Protein AF-A0A9P5W646-F1 (afdb_monomer)

Structure (mmCIF, N/CA/C/O backbone):
data_AF-A0A9P5W646-F1
#
_entry.id   AF-A0A9P5W646-F1
#
loop_
_atom_site.group_PDB
_atom_site.id
_atom_site.type_symbol
_atom_site.label_atom_id
_atom_site.label_alt_id
_atom_site.label_comp_id
_atom_site.label_asym_id
_atom_site.label_entity_id
_atom_site.label_seq_id
_atom_site.pdbx_PDB_ins_code
_atom_site.Cartn_x
_atom_site.Cartn_y
_atom_site.Cartn_z
_atom_site.occupancy
_atom_site.B_iso_or_equiv
_atom_site.auth_seq_id
_atom_site.auth_comp_id
_atom_site.auth_asym_id
_atom_site.auth_atom_id
_atom_site.pdbx_PDB_model_num
ATOM 1 N N . MET A 1 1 ? -58.083 -33.741 -22.747 1.00 43.34 1 MET A N 1
ATOM 2 C CA . MET A 1 1 ? -57.565 -32.588 -23.515 1.00 43.34 1 MET A CA 1
ATOM 3 C C . MET A 1 1 ? -57.725 -31.371 -22.614 1.00 43.34 1 MET A C 1
ATOM 5 O O . MET A 1 1 ? -58.840 -31.121 -22.199 1.00 43.34 1 MET A O 1
ATOM 9 N N . GLY A 1 2 ? -56.699 -30.656 -22.168 1.00 38.47 2 GLY A N 1
ATOM 10 C CA . GLY A 1 2 ? -55.304 -30.631 -22.610 1.00 38.47 2 GLY A CA 1
ATOM 11 C C . GLY A 1 2 ? -54.842 -29.174 -22.608 1.00 38.47 2 GLY A C 1
ATOM 12 O O . GLY A 1 2 ? -54.765 -28.568 -23.666 1.00 38.47 2 GLY A O 1
ATOM 13 N N . GLY A 1 3 ? -54.633 -28.601 -21.420 1.00 35.19 3 GLY A N 1
ATOM 14 C CA . GLY A 1 3 ? -54.332 -27.178 -21.233 1.00 35.19 3 GLY A CA 1
ATOM 15 C C . GLY A 1 3 ? -53.275 -26.993 -20.153 1.00 35.19 3 GLY A C 1
ATOM 16 O O . GLY A 1 3 ? -53.603 -26.793 -18.989 1.00 35.19 3 GLY A O 1
ATOM 17 N N . HIS A 1 4 ? -52.004 -27.116 -20.536 1.00 38.22 4 HIS A N 1
ATOM 18 C CA . HIS A 1 4 ? -50.881 -26.900 -19.626 1.00 38.22 4 HIS A CA 1
ATOM 19 C C . HIS A 1 4 ? -50.695 -25.402 -19.365 1.00 38.22 4 HIS A C 1
ATOM 21 O O . HIS A 1 4 ? -50.483 -24.631 -20.298 1.00 38.22 4 HIS A O 1
ATOM 27 N N . HIS A 1 5 ? -50.716 -25.003 -18.094 1.00 39.91 5 HIS A N 1
ATOM 28 C CA . HIS A 1 5 ? -50.282 -23.678 -17.660 1.00 39.91 5 HIS A CA 1
ATOM 29 C C . HIS A 1 5 ? -48.904 -23.824 -17.000 1.00 39.91 5 HIS A C 1
ATOM 31 O O . HIS A 1 5 ? -48.790 -24.390 -15.913 1.00 39.91 5 HIS A O 1
ATOM 37 N N . LEU A 1 6 ? -47.848 -23.391 -17.697 1.00 39.69 6 LEU A N 1
ATOM 38 C CA . LEU A 1 6 ? -46.479 -23.358 -17.168 1.00 39.69 6 LEU A CA 1
ATOM 39 C C . LEU A 1 6 ? -46.230 -22.035 -16.412 1.00 39.69 6 LEU A C 1
ATOM 41 O O . LEU A 1 6 ? -46.753 -21.001 -16.832 1.00 39.69 6 LEU A O 1
ATOM 45 N N . PRO A 1 7 ? -45.416 -22.031 -15.340 1.00 37.28 7 PRO A N 1
ATOM 46 C CA . PRO A 1 7 ? -45.060 -20.812 -14.618 1.00 37.28 7 PRO A CA 1
ATOM 47 C C . PRO A 1 7 ? -43.972 -19.996 -15.341 1.00 37.28 7 PRO A C 1
ATOM 49 O O . PRO A 1 7 ? -43.150 -20.536 -16.082 1.00 37.28 7 PRO A O 1
ATOM 52 N N . GLN A 1 8 ? -43.947 -18.685 -15.087 1.00 33.94 8 GLN A N 1
ATOM 53 C CA . GLN A 1 8 ? -42.939 -17.757 -15.618 1.00 33.94 8 GLN A CA 1
ATOM 54 C C . GLN A 1 8 ? -41.543 -17.980 -14.994 1.00 33.94 8 GLN A C 1
ATOM 56 O O . GLN A 1 8 ? -41.452 -18.159 -13.777 1.00 33.94 8 GLN A O 1
ATOM 61 N N . PRO A 1 9 ? -40.449 -17.876 -15.774 1.00 33.56 9 PRO A N 1
ATOM 62 C CA . PRO A 1 9 ? -39.093 -17.714 -15.255 1.00 33.56 9 PRO A CA 1
ATOM 63 C C . PRO A 1 9 ? -38.682 -16.232 -15.113 1.00 33.56 9 PRO A C 1
ATOM 65 O O . PRO A 1 9 ? -39.267 -15.330 -15.709 1.00 33.56 9 PRO A O 1
ATOM 68 N N . GLN A 1 10 ? -37.651 -15.996 -14.300 1.00 31.88 10 GLN A N 1
ATOM 69 C CA . GLN A 1 10 ? -37.190 -14.682 -13.829 1.00 31.88 10 GLN A CA 1
ATOM 70 C C . GLN A 1 10 ? -36.566 -13.795 -14.926 1.00 31.88 10 GLN A C 1
ATOM 72 O O . GLN A 1 10 ? -35.794 -14.274 -15.757 1.00 31.88 10 GLN A O 1
ATOM 77 N N . GLN A 1 11 ? -36.790 -12.477 -14.852 1.00 32.47 11 GLN A N 1
ATOM 78 C CA . GLN A 1 11 ? -36.012 -11.491 -15.613 1.00 32.47 11 GLN A CA 1
ATOM 79 C C . GLN A 1 11 ? -34.635 -11.255 -14.973 1.00 32.47 11 GLN A C 1
ATOM 81 O O . GLN A 1 11 ? -34.527 -10.854 -13.815 1.00 32.47 11 GLN A O 1
ATOM 86 N N . GLN A 1 12 ? -33.578 -11.452 -15.762 1.00 29.02 12 GLN A N 1
ATOM 87 C CA . GLN A 1 12 ? -32.227 -10.989 -15.448 1.00 29.02 12 GLN A CA 1
ATOM 88 C C . GLN A 1 12 ? -32.045 -9.561 -15.976 1.00 29.02 12 GLN A C 1
ATOM 90 O O . GLN A 1 12 ? -32.252 -9.315 -17.163 1.00 29.02 12 GLN A O 1
ATOM 95 N N . HIS A 1 13 ? -31.603 -8.628 -15.129 1.00 29.88 13 HIS A N 1
ATOM 96 C CA . HIS A 1 13 ? -31.170 -7.308 -15.594 1.00 29.88 13 HIS A CA 1
ATOM 97 C C . HIS A 1 13 ? -29.718 -7.362 -16.077 1.00 29.88 13 HIS A C 1
ATOM 99 O O . HIS A 1 13 ? -28.788 -7.577 -15.300 1.00 29.88 13 HIS A O 1
ATOM 105 N N . HIS A 1 14 ? -29.537 -7.155 -17.379 1.00 27.52 14 HIS A N 1
ATOM 106 C CA . HIS A 1 14 ? -28.238 -7.028 -18.029 1.00 27.52 14 HIS A CA 1
ATOM 107 C C . HIS A 1 14 ? -27.657 -5.633 -17.734 1.00 27.52 14 HIS A C 1
ATOM 109 O O . HIS A 1 14 ? -28.219 -4.630 -18.173 1.00 27.52 14 HIS A O 1
ATOM 115 N N . PHE A 1 15 ? -26.543 -5.553 -17.002 1.00 32.81 15 PHE A N 1
ATOM 116 C CA . PHE A 1 15 ? -25.777 -4.309 -16.862 1.00 32.81 15 PHE A CA 1
ATOM 117 C C . PHE A 1 15 ? -24.691 -4.257 -17.938 1.00 32.81 15 PHE A C 1
ATOM 119 O O . PHE A 1 15 ? -23.809 -5.113 -17.983 1.00 32.81 15 PHE A O 1
ATOM 126 N N . GLY A 1 16 ? -24.790 -3.269 -18.830 1.00 28.66 16 GLY A N 1
ATOM 127 C CA . GLY A 1 16 ? -23.875 -3.105 -19.957 1.00 28.66 16 GLY A CA 1
ATOM 128 C C . GLY A 1 16 ? -22.492 -2.611 -19.534 1.00 28.66 16 GLY A C 1
ATOM 129 O O . GLY A 1 16 ? -22.366 -1.695 -18.722 1.00 28.66 16 GLY A O 1
ATOM 130 N N . TYR A 1 17 ? -21.454 -3.192 -20.133 1.00 32.50 17 TYR A N 1
ATOM 131 C CA . TYR A 1 17 ? -20.085 -2.690 -20.045 1.00 32.50 17 TYR A CA 1
ATOM 132 C C . TYR A 1 17 ? -19.923 -1.458 -20.942 1.00 32.50 17 TYR A C 1
ATOM 134 O O . TYR A 1 17 ? -20.276 -1.498 -22.120 1.00 32.50 17 TYR A O 1
ATOM 142 N N . PHE A 1 18 ? -19.364 -0.372 -20.404 1.00 30.72 18 PHE A N 1
ATOM 143 C CA . PHE A 1 18 ? -19.068 0.828 -21.186 1.00 30.72 18 PHE A CA 1
ATOM 144 C C . PHE A 1 18 ? -17.679 0.703 -21.824 1.00 30.72 18 PHE A C 1
ATOM 146 O O . PHE A 1 18 ? -16.659 0.896 -21.163 1.00 30.72 18 PHE A O 1
ATOM 153 N N . GLN A 1 19 ? -17.642 0.346 -23.106 1.00 29.02 19 GLN A N 1
ATOM 154 C CA . GLN A 1 19 ? -16.419 0.290 -23.904 1.00 29.02 19 GLN A CA 1
ATOM 155 C C . GLN A 1 19 ? -16.228 1.631 -24.621 1.00 29.02 19 GLN A C 1
ATOM 157 O O . GLN A 1 19 ? -17.058 2.024 -25.437 1.00 29.02 19 GLN A O 1
ATOM 162 N N . VAL A 1 20 ? -15.136 2.340 -24.323 1.00 31.31 20 VAL A N 1
ATOM 163 C CA . VAL A 1 20 ? -14.769 3.560 -25.056 1.00 31.31 20 VAL A CA 1
ATOM 164 C C . VAL A 1 20 ? -14.129 3.149 -26.377 1.00 31.31 20 VAL A C 1
ATOM 166 O O . VAL A 1 20 ? -13.061 2.542 -26.390 1.00 31.31 20 VAL A O 1
ATOM 169 N N . GLN A 1 21 ? -14.790 3.476 -27.483 1.00 29.05 21 GLN A N 1
ATOM 170 C CA . GLN A 1 21 ? -14.305 3.238 -28.839 1.00 29.05 21 GLN A CA 1
ATOM 171 C C . GLN A 1 21 ? -14.030 4.595 -29.498 1.00 29.05 21 GLN A C 1
ATOM 173 O O . GLN A 1 21 ? -14.855 5.504 -29.409 1.00 29.05 21 GLN A O 1
ATOM 178 N N . VAL A 1 22 ? -12.853 4.752 -30.107 1.00 41.09 22 VAL A N 1
ATOM 179 C CA . VAL A 1 22 ? -12.389 6.019 -30.692 1.00 41.09 22 VAL A CA 1
ATOM 180 C C . VAL A 1 22 ? -12.219 5.840 -32.196 1.00 41.09 22 VAL A C 1
ATOM 182 O O . VAL A 1 22 ? -11.204 5.308 -32.628 1.00 41.09 22 VAL A O 1
ATOM 185 N N . GLU A 1 23 ? -13.180 6.313 -32.991 1.00 31.61 23 GLU A N 1
ATOM 186 C CA . GLU A 1 23 ? -13.032 6.450 -34.446 1.00 31.61 23 GLU A CA 1
ATOM 187 C C . GLU A 1 23 ? -13.822 7.645 -35.003 1.00 31.61 23 GLU A C 1
ATOM 189 O O . GLU A 1 23 ? -14.884 7.996 -34.496 1.00 31.61 23 GLU A O 1
ATOM 194 N N . GLY A 1 24 ? -13.290 8.218 -36.090 1.00 29.98 24 GLY A N 1
ATOM 195 C CA . GLY A 1 24 ? -14.054 8.762 -37.221 1.00 29.98 24 GLY A CA 1
ATOM 196 C C . GLY A 1 24 ? -15.087 9.859 -36.945 1.00 29.98 24 GLY A C 1
ATOM 197 O O . GLY A 1 24 ? -16.253 9.586 -36.681 1.00 29.98 24 GLY A O 1
ATOM 198 N N . GLY A 1 25 ? -14.703 11.123 -37.138 1.00 35.47 25 GLY A N 1
ATOM 199 C CA . GLY A 1 25 ? -15.654 12.233 -37.072 1.00 35.47 25 GLY A CA 1
ATOM 200 C C . GLY A 1 25 ? -16.607 12.308 -38.274 1.00 35.47 25 GLY A C 1
ATOM 201 O O . GLY A 1 25 ? -16.189 12.155 -39.417 1.00 35.47 25 GLY A O 1
ATOM 202 N N . HIS A 1 26 ? -17.861 12.680 -38.015 1.00 32.69 26 HIS A N 1
ATOM 203 C CA . HIS A 1 26 ? -18.690 13.472 -38.929 1.00 32.69 26 HIS A CA 1
ATOM 204 C C . HIS A 1 26 ? -19.577 14.408 -38.095 1.00 32.69 26 HIS A C 1
ATOM 206 O O . HIS A 1 26 ? -20.113 14.017 -37.059 1.00 32.69 26 HIS A O 1
ATOM 212 N N . GLY A 1 27 ? -19.651 15.680 -38.488 1.00 36.19 27 GLY A N 1
ATOM 213 C CA . GLY A 1 27 ? -20.155 16.741 -37.614 1.00 36.19 27 GLY A CA 1
ATOM 214 C C . GLY A 1 27 ? -21.678 16.793 -37.482 1.00 36.19 27 GLY A C 1
ATOM 215 O O . GLY A 1 27 ? -22.390 16.761 -38.482 1.00 36.19 27 GLY A O 1
ATOM 216 N N . PHE A 1 28 ? -22.154 17.014 -36.255 1.00 31.70 28 PHE A N 1
ATOM 217 C CA . PHE A 1 28 ? -23.493 17.534 -35.980 1.00 31.70 28 PHE A CA 1
ATOM 218 C C . PHE A 1 28 ? -23.380 18.872 -35.250 1.00 31.70 28 PHE A C 1
ATOM 220 O O . PHE A 1 28 ? -22.808 18.969 -34.166 1.00 31.70 28 PHE A O 1
ATOM 227 N N . ASN A 1 29 ? -23.903 19.919 -35.884 1.00 32.81 29 ASN A N 1
ATOM 228 C CA . ASN A 1 29 ? -23.865 21.286 -35.385 1.00 32.81 29 ASN A CA 1
ATOM 229 C C . ASN A 1 29 ? -25.094 21.550 -34.504 1.00 32.81 29 ASN A C 1
ATOM 231 O O . ASN A 1 29 ? -26.206 21.650 -35.019 1.00 32.81 29 ASN A O 1
ATOM 235 N N . TYR A 1 30 ? -24.882 21.698 -33.196 1.00 37.12 30 TYR A N 1
ATOM 236 C CA . TYR A 1 30 ? -25.865 22.273 -32.282 1.00 37.12 30 TYR A CA 1
ATOM 237 C C . TYR A 1 30 ? -25.280 23.527 -31.636 1.00 37.12 30 TYR A C 1
ATOM 239 O O . TYR A 1 30 ? -24.345 23.460 -30.838 1.00 37.12 30 TYR A O 1
ATOM 247 N N . GLY A 1 31 ? -25.848 24.681 -31.987 1.00 41.31 31 GLY A N 1
ATOM 248 C CA . GLY A 1 31 ? -25.475 25.967 -31.412 1.00 41.31 31 GLY A CA 1
ATOM 249 C C . GLY A 1 31 ? -25.917 26.080 -29.954 1.00 41.3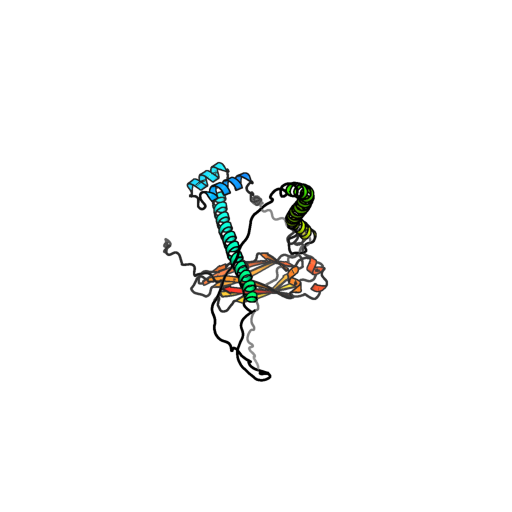1 31 GLY A C 1
ATOM 250 O O . GLY A 1 31 ? -27.058 26.441 -29.680 1.00 41.31 31 GLY A O 1
ATOM 251 N N . GLY A 1 32 ? -24.999 25.811 -29.028 1.00 35.28 32 GLY A N 1
ATOM 252 C CA . GLY A 1 32 ? -25.105 26.172 -27.615 1.00 35.28 32 GLY A CA 1
ATOM 253 C C . GLY A 1 32 ? -23.984 27.143 -27.254 1.00 35.28 32 GLY A C 1
ATOM 254 O O . GLY A 1 32 ? -22.821 26.879 -27.555 1.00 35.28 32 GLY A O 1
ATOM 255 N N . GLN A 1 33 ? -24.314 28.280 -26.639 1.00 34.97 33 GLN A N 1
ATOM 256 C CA . GLN A 1 33 ? -23.312 29.271 -26.237 1.00 34.97 33 GLN A CA 1
ATOM 257 C C . GLN A 1 33 ? -22.355 28.668 -25.200 1.00 34.97 33 GLN A C 1
ATOM 259 O O . GLN A 1 33 ? -22.777 28.230 -24.130 1.00 34.97 33 GLN A O 1
ATOM 264 N N . ALA A 1 34 ? -21.060 28.658 -25.519 1.00 32.78 34 ALA A N 1
ATOM 265 C CA . ALA A 1 34 ? -20.032 28.156 -24.622 1.00 32.78 34 ALA A CA 1
ATOM 266 C C . ALA A 1 34 ? -19.909 29.062 -23.388 1.00 32.78 34 ALA A C 1
ATOM 268 O O . ALA A 1 34 ? -19.400 30.181 -23.471 1.00 32.78 34 ALA A O 1
ATOM 269 N N . VAL A 1 35 ? -20.342 28.563 -22.229 1.00 46.75 35 VAL A N 1
ATOM 270 C CA . VAL A 1 35 ? -19.977 29.158 -20.940 1.00 46.75 35 VAL A CA 1
ATOM 271 C C . VAL A 1 35 ? -18.482 28.888 -20.733 1.00 46.75 35 VAL A C 1
ATOM 273 O O . VAL A 1 35 ? -18.085 27.720 -20.759 1.00 46.75 35 VAL A O 1
ATOM 276 N N . PRO A 1 36 ? -17.627 29.911 -20.550 1.00 44.34 36 PRO A N 1
ATOM 277 C CA . PRO A 1 36 ? -16.202 29.684 -20.361 1.00 44.34 36 PRO A CA 1
ATOM 278 C C . PRO A 1 36 ? -15.969 28.922 -19.053 1.00 44.34 36 PRO A C 1
ATOM 280 O O . PRO A 1 36 ? -16.301 29.401 -17.967 1.00 44.34 36 PRO A O 1
ATOM 283 N N . SER A 1 37 ? -15.377 27.733 -19.159 1.00 45.72 37 SER A N 1
ATOM 284 C CA . SER A 1 37 ? -14.913 26.967 -18.004 1.00 45.72 37 SER A CA 1
ATOM 285 C C . SER A 1 37 ? -13.931 27.812 -17.181 1.00 45.72 37 SER A C 1
ATOM 287 O O . SER A 1 37 ? -13.020 28.400 -17.777 1.00 45.72 37 SER A O 1
ATOM 289 N N . PRO A 1 38 ? -14.051 27.868 -15.841 1.00 52.81 38 PRO A N 1
ATOM 290 C CA . PRO A 1 38 ? -13.100 28.607 -15.021 1.00 52.81 38 PRO A CA 1
ATOM 291 C C . PRO A 1 38 ? -11.683 28.046 -15.225 1.00 52.81 38 PRO A C 1
ATOM 293 O O . PRO A 1 38 ? -11.524 26.827 -15.354 1.00 52.81 38 PRO A O 1
ATOM 296 N N . PRO A 1 39 ? -10.643 28.899 -15.262 1.00 47.38 39 PRO A N 1
ATOM 297 C CA . PRO A 1 39 ? -9.285 28.445 -15.518 1.00 47.38 39 PRO A CA 1
ATOM 298 C C . PRO A 1 39 ? -8.852 27.457 -14.436 1.00 47.38 39 PRO A C 1
ATOM 300 O O . PRO A 1 39 ? -8.945 27.748 -13.240 1.00 47.38 39 PRO A O 1
ATOM 303 N N . VAL A 1 40 ? -8.356 26.292 -14.862 1.00 49.03 40 VAL A N 1
ATOM 304 C CA . VAL A 1 40 ? -7.834 25.256 -13.966 1.00 49.03 40 VAL A CA 1
ATOM 305 C C . VAL A 1 40 ? -6.664 25.850 -13.187 1.00 49.03 40 VAL A C 1
ATOM 307 O O . VAL A 1 40 ? -5.561 25.998 -13.712 1.00 49.03 40 VAL A O 1
ATOM 310 N N . SER A 1 41 ? -6.914 26.243 -11.936 1.00 47.50 41 SER A N 1
ATOM 311 C CA . SER A 1 41 ? -5.881 26.863 -11.111 1.00 47.50 41 SER A CA 1
ATOM 312 C C . SER A 1 41 ? -4.729 25.878 -10.916 1.00 47.50 41 SER A C 1
ATOM 314 O O . SER A 1 41 ? -4.888 24.816 -10.313 1.00 47.50 41 SER A O 1
ATOM 316 N N . SER A 1 42 ? -3.562 26.219 -11.465 1.00 51.22 42 SER A N 1
ATOM 317 C CA . SER A 1 42 ? -2.357 25.404 -11.351 1.00 51.22 42 SER A CA 1
ATOM 318 C C . SER A 1 42 ? -2.080 25.115 -9.875 1.00 51.22 42 SER A C 1
ATOM 320 O O . SER A 1 42 ? -1.900 26.059 -9.096 1.00 51.22 42 SER A O 1
ATOM 322 N N . LEU A 1 43 ? -2.035 23.834 -9.491 1.00 52.91 43 LEU A N 1
ATOM 323 C CA . LEU A 1 43 ? -1.757 23.414 -8.117 1.00 52.91 43 LEU A CA 1
ATOM 324 C C . LEU A 1 43 ? -0.414 24.000 -7.670 1.00 52.91 43 LEU A C 1
ATOM 326 O O . LEU A 1 43 ? 0.660 23.563 -8.087 1.00 52.91 43 LEU A O 1
ATOM 330 N N . LYS A 1 44 ? -0.489 25.050 -6.847 1.00 46.09 44 LYS A N 1
ATOM 331 C CA . LYS A 1 44 ? 0.652 25.899 -6.508 1.00 46.09 44 LYS A CA 1
ATOM 332 C C . LYS A 1 44 ? 1.678 25.067 -5.739 1.00 46.09 44 LYS A C 1
ATOM 334 O O . LYS A 1 44 ? 1.444 24.699 -4.587 1.00 46.09 44 LYS A O 1
ATOM 339 N N . ARG A 1 45 ? 2.798 24.747 -6.401 1.00 48.06 45 ARG A N 1
ATOM 340 C CA . ARG A 1 45 ? 3.875 23.879 -5.891 1.00 48.06 45 ARG A CA 1
ATOM 341 C C . ARG A 1 45 ? 4.221 24.272 -4.450 1.00 48.06 45 ARG A C 1
ATOM 343 O O . ARG A 1 45 ? 4.587 25.418 -4.195 1.00 48.06 45 ARG A O 1
ATOM 350 N N . ARG A 1 46 ? 4.078 23.330 -3.507 1.00 60.91 46 ARG A N 1
ATOM 351 C CA . ARG A 1 46 ? 4.257 23.563 -2.061 1.00 60.91 46 ARG A CA 1
ATOM 352 C C . ARG A 1 46 ? 5.646 24.170 -1.803 1.00 60.91 46 ARG A C 1
ATOM 354 O O . ARG A 1 46 ? 6.649 23.476 -1.956 1.00 60.91 46 ARG A O 1
ATOM 361 N N . ARG A 1 47 ? 5.699 25.457 -1.426 1.00 74.75 47 ARG A N 1
ATOM 362 C CA . ARG A 1 47 ? 6.947 26.185 -1.129 1.00 74.75 47 ARG A CA 1
ATOM 363 C C . ARG A 1 47 ? 7.715 25.443 -0.031 1.00 74.75 47 ARG A C 1
ATOM 365 O O . ARG A 1 47 ? 7.179 25.243 1.058 1.00 74.75 47 ARG A O 1
ATOM 372 N N . ARG A 1 48 ? 8.958 25.044 -0.312 1.00 76.50 48 ARG A N 1
ATOM 373 C CA . ARG A 1 48 ? 9.908 24.624 0.730 1.00 76.50 48 ARG A CA 1
ATOM 374 C C . ARG A 1 48 ? 10.412 25.883 1.443 1.00 76.50 48 ARG A C 1
ATOM 376 O O . ARG A 1 48 ? 10.667 26.881 0.771 1.00 76.50 48 ARG A O 1
ATOM 383 N N . LEU A 1 49 ? 10.512 25.839 2.771 1.00 85.12 49 LEU A N 1
ATOM 384 C CA . LEU A 1 49 ? 11.149 26.912 3.543 1.00 85.12 49 LEU A CA 1
ATOM 385 C C . LEU A 1 49 ? 12.627 27.022 3.153 1.00 85.12 49 LEU A C 1
ATOM 387 O O . LEU A 1 49 ? 13.248 26.014 2.806 1.00 85.12 49 LEU A O 1
ATOM 391 N N . THR A 1 50 ? 13.180 28.231 3.222 1.00 88.06 50 THR A N 1
ATOM 392 C CA . THR A 1 50 ? 14.626 28.446 3.069 1.00 88.06 50 THR A CA 1
ATOM 393 C C . THR A 1 50 ? 15.383 27.947 4.302 1.00 88.06 50 THR A C 1
ATOM 395 O O . THR A 1 50 ? 14.795 27.724 5.365 1.00 88.06 50 THR A O 1
ATOM 398 N N . THR A 1 51 ? 16.703 27.776 4.177 1.00 86.81 51 THR A N 1
ATOM 399 C CA . THR A 1 51 ? 17.566 27.369 5.296 1.00 86.81 51 THR A CA 1
ATOM 400 C C . THR A 1 51 ? 17.419 28.330 6.479 1.00 86.81 51 THR A C 1
ATOM 402 O O . THR A 1 51 ? 17.102 27.881 7.577 1.00 86.81 51 THR A O 1
ATOM 405 N N . GLU A 1 52 ? 17.505 29.641 6.232 1.00 88.31 52 GLU A N 1
ATOM 406 C CA . GLU A 1 52 ? 17.355 30.704 7.239 1.00 88.31 52 GLU A CA 1
ATOM 407 C C . GLU A 1 52 ? 15.967 30.703 7.908 1.00 88.31 52 GLU A C 1
ATOM 409 O O . GLU A 1 52 ? 15.866 30.745 9.136 1.00 88.31 52 GLU A O 1
ATOM 414 N N . GLU A 1 53 ? 14.883 30.579 7.124 1.00 89.75 53 GLU A N 1
ATOM 415 C CA . GLU A 1 53 ? 13.513 30.465 7.655 1.00 89.75 53 GLU A CA 1
ATOM 416 C C . GLU A 1 53 ? 13.375 29.242 8.577 1.00 89.75 53 GLU A C 1
ATOM 418 O O . GLU A 1 53 ? 12.696 29.297 9.605 1.00 89.75 53 GLU A O 1
ATOM 423 N N . SER A 1 54 ? 14.018 28.126 8.217 1.00 89.06 54 SER A N 1
ATOM 424 C CA . SER A 1 54 ? 13.981 26.894 9.006 1.00 89.06 54 SER A CA 1
ATOM 425 C C . SER A 1 54 ? 14.837 26.970 10.274 1.00 89.06 54 SER A C 1
ATOM 427 O O . SER A 1 54 ? 14.407 26.483 11.319 1.00 89.06 54 SER A O 1
ATOM 429 N N . GLU A 1 55 ? 15.999 27.623 10.217 1.00 91.19 55 GLU A N 1
ATOM 430 C CA . GLU A 1 55 ? 16.910 27.801 11.349 1.00 91.19 55 GLU A CA 1
ATOM 431 C C . GLU A 1 55 ? 16.293 28.706 12.421 1.00 91.19 55 GLU A C 1
ATOM 433 O O . GLU A 1 55 ? 16.298 28.357 13.603 1.00 91.19 55 GLU A O 1
ATOM 438 N N . PHE A 1 56 ? 15.651 29.809 12.013 1.00 93.06 56 PHE A N 1
ATOM 439 C CA . PHE A 1 56 ? 14.888 30.659 12.929 1.00 93.06 56 PHE A CA 1
ATOM 440 C C . PHE A 1 56 ? 13.806 29.859 13.670 1.00 93.06 56 PHE A C 1
ATOM 442 O O . PHE A 1 56 ? 13.699 29.945 14.894 1.00 93.06 56 PHE A O 1
ATOM 449 N N . LEU A 1 57 ? 13.024 29.044 12.952 1.00 92.44 57 LEU A N 1
ATOM 450 C CA . LEU A 1 57 ? 11.961 28.242 13.564 1.00 92.44 57 LEU A CA 1
ATOM 451 C C . LEU A 1 57 ? 12.507 27.141 14.480 1.00 92.44 57 LEU A C 1
ATOM 453 O O . LEU A 1 57 ? 11.908 26.885 15.522 1.00 92.44 57 LEU A O 1
ATOM 457 N N . LEU A 1 58 ? 13.651 26.533 14.154 1.00 92.94 58 LEU A N 1
ATOM 458 C CA . LEU A 1 58 ? 14.344 25.590 15.040 1.00 92.94 58 LEU A CA 1
ATOM 459 C C . LEU A 1 58 ? 14.838 26.274 16.322 1.00 92.94 58 LEU A C 1
ATOM 461 O O . LEU A 1 58 ? 14.659 25.724 17.408 1.00 92.94 58 LEU A O 1
ATOM 465 N N . ARG A 1 59 ? 15.379 27.493 16.217 1.00 92.88 59 ARG A N 1
ATOM 466 C CA . ARG A 1 59 ? 15.805 28.294 17.372 1.00 92.88 59 ARG A CA 1
ATOM 467 C C . ARG A 1 59 ? 14.631 28.666 18.280 1.00 92.88 59 ARG A C 1
ATOM 469 O O . ARG A 1 59 ? 14.754 28.546 19.492 1.00 92.88 59 ARG A O 1
ATOM 476 N N . GLN A 1 60 ? 13.490 29.071 17.714 1.00 93.94 60 GLN A N 1
ATOM 477 C CA . GLN A 1 60 ? 12.275 29.340 18.497 1.00 93.94 60 GLN A CA 1
ATOM 478 C C . GLN A 1 60 ? 11.683 28.059 19.105 1.00 93.94 60 GLN A C 1
ATOM 480 O O . GLN A 1 60 ? 11.225 28.078 20.245 1.00 93.94 60 GLN A O 1
ATOM 485 N N . PHE A 1 61 ? 11.740 26.932 18.389 1.00 93.94 61 PHE A N 1
ATOM 486 C CA . PHE A 1 61 ? 11.282 25.633 18.889 1.00 93.94 61 PHE A CA 1
ATOM 487 C C . PHE A 1 61 ? 12.047 25.176 20.135 1.00 93.94 61 PHE A C 1
ATOM 489 O O . PHE A 1 61 ? 11.427 24.671 21.063 1.00 93.94 61 PHE A O 1
ATOM 496 N N . GLY A 1 62 ? 13.365 25.402 20.184 1.00 88.81 62 GLY A N 1
ATOM 497 C CA . GLY A 1 62 ? 14.188 25.109 21.364 1.00 88.81 62 GLY A CA 1
ATOM 498 C C . GLY A 1 62 ? 13.910 26.000 22.584 1.00 88.81 62 GLY A C 1
ATOM 499 O O . GLY A 1 62 ? 14.369 25.677 23.673 1.00 88.81 62 GLY A O 1
ATOM 500 N N . ILE A 1 63 ? 13.171 27.104 22.418 1.00 90.88 63 ILE A N 1
ATOM 501 C CA . ILE A 1 63 ? 12.708 27.966 23.519 1.00 90.88 63 ILE A CA 1
ATOM 502 C C . ILE A 1 63 ? 11.294 27.557 23.951 1.00 90.88 63 ILE A C 1
ATOM 504 O O . ILE A 1 63 ? 11.014 27.446 25.142 1.00 90.88 63 ILE A O 1
ATOM 508 N N . ASN A 1 64 ? 10.392 27.338 22.989 1.00 89.19 64 ASN A N 1
ATOM 509 C CA . ASN A 1 64 ? 9.012 26.938 23.242 1.00 89.19 64 ASN A CA 1
ATOM 510 C C . ASN A 1 64 ? 8.506 26.003 22.132 1.00 89.19 64 ASN A C 1
ATOM 512 O O . ASN A 1 64 ? 8.211 26.429 21.013 1.00 89.19 64 ASN A O 1
ATOM 516 N N . GLU A 1 65 ? 8.326 24.722 22.453 1.00 89.56 65 GLU A N 1
ATOM 517 C CA . GLU A 1 65 ? 7.818 23.725 21.504 1.00 89.56 65 GLU A CA 1
ATOM 518 C C . GLU A 1 65 ? 6.336 23.916 21.137 1.00 89.56 65 GLU A C 1
ATOM 520 O O . GLU A 1 65 ? 5.852 23.352 20.146 1.00 89.56 65 GLU A O 1
ATOM 525 N N . ARG A 1 66 ? 5.574 24.663 21.948 1.00 91.56 66 ARG A N 1
ATOM 526 C CA . ARG A 1 66 ? 4.117 24.848 21.831 1.00 91.56 66 ARG A CA 1
ATOM 527 C C . ARG A 1 66 ? 3.743 26.340 21.887 1.00 91.56 66 ARG A C 1
ATOM 529 O O . ARG A 1 66 ? 2.976 26.737 22.764 1.00 91.56 66 ARG A O 1
ATOM 536 N N . PRO A 1 67 ? 4.211 27.161 20.927 1.00 90.88 67 PRO A N 1
ATOM 537 C CA . PRO A 1 67 ? 3.971 28.599 20.938 1.00 90.88 67 PRO A CA 1
ATOM 538 C C . PRO A 1 67 ? 2.479 28.941 20.865 1.00 90.88 67 PRO A C 1
ATOM 540 O O . PRO A 1 67 ? 1.692 28.350 20.106 1.00 90.88 67 PRO A O 1
ATOM 543 N N . THR A 1 68 ? 2.102 29.950 21.642 1.00 93.88 68 THR A N 1
ATOM 544 C CA . THR A 1 68 ? 0.768 30.549 21.713 1.00 93.88 68 THR A CA 1
ATOM 545 C C . THR A 1 68 ? 0.325 31.115 20.358 1.00 93.88 68 THR A C 1
ATOM 547 O O . THR A 1 68 ? 1.058 31.117 19.365 1.00 93.88 68 THR A O 1
ATOM 550 N N . ALA A 1 69 ? -0.929 31.564 20.267 1.00 89.69 69 ALA A N 1
ATOM 551 C CA . ALA A 1 69 ? -1.437 32.176 19.039 1.00 89.69 69 ALA A CA 1
ATOM 552 C C . ALA A 1 69 ? -0.694 33.479 18.679 1.00 89.69 69 ALA A C 1
ATOM 554 O O . ALA A 1 69 ? -0.432 33.708 17.499 1.00 89.69 69 ALA A O 1
ATOM 555 N N . GLN A 1 70 ? -0.320 34.284 19.682 1.00 90.88 70 GLN A N 1
ATOM 556 C CA . GLN A 1 70 ? 0.366 35.567 19.498 1.00 90.88 70 GLN A CA 1
ATOM 557 C C . GLN A 1 70 ? 1.822 35.382 19.047 1.00 90.88 70 GLN A C 1
ATOM 559 O O . GLN A 1 70 ? 2.229 35.984 18.056 1.00 90.88 70 GLN A O 1
ATOM 564 N N . GLU A 1 71 ? 2.584 34.486 19.688 1.00 91.56 71 GLU A N 1
ATOM 565 C CA . GLU A 1 71 ? 3.965 34.166 19.281 1.00 91.56 71 GLU A CA 1
ATOM 566 C C . GLU A 1 71 ? 4.019 33.670 17.826 1.00 91.56 71 GLU A C 1
ATOM 568 O O . GLU A 1 71 ? 4.815 34.153 17.020 1.00 91.56 71 GLU A O 1
ATOM 573 N N . ARG A 1 72 ? 3.096 32.773 17.441 1.00 91.88 72 ARG A N 1
ATOM 574 C CA . ARG A 1 72 ? 2.984 32.282 16.055 1.00 91.88 72 ARG A CA 1
ATOM 575 C C . ARG A 1 72 ? 2.650 33.380 15.048 1.00 91.88 72 ARG A C 1
ATOM 577 O O . ARG A 1 72 ? 3.067 33.276 13.897 1.00 91.88 72 ARG A O 1
ATOM 584 N N . GLU A 1 73 ? 1.913 34.411 15.451 1.00 92.12 73 GLU A N 1
ATOM 585 C CA . GLU A 1 73 ? 1.641 35.571 14.600 1.00 92.12 73 GLU A CA 1
ATOM 586 C C . GLU A 1 73 ? 2.865 36.494 14.475 1.00 92.12 73 GLU A C 1
ATOM 588 O O . GLU A 1 73 ? 3.133 37.008 13.389 1.00 92.12 73 GLU A O 1
ATOM 593 N N . GLY A 1 74 ? 3.663 36.633 15.538 1.00 92.31 74 GLY A N 1
ATOM 594 C CA . GLY A 1 74 ? 4.974 37.286 15.484 1.00 92.31 74 GLY A CA 1
ATOM 595 C C . GLY A 1 74 ? 5.924 36.597 14.497 1.00 92.31 74 GLY A C 1
ATOM 596 O O . GLY A 1 74 ? 6.496 37.253 13.627 1.00 92.31 74 GLY A O 1
ATOM 597 N N . PHE A 1 75 ? 6.022 35.264 14.555 1.00 94.25 75 PHE A N 1
ATOM 598 C CA . PHE A 1 75 ? 6.841 34.481 13.619 1.00 94.25 75 PHE A CA 1
ATOM 599 C C . PHE A 1 75 ? 6.326 34.578 12.173 1.00 94.25 75 PHE A C 1
ATOM 601 O O . PHE A 1 75 ? 7.120 34.732 11.247 1.00 94.25 75 PHE A O 1
ATOM 608 N N . ALA A 1 76 ? 5.003 34.541 11.975 1.00 93.12 76 ALA A N 1
ATOM 609 C CA . ALA A 1 76 ? 4.366 34.729 10.671 1.00 93.12 76 ALA A CA 1
ATOM 610 C C . ALA A 1 76 ? 4.724 36.092 10.046 1.00 93.12 76 ALA A C 1
ATOM 612 O O . ALA A 1 76 ? 5.136 36.155 8.886 1.00 93.12 76 ALA A O 1
ATOM 613 N N . LYS A 1 77 ? 4.651 37.171 10.839 1.00 92.88 77 LYS A N 1
ATOM 614 C CA . LYS A 1 77 ? 5.035 38.533 10.430 1.00 92.88 77 LYS A CA 1
ATOM 615 C C . LYS A 1 77 ? 6.527 38.642 10.100 1.00 92.88 77 LYS A C 1
ATOM 617 O O . LYS A 1 77 ? 6.868 39.229 9.077 1.00 92.88 77 LYS A O 1
ATOM 622 N N . HIS A 1 78 ? 7.403 38.047 10.913 1.00 90.50 78 HIS A N 1
ATOM 623 C CA . HIS A 1 78 ? 8.854 38.089 10.697 1.00 90.50 78 HIS A CA 1
ATOM 624 C C . HIS A 1 78 ? 9.287 37.329 9.430 1.00 90.50 78 HIS A C 1
ATOM 626 O O . HIS A 1 78 ? 10.053 37.853 8.626 1.00 90.50 78 HIS A O 1
ATOM 632 N N . LEU A 1 79 ? 8.745 36.126 9.211 1.00 90.56 79 LEU A N 1
ATOM 633 C CA . LEU A 1 79 ? 9.104 35.258 8.081 1.00 90.56 79 LEU A CA 1
ATOM 634 C C . LEU A 1 79 ? 8.276 35.511 6.807 1.00 90.56 79 LEU A C 1
ATOM 636 O O . LEU A 1 79 ? 8.472 34.826 5.807 1.00 90.56 79 LEU A O 1
ATOM 640 N N . LYS A 1 80 ? 7.315 36.446 6.836 1.00 90.25 80 LYS A N 1
ATOM 641 C CA . LYS A 1 80 ? 6.322 36.671 5.762 1.00 90.25 80 LYS A CA 1
ATOM 642 C C . LYS A 1 80 ? 5.597 35.376 5.342 1.00 90.25 80 LYS A C 1
ATOM 644 O O . LYS A 1 80 ? 5.261 35.175 4.175 1.00 90.25 80 LYS A O 1
ATOM 649 N N . LEU A 1 81 ? 5.359 34.491 6.312 1.00 88.75 81 LEU A N 1
ATOM 650 C CA . LEU A 1 81 ? 4.671 33.209 6.154 1.00 88.75 81 LEU A CA 1
ATOM 651 C C . LEU A 1 81 ? 3.268 33.287 6.754 1.00 88.75 81 LEU A C 1
ATOM 653 O O . LEU A 1 81 ? 3.037 34.007 7.719 1.00 88.75 81 LEU A O 1
ATOM 657 N N . ASP A 1 82 ? 2.331 32.494 6.236 1.00 90.38 82 ASP A N 1
ATOM 658 C CA . ASP A 1 82 ? 1.005 32.400 6.848 1.00 90.38 82 ASP A CA 1
ATOM 659 C C . ASP A 1 82 ? 1.047 31.728 8.240 1.00 90.38 82 ASP A C 1
ATOM 661 O O . ASP A 1 82 ? 1.788 30.765 8.471 1.00 90.38 82 ASP A O 1
ATOM 665 N N . ARG A 1 83 ? 0.183 32.185 9.157 1.00 89.88 83 ARG A N 1
ATOM 666 C CA . ARG A 1 83 ? 0.078 31.677 10.536 1.00 89.88 83 ARG A CA 1
ATOM 667 C C . ARG A 1 83 ? -0.227 30.174 10.583 1.00 89.88 83 ARG A C 1
ATOM 669 O O . ARG A 1 83 ? 0.256 29.484 11.485 1.00 89.88 83 ARG A O 1
ATOM 676 N N . ARG A 1 84 ? -0.988 29.639 9.616 1.00 87.00 84 ARG A N 1
ATOM 677 C CA . ARG A 1 84 ? -1.263 28.196 9.499 1.00 87.00 84 ARG A CA 1
ATOM 678 C C . ARG A 1 84 ? -0.010 27.421 9.099 1.00 87.00 84 ARG A C 1
ATOM 680 O O . ARG A 1 84 ? 0.202 26.335 9.627 1.00 87.00 84 ARG A O 1
ATOM 687 N N . THR A 1 85 ? 0.844 27.981 8.241 1.00 89.06 85 THR A N 1
ATOM 688 C CA . THR A 1 85 ? 2.135 27.374 7.867 1.00 89.06 85 THR A CA 1
ATOM 689 C C . THR A 1 85 ? 3.036 27.218 9.090 1.00 89.06 85 THR A C 1
ATOM 691 O O . THR A 1 85 ? 3.555 26.129 9.321 1.00 89.06 85 THR A O 1
ATOM 694 N N . ILE A 1 86 ? 3.144 28.256 9.931 1.00 92.25 86 ILE A N 1
ATOM 695 C CA . ILE A 1 86 ? 3.889 28.184 11.199 1.00 92.25 86 ILE A CA 1
ATOM 696 C C . ILE A 1 86 ? 3.269 27.139 12.140 1.00 92.25 86 ILE A C 1
ATOM 698 O O . ILE A 1 86 ? 3.974 26.290 12.679 1.00 92.25 86 ILE A O 1
ATOM 702 N N . GLN A 1 87 ? 1.941 27.136 12.303 1.00 92.06 87 GLN A N 1
ATOM 703 C CA . GLN A 1 87 ? 1.249 26.144 13.133 1.00 92.06 87 GLN A CA 1
ATOM 704 C C . GLN A 1 87 ? 1.522 24.698 12.685 1.00 92.06 87 GLN A C 1
ATOM 706 O O . GLN A 1 87 ? 1.848 23.858 13.524 1.00 92.06 87 GLN A O 1
ATOM 711 N N . VAL A 1 88 ? 1.409 24.416 11.384 1.00 90.75 88 VAL A N 1
ATOM 712 C CA . VAL A 1 88 ? 1.665 23.089 10.804 1.00 90.75 88 VAL A CA 1
ATOM 713 C C . VAL A 1 88 ? 3.144 22.716 10.925 1.00 90.75 88 VAL A C 1
ATOM 715 O O . VAL A 1 88 ? 3.452 21.572 11.245 1.00 90.75 88 VAL A O 1
ATOM 718 N N . TRP A 1 89 ? 4.068 23.668 10.761 1.00 93.62 89 TRP A N 1
ATOM 719 C CA . TRP A 1 89 ? 5.498 23.428 10.974 1.00 93.62 89 TRP A CA 1
ATOM 720 C C . TRP A 1 89 ? 5.784 22.976 12.413 1.00 93.62 89 TRP A C 1
ATOM 722 O O . TRP A 1 89 ? 6.397 21.929 12.611 1.00 93.62 89 TRP A O 1
ATOM 732 N N . PHE A 1 90 ? 5.264 23.686 13.422 1.00 94.94 90 PHE A N 1
ATOM 733 C CA . PHE A 1 90 ? 5.440 23.314 14.835 1.00 94.94 90 PHE A CA 1
ATOM 734 C C . PHE A 1 90 ? 4.743 21.987 15.191 1.00 94.94 90 PHE A C 1
ATOM 736 O O . PHE A 1 90 ? 5.260 21.217 16.000 1.00 94.94 90 PHE A O 1
ATOM 743 N N . GLN A 1 91 ? 3.589 21.681 14.583 1.00 92.06 91 GLN A N 1
ATOM 744 C CA . GLN A 1 91 ? 2.935 20.370 14.717 1.00 92.06 91 GLN A CA 1
ATOM 745 C C . GLN A 1 91 ? 3.814 19.244 14.151 1.00 92.06 91 GLN A C 1
ATOM 747 O O . GLN A 1 91 ? 4.091 18.273 14.857 1.00 92.06 91 GLN A O 1
ATOM 752 N N . ASN A 1 92 ? 4.315 19.407 12.925 1.00 93.56 92 ASN A N 1
ATOM 753 C CA . ASN A 1 92 ? 5.180 18.431 12.262 1.00 93.56 92 ASN A CA 1
ATOM 754 C C . ASN A 1 92 ? 6.528 18.267 12.981 1.00 93.56 92 ASN A C 1
ATOM 756 O O . ASN A 1 92 ? 7.046 17.156 13.056 1.00 93.56 92 ASN A O 1
ATOM 760 N N . ARG A 1 93 ? 7.087 19.343 13.555 1.00 93.75 93 ARG A N 1
ATOM 761 C CA . ARG A 1 93 ? 8.347 19.294 14.309 1.00 93.75 93 ARG A CA 1
ATOM 762 C C . ARG A 1 93 ? 8.216 18.476 15.598 1.00 93.75 93 ARG A C 1
ATOM 764 O O . ARG A 1 93 ? 9.055 17.609 15.818 1.00 93.75 93 ARG A O 1
ATOM 771 N N . ARG A 1 94 ? 7.143 18.660 16.384 1.00 93.38 94 ARG A N 1
ATOM 772 C CA . ARG A 1 94 ? 6.854 17.795 17.552 1.00 93.38 94 ARG A CA 1
ATOM 773 C C . ARG A 1 94 ? 6.570 16.347 17.148 1.00 93.38 94 ARG A C 1
ATOM 775 O O . ARG A 1 94 ? 7.012 15.424 17.821 1.00 93.38 94 ARG A O 1
ATOM 782 N N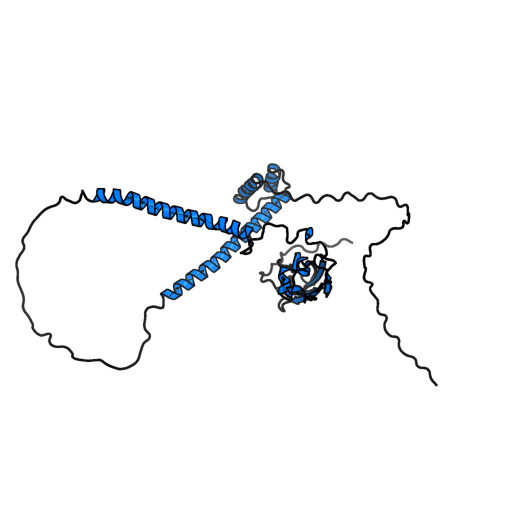 . ALA A 1 95 ? 5.860 16.137 16.036 1.00 87.25 95 ALA A N 1
ATOM 783 C CA . ALA A 1 95 ? 5.623 14.795 15.506 1.00 87.25 95 ALA A CA 1
ATOM 784 C C . ALA A 1 95 ? 6.926 14.100 15.073 1.00 87.25 95 ALA A C 1
ATOM 786 O O . ALA A 1 95 ? 7.019 12.880 15.192 1.00 87.25 95 ALA A O 1
ATOM 787 N N . LYS A 1 96 ? 7.931 14.859 14.608 1.00 90.81 96 LYS A N 1
ATOM 788 C CA . LYS A 1 96 ? 9.276 14.333 14.358 1.00 90.81 96 LYS A CA 1
ATOM 789 C C . LYS A 1 96 ? 10.003 13.999 15.663 1.00 90.81 96 LYS A C 1
ATOM 791 O O . LYS A 1 96 ? 10.451 12.870 15.785 1.00 90.81 96 LYS A O 1
ATOM 796 N N . LEU A 1 97 ? 10.046 14.913 16.639 1.00 89.25 97 LEU A N 1
ATOM 797 C CA . LEU A 1 97 ? 10.704 14.673 17.934 1.00 89.25 97 LEU A CA 1
ATOM 798 C C . LEU A 1 97 ? 10.218 13.361 18.576 1.00 89.25 97 LEU A C 1
ATOM 800 O O . LEU A 1 97 ? 11.022 12.484 18.854 1.00 89.25 97 LEU A O 1
ATOM 804 N N . LYS A 1 98 ? 8.896 13.150 18.634 1.00 88.81 98 LYS A N 1
ATOM 805 C CA . LYS A 1 98 ? 8.280 11.912 19.146 1.00 88.81 98 LYS A CA 1
ATOM 806 C C . LYS A 1 98 ? 8.627 10.638 18.353 1.00 88.81 98 LYS A C 1
ATOM 808 O O . LYS A 1 98 ? 8.481 9.531 18.868 1.00 88.81 98 LYS A O 1
ATOM 813 N N . ARG A 1 99 ? 9.011 10.754 17.076 1.00 81.88 99 ARG A N 1
ATOM 814 C CA . ARG A 1 99 ? 9.498 9.619 16.266 1.00 81.88 99 ARG A CA 1
ATOM 815 C C . ARG A 1 99 ? 10.974 9.354 16.532 1.00 81.88 99 ARG A C 1
ATOM 817 O O . ARG A 1 99 ? 11.338 8.192 16.656 1.00 81.88 99 ARG A O 1
ATOM 824 N N . ASP A 1 100 ? 11.769 10.413 16.642 1.00 80.12 100 ASP A N 1
ATOM 825 C CA . ASP A 1 100 ? 13.197 10.342 16.945 1.00 80.12 100 ASP A CA 1
ATOM 826 C C . ASP A 1 100 ? 13.394 9.729 18.362 1.00 80.12 100 ASP A C 1
ATOM 828 O O . ASP A 1 100 ? 14.093 8.730 18.493 1.00 80.12 100 ASP A O 1
ATOM 832 N N . GLU A 1 101 ? 12.642 10.180 19.380 1.00 81.31 101 GLU A N 1
ATOM 833 C CA . GLU A 1 101 ? 12.600 9.591 20.741 1.00 81.31 101 GLU A CA 1
ATOM 834 C C . GLU A 1 101 ? 12.267 8.087 20.742 1.00 81.31 101 GLU A C 1
ATOM 836 O O . GLU A 1 101 ? 12.920 7.289 21.410 1.00 81.31 101 GLU A O 1
ATOM 841 N N . ARG A 1 102 ? 11.254 7.672 19.967 1.00 81.00 102 ARG A N 1
ATOM 842 C CA . ARG A 1 102 ? 10.858 6.255 19.846 1.00 81.00 102 ARG A CA 1
ATOM 843 C C . ARG A 1 102 ? 11.902 5.405 19.124 1.00 81.00 102 ARG A C 1
ATOM 845 O O . ARG A 1 102 ? 11.964 4.204 19.367 1.00 81.00 102 ARG A O 1
ATOM 852 N N . ALA A 1 103 ? 12.681 5.997 18.221 1.00 76.56 103 ALA A N 1
ATOM 853 C CA . ALA A 1 103 ? 13.771 5.303 17.547 1.00 76.56 103 ALA A CA 1
ATOM 854 C C . ALA A 1 103 ? 14.964 5.088 18.494 1.00 76.56 103 ALA A C 1
ATOM 856 O O . ALA A 1 103 ? 15.567 4.019 18.465 1.00 76.56 103 ALA A O 1
ATOM 857 N N . GLU A 1 104 ? 15.260 6.054 19.370 1.00 73.56 104 GLU A N 1
ATOM 858 C CA . GLU A 1 104 ? 16.276 5.902 20.422 1.00 73.56 104 GLU A CA 1
ATOM 859 C C . GLU A 1 104 ? 15.871 4.862 21.481 1.00 73.56 104 GLU A C 1
ATOM 861 O O . GLU A 1 104 ? 16.705 4.058 21.897 1.00 73.56 104 GLU A O 1
ATOM 866 N N . ASP A 1 105 ? 14.594 4.824 21.872 1.00 71.69 105 ASP A N 1
ATOM 867 C CA . ASP A 1 105 ? 14.055 3.837 22.822 1.00 71.69 105 ASP A CA 1
ATOM 868 C C . ASP A 1 105 ? 14.136 2.402 22.259 1.00 71.69 105 ASP A C 1
ATOM 870 O O . ASP A 1 105 ? 14.706 1.509 22.885 1.00 71.69 105 ASP A O 1
ATOM 874 N N . MET A 1 106 ? 13.698 2.197 21.010 1.00 63.69 106 MET A N 1
ATOM 875 C CA . MET A 1 106 ? 13.847 0.912 20.305 1.00 63.69 106 MET A CA 1
ATOM 876 C C . MET A 1 106 ? 15.318 0.514 20.091 1.00 63.69 106 MET A C 1
ATOM 878 O O . MET A 1 106 ? 15.638 -0.673 20.112 1.00 63.69 106 MET A O 1
ATOM 882 N N . GLY A 1 107 ? 16.219 1.486 19.911 1.00 57.56 107 GLY A N 1
ATOM 883 C CA . GLY A 1 107 ? 17.661 1.244 19.812 1.00 57.56 10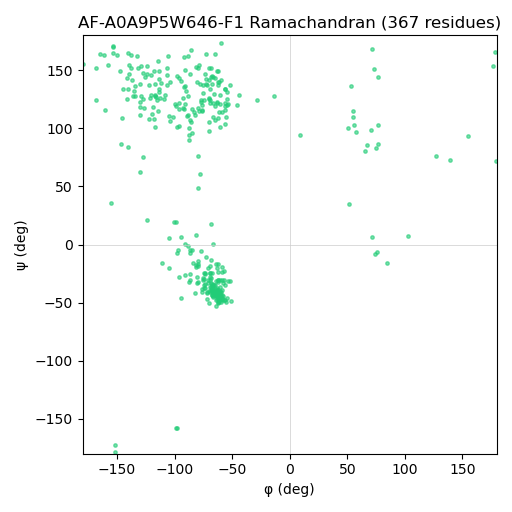7 GLY A CA 1
ATOM 884 C C . GLY A 1 107 ? 18.288 0.767 21.126 1.00 57.56 107 GLY A C 1
ATOM 885 O O . GLY A 1 107 ? 19.204 -0.052 21.100 1.00 57.56 107 GLY A O 1
ATOM 886 N N . LYS A 1 108 ? 17.776 1.218 22.279 1.00 55.62 108 LYS A N 1
ATOM 887 C CA . LYS A 1 108 ? 18.231 0.740 23.595 1.00 55.62 108 LYS A CA 1
ATOM 888 C C . LYS A 1 108 ? 17.802 -0.688 23.898 1.00 55.62 108 LYS A C 1
ATOM 890 O O . LYS A 1 108 ? 18.572 -1.393 24.535 1.00 55.62 108 LYS A O 1
ATOM 895 N N . ILE A 1 109 ? 16.633 -1.121 23.424 1.00 54.91 109 ILE A N 1
ATOM 896 C CA . ILE A 1 109 ? 16.160 -2.497 23.640 1.00 54.91 109 ILE A CA 1
ATOM 897 C C . ILE A 1 109 ? 17.128 -3.496 22.978 1.00 54.91 109 ILE A C 1
ATOM 899 O O . ILE A 1 109 ? 17.650 -4.367 23.664 1.00 54.91 109 ILE A O 1
ATOM 903 N N . HIS A 1 110 ? 17.498 -3.292 21.706 1.00 53.22 110 HIS A N 1
ATOM 904 C CA . HIS A 1 110 ? 18.527 -4.125 21.057 1.00 53.22 110 HIS A CA 1
ATOM 905 C C . HIS A 1 110 ? 19.944 -3.945 21.627 1.00 53.22 110 HIS A C 1
ATOM 907 O O . HIS A 1 110 ? 20.746 -4.868 21.546 1.00 53.22 110 HIS A O 1
ATOM 913 N N . GLY A 1 111 ? 20.256 -2.797 22.234 1.00 41.72 111 GLY A N 1
ATOM 914 C CA . GLY A 1 111 ? 21.525 -2.602 22.943 1.00 41.72 111 GLY A CA 1
ATOM 915 C C . GLY A 1 111 ? 21.637 -3.375 24.264 1.00 41.72 111 GLY A C 1
ATOM 916 O O . GLY A 1 111 ? 22.747 -3.592 24.734 1.00 41.72 111 GLY A O 1
ATOM 917 N N . GLN A 1 112 ? 20.517 -3.797 24.863 1.00 41.28 112 GLN A N 1
ATOM 918 C CA . GLN A 1 112 ? 20.520 -4.639 26.067 1.00 41.28 112 GLN A CA 1
ATOM 919 C C . GLN A 1 112 ? 20.595 -6.133 25.726 1.00 41.28 112 GLN A C 1
ATOM 921 O O . GLN A 1 112 ? 21.252 -6.880 26.449 1.00 41.28 112 GLN A O 1
ATOM 926 N N . ASP A 1 113 ? 20.012 -6.550 24.596 1.00 43.12 113 ASP A N 1
ATOM 927 C CA . ASP A 1 113 ? 20.095 -7.933 24.110 1.00 43.12 113 ASP A CA 1
ATOM 928 C C . ASP A 1 113 ? 21.563 -8.363 23.828 1.00 43.12 113 ASP A C 1
ATOM 930 O O . ASP A 1 113 ? 21.947 -9.492 24.137 1.00 43.12 113 ASP A O 1
ATOM 934 N N . GLU A 1 114 ? 22.420 -7.463 23.316 1.00 42.56 114 GLU A N 1
ATOM 935 C CA . GLU A 1 114 ? 23.845 -7.763 23.051 1.00 42.56 114 GLU A CA 1
ATOM 936 C C . GLU A 1 114 ? 24.729 -7.815 24.321 1.00 42.56 114 GLU A C 1
ATOM 938 O O . GLU A 1 114 ? 25.690 -8.590 24.365 1.00 42.56 114 GLU A O 1
ATOM 943 N N . GLU A 1 115 ? 24.426 -7.047 25.379 1.00 41.34 115 GLU A N 1
ATOM 944 C CA . GLU A 1 115 ? 25.224 -7.075 26.623 1.00 41.34 115 GLU A CA 1
ATOM 945 C C . GLU A 1 115 ? 24.969 -8.339 27.472 1.00 41.34 115 GLU A C 1
ATOM 947 O O . GLU A 1 115 ? 25.890 -8.830 28.139 1.00 41.34 115 GLU A O 1
ATOM 952 N N . ASP A 1 116 ? 23.763 -8.917 27.417 1.00 40.22 116 ASP A N 1
ATOM 953 C CA . ASP A 1 116 ? 23.431 -10.139 28.162 1.00 40.22 116 ASP A CA 1
ATOM 954 C C . ASP A 1 116 ? 23.941 -11.427 27.483 1.00 40.22 116 ASP A C 1
ATOM 956 O O . ASP A 1 116 ? 24.371 -12.357 28.183 1.00 40.22 116 ASP A O 1
ATOM 960 N N . GLU A 1 117 ? 24.008 -11.495 26.144 1.00 44.66 117 GLU A N 1
ATOM 961 C CA . GLU A 1 117 ? 24.544 -12.686 25.463 1.00 44.66 117 GLU A CA 1
ATOM 962 C C . GLU A 1 117 ? 26.054 -12.857 25.728 1.00 44.66 117 GLU A C 1
ATOM 964 O O . GLU A 1 117 ? 26.514 -13.962 26.045 1.00 44.66 117 GLU A O 1
ATOM 969 N N . GLN A 1 118 ? 26.825 -11.761 25.751 1.00 40.81 118 GLN A N 1
ATOM 970 C CA . GLN A 1 118 ? 28.266 -11.792 26.041 1.00 40.81 118 GLN A CA 1
ATOM 971 C C . GLN A 1 118 ? 28.587 -12.158 27.511 1.00 40.81 118 GLN A C 1
ATOM 973 O O . GLN A 1 118 ? 29.613 -12.787 27.789 1.00 40.81 118 GLN A O 1
ATOM 978 N N . ASN A 1 119 ? 27.708 -11.812 28.460 1.00 44.94 119 ASN A N 1
ATOM 979 C CA . ASN A 1 119 ? 27.881 -12.076 29.899 1.00 44.94 119 ASN A CA 1
ATOM 980 C C . ASN A 1 119 ? 27.522 -13.528 30.291 1.00 44.94 119 ASN A C 1
ATOM 982 O O . ASN A 1 119 ? 27.928 -14.018 31.350 1.00 44.94 119 ASN A O 1
ATOM 986 N N . SER A 1 120 ? 26.798 -14.250 29.427 1.00 45.59 120 SER A N 1
ATOM 987 C CA . SER A 1 120 ? 26.433 -15.660 29.637 1.00 45.59 120 SER A CA 1
ATOM 988 C C . SER A 1 120 ? 27.613 -16.631 29.445 1.00 45.59 120 SER A C 1
ATOM 990 O O . SER A 1 120 ? 27.737 -17.624 30.169 1.00 45.59 120 SER A O 1
ATOM 992 N N . VAL A 1 121 ? 28.530 -16.321 28.521 1.00 48.53 121 VAL A N 1
ATOM 993 C CA . VAL A 1 121 ? 29.635 -17.213 28.118 1.00 48.53 121 VAL A CA 1
ATOM 994 C C . VAL A 1 121 ? 30.753 -17.267 29.170 1.00 48.53 121 VAL A C 1
ATOM 996 O O . VAL A 1 121 ? 31.404 -18.298 29.337 1.00 48.53 121 VAL A O 1
ATOM 999 N N . VAL A 1 122 ? 30.953 -16.193 29.942 1.00 45.56 122 VAL A N 1
ATOM 1000 C CA . VAL A 1 122 ? 32.066 -16.082 30.908 1.00 45.56 122 VAL A CA 1
ATOM 1001 C C . VAL A 1 122 ? 31.779 -16.785 32.249 1.00 45.56 122 VAL A C 1
ATOM 1003 O O . VAL A 1 122 ? 32.711 -17.107 32.982 1.00 45.56 122 VAL A O 1
ATOM 1006 N N . ARG A 1 123 ? 30.515 -17.098 32.581 1.00 41.19 123 ARG A N 1
ATOM 1007 C CA . ARG A 1 123 ? 30.161 -17.739 33.870 1.00 41.19 123 ARG A CA 1
ATOM 1008 C C . ARG A 1 123 ? 30.232 -19.271 33.890 1.00 41.19 123 ARG A C 1
ATOM 1010 O O . ARG A 1 123 ? 30.134 -19.851 34.966 1.00 41.19 123 ARG A O 1
ATOM 1017 N N . ASN A 1 124 ? 30.444 -19.932 32.749 1.00 42.53 124 ASN A N 1
ATOM 1018 C CA . ASN A 1 124 ? 30.403 -21.400 32.641 1.00 42.53 124 ASN A CA 1
ATOM 1019 C C . ASN A 1 124 ? 31.779 -22.102 32.673 1.00 42.53 124 ASN A C 1
ATOM 1021 O O . ASN A 1 124 ? 31.886 -23.268 32.300 1.00 42.53 124 ASN A O 1
ATOM 1025 N N . ILE A 1 125 ? 32.832 -21.438 33.169 1.00 46.78 125 ILE A N 1
ATOM 1026 C CA . ILE A 1 125 ? 34.141 -22.066 33.434 1.00 46.78 125 ILE A CA 1
ATOM 1027 C C . ILE A 1 125 ? 34.587 -21.784 34.878 1.00 46.78 125 ILE A C 1
ATOM 1029 O O . ILE A 1 125 ? 35.456 -20.948 35.101 1.00 46.78 125 ILE A O 1
ATOM 1033 N N . ALA A 1 126 ? 33.971 -22.485 35.844 1.00 34.03 126 ALA A N 1
ATOM 1034 C CA . ALA A 1 126 ? 34.588 -23.031 37.073 1.00 34.03 126 ALA A CA 1
ATOM 1035 C C . ALA A 1 126 ? 33.573 -23.231 38.221 1.00 34.03 126 ALA A C 1
ATOM 1037 O O . ALA A 1 126 ? 33.389 -22.341 39.050 1.00 34.03 126 ALA A O 1
ATOM 1038 N N . SER A 1 127 ? 33.004 -24.436 38.350 1.00 33.38 127 SER A N 1
ATOM 1039 C CA . SER A 1 127 ? 32.976 -25.218 39.609 1.00 33.38 127 SER A CA 1
ATOM 1040 C C . SER A 1 127 ? 32.249 -26.562 39.417 1.00 33.38 127 SER A C 1
ATOM 1042 O O . SER A 1 127 ? 31.459 -26.685 38.482 1.00 33.38 127 SER A O 1
ATOM 1044 N N . PRO A 1 128 ? 32.535 -27.600 40.230 1.00 38.50 128 PRO A N 1
ATOM 1045 C CA . PRO A 1 128 ? 32.245 -28.985 39.860 1.00 38.50 128 PRO A CA 1
ATOM 1046 C C . PRO A 1 128 ? 30.938 -29.531 40.452 1.00 38.50 128 PRO A C 1
ATOM 1048 O O . PRO A 1 128 ? 30.618 -29.284 41.615 1.00 38.50 128 PRO A O 1
ATOM 1051 N N . CYS A 1 129 ? 30.249 -30.386 39.690 1.00 29.64 129 CYS A N 1
ATOM 1052 C CA . CYS A 1 129 ? 29.244 -31.304 40.235 1.00 29.64 129 CYS A CA 1
ATOM 1053 C C . CYS A 1 129 ? 29.909 -32.547 40.881 1.00 29.64 129 CYS A C 1
ATOM 1055 O O . CYS A 1 129 ? 31.014 -32.918 40.475 1.00 29.64 129 CYS A O 1
ATOM 1057 N N . PRO A 1 130 ? 29.279 -33.191 41.886 1.00 38.31 130 PRO A N 1
ATOM 1058 C CA . PRO A 1 130 ? 29.952 -34.170 42.749 1.00 38.31 130 PRO A CA 1
ATOM 1059 C C . PRO A 1 130 ? 29.582 -35.647 42.471 1.00 38.31 130 PRO A C 1
ATOM 1061 O O . PRO A 1 130 ? 28.507 -35.905 41.945 1.00 38.31 130 PRO A O 1
ATOM 1064 N N . VAL A 1 131 ? 30.438 -36.571 42.962 1.00 32.00 131 VAL A N 1
ATOM 1065 C CA . VAL A 1 131 ? 30.237 -38.029 43.256 1.00 32.00 131 VAL A CA 1
ATOM 1066 C C . VAL A 1 131 ? 29.674 -38.948 42.144 1.00 32.00 131 VAL A C 1
ATOM 1068 O O . VAL A 1 131 ? 28.695 -38.624 41.497 1.00 32.00 131 VAL A O 1
ATOM 1071 N N . SER A 1 132 ? 30.154 -40.171 41.869 1.00 28.59 132 SER A N 1
ATOM 1072 C CA . SER A 1 132 ? 31.243 -41.066 42.342 1.00 28.59 132 SER A CA 1
ATOM 1073 C C . SER A 1 132 ? 31.595 -42.006 41.143 1.00 28.59 132 SER A C 1
ATOM 1075 O O . SER A 1 132 ? 30.860 -42.003 40.164 1.00 28.59 132 SER A O 1
ATOM 1077 N N . ALA A 1 133 ? 32.633 -42.854 41.073 1.00 28.73 133 ALA A N 1
ATOM 1078 C CA . ALA A 1 133 ? 33.391 -43.559 42.106 1.00 28.73 133 ALA A CA 1
ATOM 1079 C C . ALA A 1 133 ? 34.736 -44.131 41.572 1.00 28.73 133 ALA A C 1
ATOM 1081 O O . ALA A 1 133 ? 34.893 -44.349 40.377 1.00 28.73 133 ALA A O 1
ATOM 1082 N N . THR A 1 134 ? 35.636 -44.483 42.499 1.00 31.34 134 THR A N 1
ATOM 1083 C CA . THR A 1 134 ? 36.570 -45.636 42.437 1.00 31.34 134 THR A CA 1
ATOM 1084 C C . THR A 1 134 ? 37.530 -45.787 41.238 1.00 31.34 134 THR A C 1
ATOM 1086 O O . THR A 1 134 ? 37.191 -46.398 40.230 1.00 31.34 134 THR A O 1
ATOM 1089 N N . THR A 1 135 ? 38.813 -45.446 41.430 1.00 36.12 135 THR A N 1
ATOM 1090 C CA . THR A 1 135 ? 39.944 -46.409 41.578 1.00 36.12 135 THR A CA 1
ATOM 1091 C C . THR A 1 135 ? 41.274 -45.644 41.704 1.00 36.12 135 THR A C 1
ATOM 1093 O O . THR A 1 135 ? 41.415 -44.547 41.180 1.00 36.12 135 THR A O 1
ATOM 1096 N N . TYR A 1 136 ? 42.263 -46.262 42.360 1.00 32.75 136 TYR A N 1
ATOM 1097 C CA . TYR A 1 136 ? 43.662 -45.829 42.474 1.00 32.75 136 TYR A CA 1
ATOM 1098 C C . TYR A 1 136 ? 43.938 -44.691 43.464 1.00 32.75 136 TYR A C 1
ATOM 1100 O O . TYR A 1 136 ? 44.057 -43.517 43.123 1.00 32.75 136 TYR A O 1
ATOM 1108 N N . ASN A 1 137 ? 44.144 -45.083 44.720 1.00 33.97 137 ASN A N 1
ATOM 1109 C CA . ASN A 1 137 ? 44.807 -44.244 45.703 1.00 33.97 137 ASN A CA 1
ATOM 1110 C C . ASN A 1 137 ? 45.743 -45.092 46.578 1.00 33.97 137 ASN A C 1
ATOM 1112 O O . ASN A 1 137 ? 45.615 -46.313 46.629 1.00 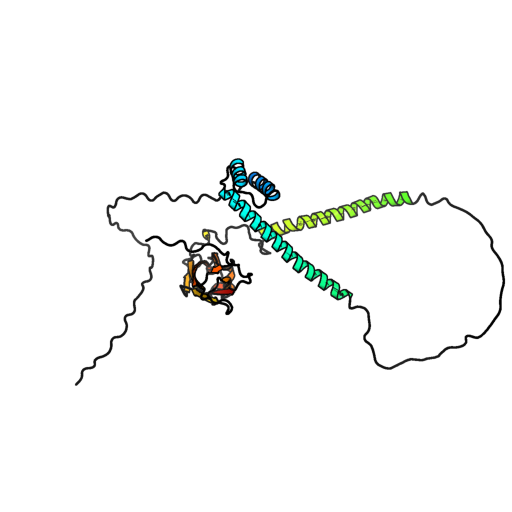33.97 137 ASN A O 1
ATOM 1116 N N . GLN A 1 138 ? 46.641 -44.412 47.294 1.00 31.80 138 GLN A N 1
ATOM 1117 C CA . GLN A 1 138 ? 47.451 -44.953 48.392 1.00 31.80 138 GLN A CA 1
ATOM 1118 C C . GLN A 1 138 ? 48.641 -45.868 48.019 1.00 31.80 138 GLN A C 1
ATOM 1120 O O . GLN A 1 138 ? 48.629 -47.086 48.194 1.00 31.80 138 GLN A O 1
ATOM 1125 N N . ARG A 1 139 ? 49.776 -45.234 47.685 1.00 35.53 139 ARG A N 1
ATOM 1126 C CA . ARG A 1 139 ? 51.099 -45.754 48.070 1.00 35.53 139 ARG A CA 1
ATOM 1127 C C . ARG A 1 139 ? 51.797 -44.806 49.047 1.00 35.53 139 ARG A C 1
ATOM 1129 O O . ARG A 1 139 ? 52.192 -43.708 48.687 1.00 35.53 139 ARG A O 1
ATOM 1136 N N . VAL A 1 140 ? 51.990 -45.329 50.258 1.00 39.09 140 VAL A N 1
ATOM 1137 C CA . VAL A 1 140 ? 53.045 -44.981 51.226 1.00 39.09 140 VAL A CA 1
ATOM 1138 C C . VAL A 1 140 ? 53.005 -43.564 51.817 1.00 39.09 140 VAL A C 1
ATOM 1140 O O . VAL A 1 140 ? 53.783 -42.667 51.509 1.00 39.09 140 VAL A O 1
ATOM 1143 N N . THR A 1 141 ? 52.125 -43.454 52.806 1.00 36.00 141 THR A N 1
ATOM 1144 C CA . THR A 1 141 ? 52.363 -42.812 54.108 1.00 36.00 141 THR A CA 1
ATOM 1145 C C . THR A 1 141 ? 53.828 -42.499 54.480 1.00 36.00 141 THR A C 1
ATOM 1147 O O . THR A 1 141 ? 54.657 -43.398 54.614 1.00 36.00 141 THR A O 1
ATOM 1150 N N . GLN A 1 142 ? 54.063 -41.236 54.847 1.00 35.31 142 GLN A N 1
ATOM 1151 C CA . GLN A 1 142 ? 54.428 -40.862 56.223 1.00 35.31 142 GLN A CA 1
ATOM 1152 C C . GLN A 1 142 ? 55.593 -41.651 56.867 1.00 35.31 142 GLN A C 1
ATOM 1154 O O . GLN A 1 142 ? 55.396 -42.709 57.465 1.00 35.31 142 GLN A O 1
ATOM 1159 N N . ARG A 1 143 ? 56.798 -41.061 56.886 1.00 38.16 143 ARG A N 1
ATOM 1160 C CA . ARG A 1 143 ? 57.828 -41.398 57.883 1.00 38.16 143 ARG A CA 1
ATOM 1161 C C . ARG A 1 143 ? 58.401 -40.149 58.560 1.00 38.16 143 ARG A C 1
ATOM 1163 O O . ARG A 1 143 ? 59.041 -39.325 57.925 1.00 38.16 143 ARG A O 1
ATOM 1170 N N . LEU A 1 144 ? 58.194 -40.118 59.879 1.00 39.22 144 LEU A N 1
ATOM 1171 C CA . LEU A 1 144 ? 59.080 -39.553 60.904 1.00 39.22 144 LEU A CA 1
ATOM 1172 C C . LEU A 1 144 ? 59.297 -38.025 60.918 1.00 39.22 144 LEU A C 1
ATOM 1174 O O . LEU A 1 144 ? 60.330 -37.509 60.507 1.00 39.22 144 LEU A O 1
ATOM 1178 N N . ARG A 1 145 ? 58.372 -37.327 61.597 1.00 34.56 145 ARG A N 1
ATOM 1179 C CA . ARG A 1 145 ? 58.766 -36.277 62.553 1.00 34.56 145 ARG A CA 1
ATOM 1180 C C . ARG A 1 145 ? 59.178 -36.954 63.864 1.00 34.56 145 ARG A C 1
ATOM 1182 O O . ARG A 1 145 ? 58.339 -37.561 64.522 1.00 34.56 145 ARG A O 1
ATOM 1189 N N . SER A 1 146 ? 60.435 -36.797 64.251 1.00 38.62 146 SER A N 1
ATOM 1190 C CA . SER A 1 146 ? 60.977 -37.057 65.591 1.00 38.62 146 SER A CA 1
ATOM 1191 C C . SER A 1 146 ? 62.207 -36.160 65.788 1.00 38.62 146 SER A C 1
ATOM 1193 O O . SER A 1 146 ? 62.710 -35.637 64.796 1.00 38.62 146 SER A O 1
ATOM 1195 N N . TYR A 1 147 ? 62.674 -35.992 67.034 1.00 37.41 147 TYR A N 1
ATOM 1196 C CA . TYR A 1 147 ? 63.675 -34.990 67.468 1.00 37.41 147 TYR A CA 1
ATOM 1197 C C . TYR A 1 147 ? 63.093 -33.554 67.434 1.00 37.41 147 TYR A C 1
ATOM 1199 O O . TYR A 1 147 ? 62.875 -32.994 66.367 1.00 37.41 147 TYR A O 1
ATOM 1207 N N . ALA A 1 148 ? 62.620 -32.932 68.520 1.00 37.03 148 ALA A N 1
ATOM 1208 C CA . ALA A 1 148 ? 63.070 -32.832 69.920 1.00 37.03 148 ALA A CA 1
ATOM 1209 C C . ALA A 1 148 ? 64.264 -31.872 70.141 1.00 37.03 148 ALA A C 1
ATOM 1211 O O . ALA A 1 148 ? 65.407 -32.224 69.892 1.00 37.03 148 ALA A O 1
ATOM 1212 N N . THR A 1 149 ? 63.927 -30.687 70.672 1.00 34.66 149 THR A N 1
ATOM 1213 C CA . THR A 1 149 ? 64.646 -29.909 71.707 1.00 34.66 149 THR A CA 1
ATOM 1214 C C . THR A 1 149 ? 66.125 -29.519 71.517 1.00 34.66 149 THR A C 1
ATOM 1216 O O . THR A 1 149 ? 66.996 -30.332 71.793 1.00 34.66 149 THR A O 1
ATOM 1219 N N . SER A 1 150 ? 66.402 -28.219 71.296 1.00 35.91 150 SER A N 1
ATOM 1220 C CA . SER A 1 150 ? 67.264 -27.371 72.169 1.00 35.91 150 SER A CA 1
ATOM 1221 C C . SER A 1 150 ? 67.430 -25.929 71.636 1.00 35.91 150 SER A C 1
ATOM 1223 O O . SER A 1 150 ? 67.099 -25.647 70.487 1.00 35.91 150 SER A O 1
ATOM 1225 N N . THR A 1 151 ? 67.925 -25.018 72.486 1.00 35.28 151 THR A N 1
ATOM 1226 C CA . THR A 1 151 ? 67.984 -23.548 72.276 1.00 35.28 151 THR A CA 1
ATOM 1227 C C . THR A 1 151 ? 69.390 -23.069 71.753 1.00 35.28 151 THR A C 1
ATOM 1229 O O . THR A 1 151 ? 70.025 -23.879 71.086 1.00 35.28 151 THR A O 1
ATOM 1232 N N . PRO A 1 152 ? 69.871 -21.798 71.884 1.00 55.38 152 PRO A N 1
ATOM 1233 C CA . PRO A 1 152 ? 70.562 -20.995 70.832 1.00 55.38 152 PRO A CA 1
ATOM 1234 C C . PRO A 1 152 ? 72.133 -21.023 70.979 1.00 55.38 152 PRO A C 1
ATOM 1236 O O . PRO A 1 152 ? 72.567 -21.964 71.643 1.00 55.38 152 PRO A O 1
ATOM 1239 N N . PRO A 1 153 ? 73.026 -20.093 70.484 1.00 50.44 153 PRO A N 1
ATOM 1240 C CA . PRO A 1 153 ? 72.827 -18.739 69.894 1.00 50.44 153 PRO A CA 1
ATOM 1241 C C . PRO A 1 153 ? 73.843 -18.148 68.842 1.00 50.44 153 PRO A C 1
ATOM 1243 O O . PRO A 1 153 ? 74.879 -18.716 68.533 1.00 50.44 153 PRO A O 1
ATOM 1246 N N . GLN A 1 154 ? 73.548 -16.895 68.427 1.00 33.81 154 GLN A N 1
ATOM 1247 C CA . GLN A 1 154 ? 74.438 -15.712 68.213 1.00 33.81 154 GLN A CA 1
ATOM 1248 C C . GLN A 1 154 ? 75.440 -15.518 67.036 1.00 33.81 154 GLN A C 1
ATOM 1250 O O . GLN A 1 154 ? 76.133 -16.419 66.583 1.00 33.81 154 GLN A O 1
ATOM 1255 N N . SER A 1 155 ? 75.623 -14.211 66.729 1.00 31.52 155 SER A N 1
ATOM 1256 C CA . SER A 1 155 ? 76.665 -13.527 65.913 1.00 31.52 155 SER A CA 1
ATOM 1257 C C . SER A 1 155 ? 76.547 -13.636 64.375 1.00 31.52 155 SER A C 1
ATOM 1259 O O . SER A 1 155 ? 76.104 -14.660 63.875 1.00 31.52 155 SER A O 1
ATOM 1261 N N . SER A 1 156 ? 76.882 -12.627 63.548 1.00 38.31 156 SER A N 1
ATOM 1262 C CA . SER A 1 156 ? 77.232 -11.193 63.744 1.00 38.31 156 SER A CA 1
ATOM 1263 C C . SER A 1 156 ? 77.069 -10.404 62.412 1.00 38.31 156 SER A C 1
ATOM 1265 O O . SER A 1 156 ? 77.007 -11.006 61.345 1.00 38.31 156 SER A O 1
ATOM 1267 N N . GLN A 1 157 ? 76.995 -9.059 62.444 1.00 42.22 157 GLN A N 1
ATOM 1268 C CA . GLN A 1 157 ? 77.129 -8.183 61.246 1.00 42.22 157 GLN A CA 1
ATOM 1269 C C . GLN A 1 157 ? 78.599 -7.762 61.022 1.00 42.22 157 GLN A C 1
ATOM 1271 O O . GLN A 1 157 ? 79.325 -7.657 62.014 1.00 42.22 157 GLN A O 1
ATOM 1276 N N . PRO A 1 158 ? 79.058 -7.519 59.765 1.00 46.94 158 PRO A N 1
ATOM 1277 C CA . PRO A 1 158 ? 79.253 -6.139 59.228 1.00 46.94 158 PRO A CA 1
ATOM 1278 C C . PRO A 1 158 ? 79.114 -6.017 57.671 1.00 46.94 158 PRO A C 1
ATOM 1280 O O . PRO A 1 158 ? 78.834 -7.006 57.009 1.00 46.94 158 PRO A O 1
ATOM 1283 N N . SER A 1 159 ? 79.388 -4.891 56.972 1.00 37.97 159 SER A N 1
ATOM 1284 C CA . SER A 1 159 ? 78.941 -3.483 57.142 1.00 37.97 159 SER A CA 1
ATOM 1285 C C . SER A 1 159 ? 79.301 -2.592 55.910 1.00 37.97 159 SER A C 1
ATOM 1287 O O . SER A 1 159 ? 80.340 -2.818 55.305 1.00 37.97 159 SER A O 1
ATOM 1289 N N . ARG A 1 160 ? 78.520 -1.522 55.639 1.00 40.50 160 ARG A N 1
ATOM 1290 C CA . ARG A 1 160 ? 78.848 -0.258 54.896 1.00 40.50 160 ARG A CA 1
ATOM 1291 C C . ARG A 1 160 ? 79.419 -0.244 53.440 1.00 40.50 160 ARG A C 1
ATOM 1293 O O . ARG A 1 160 ? 80.615 -0.401 53.247 1.00 40.50 160 ARG A O 1
ATOM 1300 N N . SER A 1 161 ? 78.594 0.313 52.526 1.00 43.41 161 SER A N 1
ATOM 1301 C CA . SER A 1 161 ? 78.896 1.454 51.597 1.00 43.41 161 SER A CA 1
ATOM 1302 C C . SER A 1 161 ? 79.857 1.280 50.379 1.00 43.41 161 SER A C 1
ATOM 1304 O O . SER A 1 161 ? 80.637 0.340 50.353 1.00 43.41 161 SER A O 1
ATOM 1306 N N . PRO A 1 162 ? 79.939 2.248 49.422 1.00 56.34 162 PRO A N 1
ATOM 1307 C CA . PRO A 1 162 ? 78.859 2.867 48.612 1.00 56.34 162 PRO A CA 1
ATOM 1308 C C . PRO A 1 162 ? 79.220 3.068 47.102 1.00 56.34 162 PRO A C 1
ATOM 1310 O O . PRO A 1 162 ? 80.395 3.159 46.767 1.00 56.34 162 PRO A O 1
ATOM 1313 N N . ALA A 1 163 ? 78.242 3.295 46.202 1.00 42.31 163 ALA A N 1
ATOM 1314 C CA . ALA A 1 163 ? 78.438 4.079 44.954 1.00 42.31 163 ALA A CA 1
ATOM 1315 C C . ALA A 1 163 ? 77.110 4.433 44.240 1.00 42.31 163 ALA A C 1
ATOM 1317 O O . ALA A 1 163 ? 76.343 3.551 43.860 1.00 42.31 163 ALA A O 1
ATOM 1318 N N . PHE A 1 164 ? 76.867 5.722 43.986 1.00 49.69 164 PHE A N 1
ATOM 1319 C CA . PHE A 1 164 ? 75.797 6.242 43.120 1.00 49.69 164 PHE A CA 1
ATOM 1320 C C . PHE A 1 164 ? 76.431 7.248 42.156 1.00 49.69 164 PHE A C 1
ATOM 1322 O O . PHE A 1 164 ? 76.841 8.295 42.636 1.00 49.69 164 PHE A O 1
ATOM 1329 N N . THR A 1 165 ? 76.504 6.942 40.849 1.00 50.94 165 THR A N 1
ATOM 1330 C CA . THR A 1 165 ? 76.592 7.916 39.726 1.00 50.94 165 THR A CA 1
ATOM 1331 C C . THR A 1 165 ? 76.673 7.218 38.352 1.00 50.94 165 THR A C 1
ATOM 1333 O O . THR A 1 165 ? 77.709 7.278 37.704 1.00 50.94 165 THR A O 1
ATOM 1336 N N . GLU A 1 166 ? 75.593 6.599 37.840 1.00 48.22 166 GLU A N 1
ATOM 1337 C CA . GLU A 1 166 ? 75.509 6.321 36.379 1.00 48.22 166 GLU A CA 1
ATOM 1338 C C . GLU A 1 166 ? 74.087 6.174 35.778 1.00 48.22 166 GLU A C 1
ATOM 1340 O O . GLU A 1 166 ? 73.846 5.407 34.852 1.00 48.22 166 GLU A O 1
ATOM 1345 N N . ALA A 1 167 ? 73.102 6.942 36.264 1.00 50.94 167 ALA A N 1
ATOM 1346 C CA . ALA A 1 167 ? 71.697 6.828 35.817 1.00 50.94 167 ALA A CA 1
ATOM 1347 C C . ALA A 1 167 ? 71.197 7.951 34.870 1.00 50.94 167 ALA A C 1
ATOM 1349 O O . ALA A 1 167 ? 70.006 8.004 34.542 1.00 50.94 167 ALA A O 1
ATOM 1350 N N . ALA A 1 168 ? 72.072 8.866 34.431 1.00 51.88 168 ALA A N 1
ATOM 1351 C CA . ALA A 1 168 ? 71.682 10.069 33.677 1.00 51.88 168 ALA A CA 1
ATOM 1352 C C . ALA A 1 168 ? 71.797 9.943 32.139 1.00 51.88 168 ALA A C 1
ATOM 1354 O O . ALA A 1 168 ? 71.044 10.599 31.415 1.00 51.88 168 ALA A O 1
ATOM 1355 N N . GLY A 1 169 ? 72.697 9.096 31.622 1.00 46.56 169 GLY A N 1
ATOM 1356 C CA . GLY A 1 169 ? 72.990 9.005 30.181 1.00 46.56 169 GLY A CA 1
ATOM 1357 C C . GLY A 1 169 ? 71.884 8.355 29.336 1.00 46.56 169 GLY A C 1
ATOM 1358 O O . GLY A 1 169 ? 71.537 8.848 28.259 1.00 46.56 169 GLY A O 1
ATOM 1359 N N . SER A 1 170 ? 71.268 7.276 29.831 1.00 50.59 170 SER A N 1
ATOM 1360 C CA . SER A 1 170 ? 70.372 6.433 29.019 1.00 50.59 170 SER A CA 1
ATOM 1361 C C . SER A 1 170 ? 69.042 7.090 28.625 1.00 50.59 170 SER A C 1
ATOM 1363 O O . SER A 1 170 ? 68.470 6.737 27.593 1.00 50.59 170 SER A O 1
ATOM 1365 N N . ARG A 1 171 ? 68.547 8.089 29.374 1.00 54.25 171 ARG A N 1
ATOM 1366 C CA . ARG A 1 171 ? 67.214 8.683 29.120 1.00 54.25 171 ARG A CA 1
ATOM 1367 C C . ARG A 1 171 ? 67.136 9.502 27.823 1.00 54.25 171 ARG A C 1
ATOM 1369 O O . ARG A 1 171 ? 66.065 9.587 27.226 1.00 54.25 171 ARG A O 1
ATOM 1376 N N . LYS A 1 172 ? 68.245 10.096 27.358 1.00 50.50 172 LYS A N 1
ATOM 1377 C CA . LYS A 1 172 ? 68.255 10.919 26.129 1.00 50.50 172 LYS A CA 1
ATOM 1378 C C . LYS A 1 172 ? 68.316 10.079 24.846 1.00 50.50 172 LYS A C 1
ATOM 1380 O O . LYS A 1 172 ? 67.699 10.453 23.852 1.00 50.50 172 LYS A O 1
ATOM 1385 N N . ARG A 1 173 ? 68.992 8.922 24.868 1.00 51.81 173 ARG A N 1
ATOM 1386 C CA . ARG A 1 173 ? 69.201 8.069 23.676 1.00 51.81 173 ARG A CA 1
ATOM 1387 C C . ARG A 1 173 ? 67.940 7.306 23.240 1.00 51.81 173 ARG A C 1
ATOM 1389 O O . ARG A 1 173 ? 67.806 6.993 22.061 1.00 51.81 173 ARG A O 1
ATOM 1396 N N . VAL A 1 174 ? 67.008 7.060 24.167 1.00 55.28 174 VAL A N 1
ATOM 1397 C CA . VAL A 1 174 ? 65.704 6.421 23.894 1.00 55.28 174 VAL A CA 1
ATOM 1398 C C . VAL A 1 174 ? 64.718 7.391 23.225 1.00 55.28 174 VAL A C 1
ATOM 1400 O O . VAL A 1 174 ? 64.010 6.998 22.301 1.00 55.28 174 VAL A O 1
ATOM 1403 N N . LYS A 1 175 ? 64.705 8.678 23.614 1.00 52.69 175 LYS A N 1
ATOM 1404 C CA . LYS A 1 175 ? 63.759 9.668 23.061 1.00 52.69 175 LYS A CA 1
ATOM 1405 C C . LYS A 1 175 ? 63.895 9.870 21.546 1.00 52.69 175 LYS A C 1
ATOM 1407 O O . LYS A 1 175 ? 62.883 9.911 20.863 1.00 52.69 175 LYS A O 1
ATOM 1412 N N . ALA A 1 176 ? 65.117 9.965 21.017 1.00 56.91 176 ALA A N 1
ATOM 1413 C CA . ALA A 1 176 ? 65.333 10.312 19.607 1.00 56.91 176 ALA A CA 1
ATOM 1414 C C . ALA A 1 176 ? 64.931 9.204 18.613 1.00 56.91 176 ALA A C 1
ATOM 1416 O O . ALA A 1 176 ? 64.521 9.507 17.497 1.00 56.91 176 ALA A O 1
ATOM 1417 N N . LYS A 1 177 ? 65.025 7.924 19.004 1.00 59.06 177 LYS A N 1
ATOM 1418 C CA . LYS A 1 177 ? 64.649 6.794 18.133 1.00 59.06 177 LYS A CA 1
ATOM 1419 C C . LYS A 1 177 ? 63.136 6.543 18.105 1.00 59.06 177 LYS A C 1
ATOM 1421 O O . LYS A 1 177 ? 62.616 6.110 17.081 1.00 59.06 177 LYS A O 1
ATOM 1426 N N . ASN A 1 178 ? 62.427 6.885 19.183 1.00 65.94 178 ASN A N 1
ATOM 1427 C CA . ASN A 1 178 ? 60.973 6.726 19.261 1.00 65.94 178 ASN A CA 1
ATOM 1428 C C . ASN A 1 178 ? 60.181 7.833 18.548 1.00 65.94 178 ASN A C 1
ATOM 1430 O O . ASN A 1 178 ? 59.000 7.628 18.295 1.00 65.94 178 ASN A O 1
ATOM 1434 N N . THR A 1 179 ? 60.782 8.970 18.179 1.00 78.75 179 THR A N 1
ATOM 1435 C CA . THR A 1 179 ? 60.064 10.041 17.460 1.00 78.75 179 THR A CA 1
ATOM 1436 C C . THR A 1 179 ? 59.556 9.580 16.089 1.00 78.75 179 THR A C 1
ATOM 1438 O O . THR A 1 179 ? 58.398 9.808 15.756 1.00 78.75 179 THR A O 1
ATOM 1441 N N . ASN A 1 180 ? 60.374 8.857 15.317 1.00 82.06 180 ASN A N 1
ATOM 1442 C CA . ASN A 1 180 ? 59.940 8.322 14.021 1.00 82.06 180 ASN A CA 1
ATOM 1443 C C . ASN A 1 180 ? 58.865 7.240 14.202 1.00 82.06 180 ASN A C 1
ATOM 1445 O O . ASN A 1 180 ? 57.870 7.236 13.486 1.00 82.06 180 ASN A O 1
ATOM 1449 N N . MET A 1 181 ? 59.025 6.369 15.206 1.00 84.00 181 MET A N 1
ATOM 1450 C CA . MET A 1 181 ? 58.016 5.366 15.563 1.00 84.00 181 MET A CA 1
ATOM 1451 C C . MET A 1 181 ? 56.677 6.016 15.946 1.00 84.00 181 MET A C 1
ATOM 1453 O O . MET A 1 181 ? 55.635 5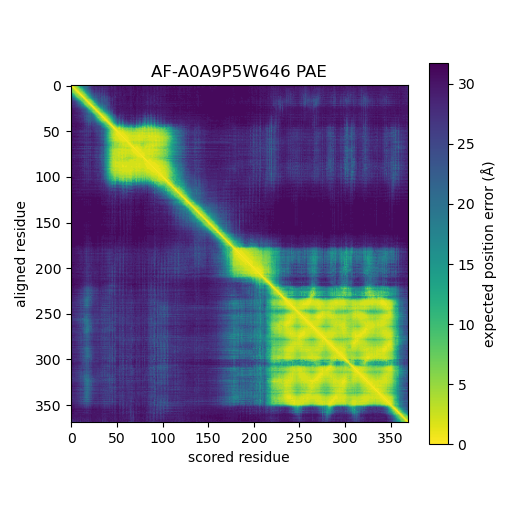.538 15.511 1.00 84.00 181 MET A O 1
ATOM 1457 N N . LEU A 1 182 ? 56.705 7.129 16.688 1.00 88.81 182 LEU A N 1
ATOM 1458 C CA . LEU A 1 182 ? 55.524 7.913 17.055 1.00 88.81 182 LEU A CA 1
ATOM 1459 C C . LEU A 1 182 ? 54.826 8.519 15.827 1.00 88.81 182 LEU A C 1
ATOM 1461 O O . LEU A 1 182 ? 53.602 8.494 15.758 1.00 88.81 182 LEU A O 1
ATOM 1465 N N . TYR A 1 183 ? 55.573 9.027 14.842 1.00 91.12 183 TYR A N 1
ATOM 1466 C CA . TYR A 1 183 ? 54.976 9.520 13.594 1.00 91.12 183 TYR A CA 1
ATOM 1467 C C . TYR A 1 183 ? 54.360 8.390 12.751 1.00 91.12 183 TYR A C 1
ATOM 1469 O O . TYR A 1 183 ? 53.281 8.572 12.182 1.00 91.12 183 TYR A O 1
ATOM 1477 N N . TYR A 1 184 ? 54.978 7.205 12.707 1.00 92.56 184 TYR A N 1
ATOM 1478 C CA . TYR A 1 184 ? 54.393 6.043 12.027 1.00 92.56 184 TYR A CA 1
ATOM 1479 C C . TYR A 1 184 ? 53.125 5.527 12.725 1.00 92.56 184 TYR A C 1
ATOM 1481 O O . TYR A 1 184 ? 52.124 5.287 12.056 1.00 92.56 184 TYR A O 1
ATOM 1489 N N . THR A 1 185 ? 53.099 5.418 14.056 1.00 91.00 185 THR A N 1
ATOM 1490 C CA . THR A 1 185 ? 51.876 4.997 14.763 1.00 91.00 185 THR A CA 1
ATOM 1491 C C . THR A 1 185 ? 50.771 6.053 14.683 1.00 91.00 185 THR A C 1
ATOM 1493 O O . THR A 1 185 ? 49.614 5.700 14.458 1.00 91.00 185 THR A O 1
ATOM 1496 N N . ALA A 1 186 ? 51.105 7.344 14.777 1.00 94.19 186 ALA A N 1
ATOM 1497 C CA . ALA A 1 186 ? 50.136 8.430 14.626 1.00 94.19 186 ALA A CA 1
ATOM 1498 C C . ALA A 1 186 ? 49.535 8.498 13.211 1.00 94.19 186 ALA A C 1
ATOM 1500 O O . ALA A 1 186 ? 48.327 8.682 13.073 1.00 94.19 186 ALA A O 1
ATOM 1501 N N . SER A 1 187 ? 50.341 8.314 12.160 1.00 93.88 187 SER A N 1
ATOM 1502 C CA . SER A 1 187 ? 49.840 8.312 10.776 1.00 93.88 187 SER A CA 1
ATOM 1503 C C . SER A 1 187 ? 48.948 7.105 10.473 1.00 93.88 187 SER A C 1
ATOM 1505 O O . SER A 1 187 ? 47.925 7.277 9.815 1.00 93.88 187 SER A O 1
ATOM 1507 N N . ILE A 1 188 ? 49.252 5.919 11.014 1.00 95.75 188 ILE A N 1
ATOM 1508 C CA . ILE A 1 188 ? 48.375 4.739 10.901 1.00 95.75 188 ILE A CA 1
ATOM 1509 C C . ILE A 1 188 ? 47.038 4.974 11.619 1.00 95.75 188 ILE A C 1
ATOM 1511 O O . ILE A 1 188 ? 45.984 4.670 11.057 1.00 95.75 188 ILE A O 1
ATOM 1515 N N . LEU A 1 189 ? 47.050 5.557 12.823 1.00 95.81 189 LEU A N 1
ATOM 1516 C CA . LEU A 1 189 ? 45.825 5.897 13.558 1.00 95.81 189 LEU A CA 1
ATOM 1517 C C . LEU A 1 189 ? 44.966 6.913 12.789 1.00 95.81 189 LEU A C 1
ATOM 1519 O O . LEU A 1 189 ? 43.779 6.672 12.575 1.00 95.81 189 LEU A O 1
ATOM 1523 N N . LEU A 1 190 ? 45.565 8.009 12.313 1.00 95.69 190 LEU A N 1
ATOM 1524 C CA . LEU A 1 190 ? 44.864 9.029 11.525 1.00 95.69 190 LEU A CA 1
ATOM 1525 C C . LEU A 1 190 ? 44.342 8.477 10.189 1.00 95.69 190 LEU A C 1
ATOM 1527 O O . LEU A 1 190 ? 43.214 8.781 9.807 1.00 95.69 190 LEU A O 1
ATOM 1531 N N . GLY A 1 191 ? 45.120 7.631 9.508 1.00 96.19 191 GLY A N 1
ATOM 1532 C CA . GLY A 1 191 ? 44.707 6.962 8.274 1.00 96.19 191 GLY A CA 1
ATOM 1533 C C . GLY A 1 191 ? 43.529 6.009 8.487 1.00 96.19 191 GLY A C 1
ATOM 1534 O O . GLY A 1 191 ? 42.570 6.040 7.721 1.00 96.19 191 GLY A O 1
ATOM 1535 N N . THR A 1 192 ? 43.553 5.222 9.567 1.00 95.44 192 THR A N 1
ATOM 1536 C CA . THR A 1 192 ? 42.466 4.289 9.916 1.00 95.44 192 THR A CA 1
ATOM 1537 C C . THR A 1 192 ? 41.182 5.040 10.274 1.00 95.44 192 THR A C 1
ATOM 1539 O O . THR A 1 192 ? 40.107 4.681 9.801 1.00 95.44 192 THR A O 1
ATOM 1542 N N . LEU A 1 193 ? 41.277 6.125 11.052 1.00 95.88 193 LEU A N 1
ATOM 1543 C CA . LEU A 1 193 ? 40.133 6.987 11.374 1.00 95.88 193 LEU A CA 1
ATOM 1544 C C . LEU A 1 193 ? 39.561 7.672 10.123 1.00 95.88 193 LEU A C 1
ATOM 1546 O O . LEU A 1 193 ? 38.346 7.675 9.927 1.00 95.88 193 LEU A O 1
ATOM 1550 N N . GLY A 1 194 ? 40.425 8.201 9.252 1.00 95.81 194 GLY A N 1
ATOM 1551 C CA . GLY A 1 194 ? 40.017 8.830 7.996 1.00 95.81 194 GLY A CA 1
ATOM 1552 C C . GLY A 1 194 ? 39.328 7.854 7.040 1.00 95.81 194 GLY A C 1
ATOM 1553 O O . GLY A 1 194 ? 38.295 8.190 6.464 1.00 95.81 194 GLY A O 1
ATOM 1554 N N . LEU A 1 195 ? 39.846 6.629 6.915 1.00 95.00 195 LEU A N 1
ATOM 1555 C CA . LEU A 1 195 ? 39.267 5.595 6.056 1.00 95.00 195 LEU A CA 1
ATOM 1556 C C . LEU A 1 195 ? 37.925 5.086 6.604 1.00 95.00 195 LEU A C 1
ATOM 1558 O O . LEU A 1 195 ? 36.974 4.964 5.835 1.00 95.00 195 LEU A O 1
ATOM 1562 N N . SER A 1 196 ? 37.798 4.897 7.921 1.00 95.00 196 SER A N 1
ATOM 1563 C CA . SER A 1 196 ? 36.519 4.566 8.572 1.00 95.00 196 SER A CA 1
ATOM 1564 C C . SER A 1 196 ? 35.460 5.657 8.373 1.00 95.00 196 SER A C 1
ATOM 1566 O O . SER A 1 196 ? 34.305 5.352 8.082 1.00 95.00 196 SER A O 1
ATOM 1568 N N . TYR A 1 197 ? 35.846 6.936 8.464 1.00 95.81 197 TYR A N 1
ATOM 1569 C CA . TYR A 1 197 ? 34.945 8.060 8.188 1.00 95.81 197 TYR A CA 1
ATOM 1570 C C . TYR A 1 197 ? 34.536 8.134 6.705 1.00 95.81 197 TYR A C 1
ATOM 1572 O O . TYR A 1 197 ? 33.374 8.391 6.393 1.00 95.81 197 TYR A O 1
ATOM 1580 N N . ALA A 1 198 ? 35.468 7.865 5.784 1.00 94.88 198 ALA A N 1
ATOM 1581 C CA . ALA A 1 198 ? 35.218 7.872 4.342 1.00 94.88 198 ALA A CA 1
ATOM 1582 C C . ALA A 1 198 ? 34.423 6.649 3.839 1.00 94.88 198 ALA A C 1
ATOM 1584 O O . ALA A 1 198 ? 33.747 6.746 2.813 1.00 94.88 198 ALA A O 1
ATOM 1585 N N . ALA A 1 199 ? 34.458 5.519 4.552 1.00 93.75 199 ALA A N 1
ATOM 1586 C CA . ALA A 1 199 ? 33.793 4.283 4.143 1.00 93.75 199 ALA A CA 1
ATOM 1587 C C . ALA A 1 199 ? 32.274 4.454 3.971 1.00 93.75 199 ALA A C 1
ATOM 1589 O O . ALA A 1 199 ? 31.719 4.008 2.971 1.00 93.75 199 ALA A O 1
ATOM 1590 N N . VAL A 1 200 ? 31.597 5.152 4.891 1.00 90.75 200 VAL A N 1
ATOM 1591 C CA . VAL A 1 200 ? 30.135 5.348 4.845 1.00 90.75 200 VAL A CA 1
ATOM 1592 C C . VAL A 1 200 ? 29.664 6.166 3.626 1.00 90.75 200 VAL A C 1
ATOM 1594 O O . VAL A 1 200 ? 28.775 5.687 2.916 1.00 90.75 200 VAL A O 1
ATOM 1597 N N . PRO A 1 201 ? 30.194 7.373 3.326 1.00 87.94 201 PRO A N 1
ATOM 1598 C CA . PRO A 1 201 ? 29.788 8.112 2.131 1.00 87.94 201 PRO A CA 1
ATOM 1599 C C . PRO A 1 201 ? 30.206 7.409 0.832 1.00 87.94 201 PRO A C 1
ATOM 1601 O O . PRO A 1 201 ? 29.442 7.438 -0.130 1.00 87.94 201 PRO A O 1
ATOM 1604 N N . LEU A 1 202 ? 31.360 6.733 0.800 1.00 89.00 202 LEU A N 1
ATOM 1605 C CA . LEU A 1 202 ? 31.822 6.014 -0.391 1.00 89.00 202 LEU A CA 1
ATOM 1606 C C . LEU A 1 202 ? 30.964 4.767 -0.670 1.00 89.00 202 LEU A C 1
ATOM 1608 O O . LEU A 1 202 ? 30.560 4.551 -1.812 1.00 8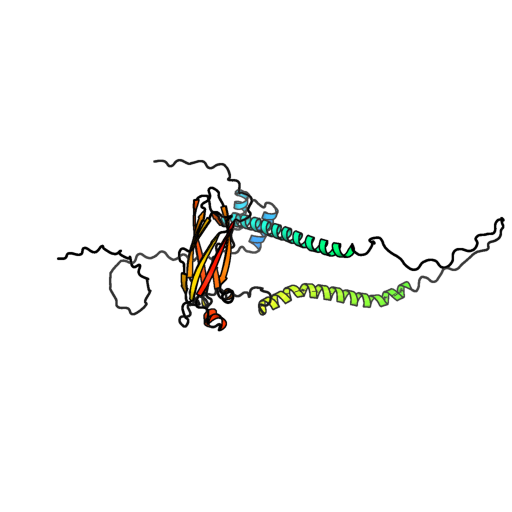9.00 202 LEU A O 1
ATOM 1612 N N . TYR A 1 203 ? 30.573 4.029 0.375 1.00 84.81 203 TYR A N 1
ATOM 1613 C CA . TYR A 1 203 ? 29.565 2.968 0.296 1.00 84.81 203 TYR A CA 1
ATOM 1614 C C . TYR A 1 203 ? 28.214 3.510 -0.185 1.00 84.81 203 TYR A C 1
ATOM 1616 O O . TYR A 1 203 ? 27.620 2.939 -1.091 1.00 84.81 203 TYR A O 1
ATOM 1624 N N . ARG A 1 204 ? 27.750 4.661 0.329 1.00 79.81 204 ARG A N 1
ATOM 1625 C CA . ARG A 1 204 ? 26.506 5.290 -0.155 1.00 79.81 204 ARG A CA 1
ATOM 1626 C C . ARG A 1 204 ? 26.566 5.668 -1.634 1.00 79.81 204 ARG A C 1
ATOM 1628 O O . ARG A 1 204 ? 25.591 5.411 -2.334 1.00 79.81 204 ARG A O 1
ATOM 1635 N N . MET A 1 205 ? 27.680 6.222 -2.123 1.00 82.38 205 MET A N 1
ATOM 1636 C CA . MET A 1 205 ? 27.850 6.487 -3.558 1.00 82.38 205 MET A CA 1
ATOM 1637 C C . MET A 1 205 ? 27.791 5.187 -4.367 1.00 82.38 205 MET A C 1
ATOM 1639 O O . MET A 1 205 ? 27.015 5.103 -5.316 1.00 82.38 205 MET A O 1
ATOM 1643 N N . PHE A 1 206 ? 28.527 4.153 -3.949 1.00 83.19 206 PHE A N 1
ATOM 1644 C CA . PHE A 1 206 ? 28.520 2.842 -4.602 1.00 83.19 206 PHE A CA 1
ATOM 1645 C C . PHE A 1 206 ? 27.120 2.203 -4.629 1.00 83.19 206 PHE A C 1
ATOM 1647 O O . PHE A 1 206 ? 26.659 1.785 -5.690 1.00 83.19 206 PHE A O 1
ATOM 1654 N N . CYS A 1 207 ? 26.395 2.195 -3.508 1.00 78.25 207 CYS A N 1
ATOM 1655 C CA . CYS A 1 207 ? 25.017 1.701 -3.428 1.00 78.25 207 CYS A CA 1
ATOM 1656 C C . CYS A 1 207 ? 24.051 2.523 -4.289 1.00 78.25 207 CYS A C 1
ATOM 1658 O O . CYS A 1 207 ? 23.197 1.947 -4.953 1.00 78.25 207 CYS A O 1
ATOM 1660 N N . SER A 1 208 ? 24.202 3.851 -4.340 1.00 72.31 208 SER A N 1
ATOM 1661 C CA . SER A 1 208 ? 23.369 4.704 -5.201 1.00 72.31 208 SER A CA 1
ATOM 1662 C C . SER A 1 208 ? 23.650 4.529 -6.698 1.00 72.31 208 SER A C 1
ATOM 1664 O O . SER A 1 208 ? 22.763 4.782 -7.502 1.00 72.31 208 SER A O 1
ATOM 1666 N N . ALA A 1 209 ? 24.853 4.075 -7.071 1.00 76.38 209 ALA A N 1
ATOM 1667 C CA . ALA A 1 209 ? 25.246 3.822 -8.458 1.00 76.38 209 ALA A CA 1
ATOM 1668 C C . ALA A 1 209 ? 24.969 2.380 -8.923 1.00 76.38 209 ALA A C 1
ATOM 1670 O O . ALA A 1 209 ? 24.786 2.150 -10.113 1.00 76.38 209 ALA A O 1
ATOM 1671 N N . THR A 1 210 ? 24.943 1.408 -8.004 1.00 76.44 210 THR A N 1
ATOM 1672 C CA . THR A 1 210 ? 24.782 -0.027 -8.324 1.00 76.44 210 THR A CA 1
ATOM 1673 C C . THR A 1 210 ? 23.447 -0.627 -7.884 1.00 76.44 210 THR A C 1
ATOM 1675 O O . THR A 1 210 ? 23.103 -1.721 -8.317 1.00 76.44 210 THR A O 1
ATOM 1678 N N . GLY A 1 211 ? 22.694 0.041 -7.004 1.00 65.88 211 GLY A N 1
ATOM 1679 C CA . GLY A 1 211 ? 21.408 -0.429 -6.469 1.00 65.88 211 GLY A CA 1
ATOM 1680 C C . GLY A 1 211 ? 21.518 -1.564 -5.440 1.00 65.88 211 GLY A C 1
ATOM 1681 O O . GLY A 1 211 ? 20.534 -1.902 -4.778 1.00 65.88 211 GLY A O 1
ATOM 1682 N N . MET A 1 212 ? 22.710 -2.136 -5.252 1.00 63.62 212 MET A N 1
ATOM 1683 C CA . MET A 1 212 ? 22.958 -3.179 -4.259 1.00 63.62 212 MET A CA 1
ATOM 1684 C C . MET A 1 212 ? 22.872 -2.596 -2.842 1.00 63.62 212 MET A C 1
ATOM 1686 O O . MET A 1 212 ? 23.568 -1.637 -2.511 1.00 63.62 212 MET A O 1
ATOM 1690 N N . GLY A 1 213 ? 22.016 -3.184 -1.999 1.00 58.59 213 GLY A N 1
ATOM 1691 C CA . GLY A 1 213 ? 21.783 -2.744 -0.615 1.00 58.59 213 GLY A CA 1
ATOM 1692 C C . GLY A 1 213 ? 20.490 -1.951 -0.381 1.00 58.59 213 GLY A C 1
ATOM 1693 O O . GLY A 1 213 ? 20.293 -1.436 0.714 1.00 58.59 213 GLY A O 1
ATOM 1694 N N . GLY A 1 214 ? 19.601 -1.832 -1.376 1.00 53.19 214 GLY A N 1
ATOM 1695 C CA . GLY A 1 214 ? 18.257 -1.260 -1.181 1.00 53.19 214 GLY A CA 1
ATOM 1696 C C . GLY A 1 214 ? 18.216 0.255 -0.946 1.00 53.19 214 GLY A C 1
ATOM 1697 O O . GLY A 1 214 ? 17.145 0.806 -0.694 1.00 53.19 214 GLY A O 1
ATOM 1698 N N . ALA A 1 215 ? 19.354 0.947 -1.066 1.00 55.69 215 ALA A N 1
ATOM 1699 C CA . ALA A 1 215 ? 19.371 2.395 -1.203 1.00 55.69 215 ALA A CA 1
ATOM 1700 C C . ALA A 1 215 ? 18.592 2.758 -2.481 1.00 55.69 215 ALA A C 1
ATOM 1702 O O . ALA A 1 215 ? 18.970 2.286 -3.557 1.00 55.69 215 ALA A O 1
ATOM 1703 N N . PRO A 1 216 ? 17.509 3.553 -2.403 1.00 42.72 216 PRO A N 1
ATOM 1704 C CA . PRO A 1 216 ? 16.751 3.892 -3.592 1.00 42.72 216 PRO A CA 1
ATOM 1705 C C . PRO A 1 216 ? 17.653 4.681 -4.537 1.00 42.72 216 PRO A C 1
ATOM 1707 O O . PRO A 1 216 ? 18.172 5.740 -4.174 1.00 42.72 216 PRO A O 1
ATOM 1710 N N . MET A 1 217 ? 17.803 4.171 -5.762 1.00 47.47 217 MET A N 1
ATOM 1711 C CA . MET A 1 217 ? 18.199 4.985 -6.908 1.00 47.47 217 MET A CA 1
ATOM 1712 C C . MET A 1 217 ? 17.383 6.278 -6.850 1.00 47.47 217 MET A C 1
ATOM 1714 O O . MET A 1 217 ? 16.158 6.218 -6.713 1.00 47.47 217 MET A O 1
ATOM 1718 N N . VAL A 1 218 ? 18.035 7.442 -6.939 1.00 48.25 218 VAL A N 1
ATOM 1719 C CA . VAL A 1 218 ? 17.339 8.742 -6.983 1.00 48.25 218 VAL A CA 1
ATOM 1720 C C . VAL A 1 218 ? 16.785 8.951 -8.393 1.00 48.25 218 VAL A C 1
ATOM 1722 O O . VAL A 1 218 ? 17.158 9.863 -9.122 1.00 48.25 218 VAL A O 1
ATOM 1725 N N . GLY A 1 219 ? 15.909 8.033 -8.781 1.00 47.47 219 GLY A N 1
ATOM 1726 C CA . GLY A 1 219 ? 15.077 8.091 -9.955 1.00 47.47 219 GLY A CA 1
ATOM 1727 C C . GLY A 1 219 ? 13.634 8.142 -9.491 1.00 47.47 219 GLY A C 1
ATOM 1728 O O . GLY A 1 219 ? 13.156 7.249 -8.795 1.00 47.47 219 GLY A O 1
ATOM 1729 N N . GLU A 1 220 ? 12.899 9.138 -9.968 1.00 51.94 220 GLU A N 1
ATOM 1730 C CA . GLU A 1 220 ? 11.431 9.177 -9.919 1.00 51.94 220 GLU A CA 1
ATOM 1731 C C . GLU A 1 220 ? 10.814 8.104 -10.859 1.00 51.94 220 GLU A C 1
ATOM 1733 O O . GLU A 1 220 ? 9.644 8.164 -11.220 1.00 51.94 220 GLU A O 1
ATOM 1738 N N . THR A 1 221 ? 11.611 7.104 -11.261 1.00 57.38 221 THR A N 1
ATOM 1739 C CA . THR A 1 221 ? 11.409 6.184 -12.382 1.00 57.38 221 THR A CA 1
ATOM 1740 C C . THR A 1 221 ? 10.307 5.174 -12.127 1.00 57.38 221 THR A C 1
ATOM 1742 O O . THR A 1 221 ? 9.503 4.955 -13.025 1.00 57.38 221 THR A O 1
ATOM 1745 N N . LYS A 1 222 ? 10.190 4.610 -10.912 1.00 57.34 222 LYS A N 1
ATOM 1746 C CA . LYS A 1 222 ? 9.136 3.616 -10.621 1.00 57.34 222 LYS A CA 1
ATOM 1747 C C . LYS A 1 222 ? 7.719 4.184 -10.753 1.00 57.34 222 LYS A C 1
ATOM 1749 O O . LYS A 1 222 ? 6.789 3.416 -10.926 1.00 57.34 222 LYS A O 1
ATOM 1754 N N . PHE A 1 223 ? 7.552 5.506 -10.697 1.00 62.75 223 PHE A N 1
ATOM 1755 C CA . PHE A 1 223 ? 6.275 6.198 -10.915 1.00 62.75 223 PHE A CA 1
ATOM 1756 C C . PHE A 1 223 ? 6.368 7.252 -12.032 1.00 62.75 223 PHE A C 1
ATOM 1758 O O . PHE A 1 223 ? 5.557 8.179 -12.073 1.00 62.75 223 PHE A O 1
ATOM 1765 N N . ALA A 1 224 ? 7.361 7.141 -12.922 1.00 69.88 224 ALA A N 1
ATOM 1766 C CA . ALA A 1 224 ? 7.524 8.080 -14.024 1.00 69.88 224 ALA A CA 1
ATOM 1767 C C . ALA A 1 224 ? 6.328 7.983 -14.989 1.00 69.88 224 ALA A C 1
ATOM 1769 O O . ALA A 1 224 ? 5.859 6.870 -15.244 1.00 69.88 224 ALA A O 1
ATOM 1770 N N . PRO A 1 225 ? 5.864 9.103 -15.582 1.00 65.44 225 PRO A N 1
ATOM 1771 C CA . PRO A 1 225 ? 4.728 9.100 -16.511 1.00 65.44 225 PRO A CA 1
ATOM 1772 C C . PRO A 1 225 ? 4.891 8.108 -17.672 1.00 65.44 225 PRO A C 1
ATOM 1774 O O . PRO A 1 225 ? 3.919 7.519 -18.130 1.00 65.44 225 PRO A O 1
ATOM 1777 N N . GLU A 1 226 ? 6.134 7.881 -18.098 1.00 68.06 226 GLU A N 1
ATOM 1778 C CA . GLU A 1 226 ? 6.529 6.955 -19.164 1.00 68.06 226 GLU A CA 1
ATOM 1779 C C . GLU A 1 226 ? 6.195 5.482 -18.854 1.00 68.06 226 GLU A C 1
ATOM 1781 O O . GLU A 1 226 ? 5.879 4.729 -19.772 1.00 68.06 226 GLU A O 1
ATOM 1786 N N . ARG A 1 227 ? 6.198 5.066 -17.574 1.00 67.81 227 ARG A N 1
ATOM 1787 C CA . ARG A 1 227 ? 5.805 3.703 -17.145 1.00 67.81 227 ARG A CA 1
ATOM 1788 C C . ARG A 1 227 ? 4.292 3.545 -16.937 1.00 67.81 227 ARG A C 1
ATOM 1790 O O . ARG A 1 227 ? 3.835 2.441 -16.662 1.00 67.81 227 ARG A O 1
ATOM 1797 N N . LEU A 1 228 ? 3.514 4.623 -17.067 1.00 72.06 228 LEU A N 1
ATOM 1798 C CA . LEU A 1 228 ? 2.049 4.631 -16.917 1.00 72.06 228 LEU A CA 1
ATOM 1799 C C . LEU A 1 228 ? 1.320 4.624 -18.276 1.00 72.06 228 LEU A C 1
ATOM 1801 O O . LEU A 1 228 ? 0.155 5.013 -18.372 1.00 72.06 228 LEU A O 1
ATOM 1805 N N . VAL A 1 229 ? 2.023 4.215 -19.337 1.00 76.50 229 VAL A N 1
ATOM 1806 C CA . VAL A 1 229 ? 1.477 4.031 -20.685 1.00 76.50 229 VAL A CA 1
ATOM 1807 C C . VAL A 1 229 ? 1.122 2.550 -20.871 1.00 76.50 229 VAL A C 1
ATOM 1809 O O . VAL A 1 229 ? 2.019 1.711 -20.752 1.00 76.50 229 VAL A O 1
ATOM 1812 N N . PRO A 1 230 ? -0.144 2.200 -21.173 1.00 76.19 230 PRO A N 1
ATOM 1813 C CA . PRO A 1 230 ? -0.537 0.819 -21.437 1.00 76.19 230 PRO A CA 1
ATOM 1814 C C . PRO A 1 230 ? 0.280 0.177 -22.566 1.00 76.19 230 PRO A C 1
ATOM 1816 O O . PRO A 1 230 ? 0.467 0.756 -23.637 1.00 76.19 230 PRO A O 1
ATOM 1819 N N . ARG A 1 231 ? 0.752 -1.052 -22.342 1.00 78.06 231 ARG A N 1
ATOM 1820 C CA . ARG A 1 231 ? 1.341 -1.908 -23.378 1.00 78.06 231 ARG A CA 1
ATOM 1821 C C . ARG A 1 231 ? 0.233 -2.716 -24.059 1.00 78.06 231 ARG A C 1
ATOM 1823 O O . ARG A 1 231 ? -0.060 -3.838 -23.653 1.00 78.06 231 ARG A O 1
ATOM 1830 N N . ASP A 1 232 ? -0.339 -2.168 -25.129 1.00 73.88 232 ASP A N 1
ATOM 1831 C CA . ASP A 1 232 ? -1.427 -2.811 -25.894 1.00 73.88 232 ASP A CA 1
ATOM 1832 C C . ASP A 1 232 ? -1.031 -4.152 -26.551 1.00 73.88 232 ASP A C 1
ATOM 1834 O O . ASP A 1 232 ? -1.893 -4.952 -26.906 1.00 73.88 232 ASP A O 1
ATOM 1838 N N . ASN A 1 233 ? 0.271 -4.434 -26.680 1.00 77.06 233 ASN A N 1
ATOM 1839 C CA . ASN A 1 233 ? 0.806 -5.680 -27.245 1.00 77.06 233 ASN A CA 1
ATOM 1840 C C . ASN A 1 233 ? 0.833 -6.868 -26.251 1.00 77.06 233 ASN A C 1
ATOM 1842 O O . ASN A 1 233 ? 1.434 -7.900 -26.542 1.00 77.06 233 ASN A O 1
ATOM 1846 N N . HIS A 1 234 ? 0.234 -6.738 -25.062 1.00 83.31 234 HIS A N 1
ATOM 1847 C CA . HIS A 1 234 ? 0.196 -7.795 -24.047 1.00 83.31 234 HIS A CA 1
ATOM 1848 C C . HIS A 1 234 ? -1.243 -8.146 -23.637 1.00 83.31 234 HIS A C 1
ATOM 1850 O O . HIS A 1 234 ? -2.156 -7.325 -23.699 1.00 83.31 234 HIS A O 1
ATOM 1856 N N . ARG A 1 235 ? -1.461 -9.382 -23.171 1.00 89.25 235 ARG A N 1
ATOM 1857 C CA . ARG A 1 235 ? -2.760 -9.820 -22.632 1.00 89.25 235 ARG A CA 1
ATOM 1858 C C . ARG A 1 235 ? -3.163 -9.016 -21.384 1.00 89.25 235 ARG A C 1
ATOM 1860 O O . ARG A 1 235 ? -2.317 -8.621 -20.579 1.00 89.25 235 ARG A O 1
ATOM 1867 N N . ARG A 1 236 ? -4.471 -8.841 -21.167 1.00 91.94 236 ARG A N 1
ATOM 1868 C CA . ARG A 1 236 ? -4.995 -8.278 -19.910 1.00 91.94 236 ARG A CA 1
ATOM 1869 C C . ARG A 1 236 ? -4.806 -9.266 -18.758 1.00 91.94 236 ARG A C 1
ATOM 1871 O O . ARG A 1 236 ? -5.278 -10.398 -18.825 1.00 91.94 236 ARG A O 1
ATOM 1878 N N . VAL A 1 237 ? -4.173 -8.805 -17.686 1.00 94.25 237 VAL A N 1
ATOM 1879 C CA . VAL A 1 237 ? -3.915 -9.562 -16.458 1.00 94.25 237 VAL A CA 1
ATOM 1880 C C . VAL A 1 237 ? -5.082 -9.372 -15.491 1.00 94.25 237 VAL A C 1
ATOM 1882 O O . VAL A 1 237 ? -5.530 -8.249 -15.245 1.00 94.25 237 VAL A O 1
ATOM 1885 N N . LYS A 1 238 ? -5.590 -10.470 -14.924 1.00 96.75 238 LYS A N 1
ATOM 1886 C CA . LYS A 1 238 ? -6.723 -10.452 -13.989 1.00 96.75 238 LYS A CA 1
ATOM 1887 C C . LYS A 1 238 ? -6.229 -10.212 -12.569 1.00 96.75 238 LYS A C 1
ATOM 1889 O O . LYS A 1 238 ? -5.694 -11.121 -11.938 1.00 96.75 238 LYS A O 1
ATOM 1894 N N . VAL A 1 239 ? -6.4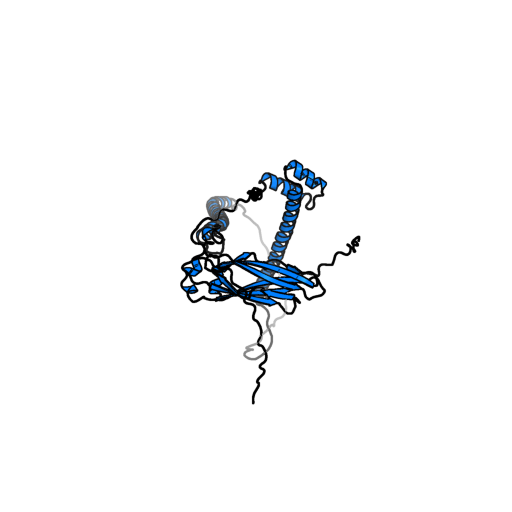56 -9.018 -12.035 1.00 96.38 239 VAL A N 1
ATOM 1895 C CA . VAL A 1 239 ? -6.190 -8.721 -10.624 1.00 96.38 239 VAL A CA 1
ATOM 1896 C C . VAL A 1 239 ? -7.432 -9.065 -9.812 1.00 96.38 239 VAL A C 1
ATOM 1898 O O . VAL A 1 239 ? -8.470 -8.423 -9.959 1.00 96.38 239 VAL A O 1
ATOM 1901 N N . ARG A 1 240 ? -7.340 -10.104 -8.981 1.00 96.94 240 ARG A N 1
ATOM 1902 C CA . ARG A 1 240 ? -8.381 -10.543 -8.046 1.00 96.94 240 ARG A CA 1
ATOM 1903 C C . ARG A 1 240 ? -8.138 -9.934 -6.673 1.00 96.94 240 ARG A C 1
ATOM 1905 O O . ARG A 1 240 ? -7.003 -9.881 -6.210 1.00 96.94 240 ARG A O 1
ATOM 1912 N N . PHE A 1 241 ? -9.213 -9.535 -6.011 1.00 96.19 241 PHE A N 1
ATOM 1913 C CA . PHE A 1 241 ? -9.170 -8.907 -4.696 1.00 96.19 241 PHE A CA 1
ATOM 1914 C C . PHE A 1 241 ? -9.700 -9.869 -3.637 1.00 96.19 241 PHE A C 1
ATOM 1916 O O . PHE A 1 241 ? -10.786 -10.431 -3.798 1.00 96.19 241 PHE A O 1
ATOM 1923 N N . ASN A 1 242 ? -8.928 -10.057 -2.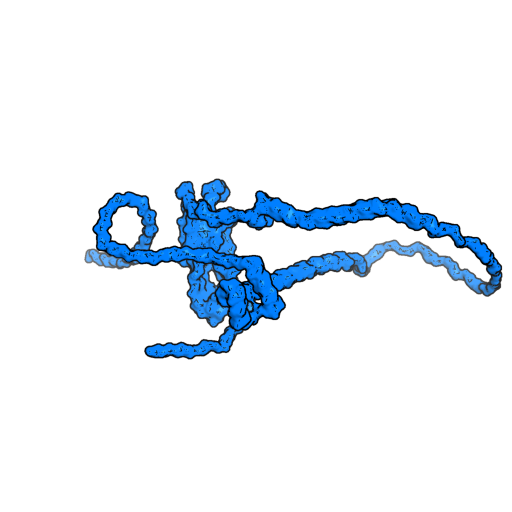569 1.00 94.88 242 ASN A N 1
ATOM 1924 C CA . ASN A 1 242 ? -9.311 -10.862 -1.416 1.00 94.88 242 ASN A CA 1
ATOM 1925 C C . ASN A 1 242 ? -9.149 -10.060 -0.116 1.00 94.88 242 ASN A C 1
ATOM 1927 O O . ASN A 1 242 ? -8.265 -9.209 0.001 1.00 94.88 242 ASN A O 1
ATOM 1931 N N . SER A 1 243 ? -10.017 -10.334 0.852 1.00 94.62 243 SER A N 1
ATOM 1932 C CA . SER A 1 243 ? -10.160 -9.572 2.090 1.00 94.62 243 SER A CA 1
ATOM 1933 C C . SER A 1 243 ? -10.416 -10.492 3.272 1.00 94.62 243 SER A C 1
ATOM 1935 O O . SER A 1 243 ? -11.409 -11.217 3.285 1.00 94.62 243 SER A O 1
ATOM 1937 N N . ASP A 1 244 ? -9.581 -10.366 4.292 1.00 94.56 244 ASP A N 1
ATOM 1938 C CA . ASP A 1 244 ? -9.659 -11.120 5.534 1.00 94.56 244 ASP A CA 1
ATOM 1939 C C . ASP A 1 244 ? -9.607 -10.170 6.743 1.00 94.56 244 ASP A C 1
ATOM 1941 O O . ASP A 1 244 ? -9.043 -9.071 6.696 1.00 94.56 244 ASP A O 1
ATOM 1945 N N . THR A 1 245 ? -10.184 -10.597 7.863 1.00 93.81 245 THR A N 1
ATOM 1946 C CA . THR A 1 245 ? -10.197 -9.850 9.131 1.00 93.81 245 THR A CA 1
ATOM 1947 C C . THR A 1 245 ? -9.881 -10.785 10.287 1.00 93.81 245 THR A C 1
ATOM 1949 O O . THR A 1 245 ? -10.495 -11.843 10.411 1.00 93.81 245 THR A O 1
ATOM 1952 N N . SER A 1 246 ? -8.969 -10.392 11.176 1.00 91.19 246 SER A N 1
ATOM 1953 C CA . SER A 1 246 ? -8.681 -11.152 12.395 1.00 91.19 246 SER A CA 1
ATOM 1954 C C . SER A 1 246 ? -9.912 -11.245 13.303 1.00 91.19 246 SER A C 1
ATOM 1956 O O . SER A 1 246 ? -10.565 -10.230 13.530 1.00 91.19 246 SER A O 1
ATOM 1958 N N . THR A 1 247 ? -10.167 -12.395 13.932 1.00 87.56 247 THR A N 1
ATOM 1959 C CA . THR A 1 247 ? -11.318 -12.618 14.837 1.00 87.56 247 THR A CA 1
ATOM 1960 C C . THR A 1 247 ? -11.393 -11.637 16.020 1.00 87.56 247 THR A C 1
ATOM 1962 O O . THR A 1 247 ? -12.463 -11.406 16.576 1.00 87.56 247 THR A O 1
ATOM 1965 N N . SER A 1 248 ? -10.270 -11.025 16.412 1.00 85.94 248 SER A N 1
ATOM 1966 C CA . SER A 1 248 ? -10.201 -9.987 17.454 1.00 85.94 248 SER A CA 1
ATOM 1967 C C . SER A 1 248 ? -10.669 -8.596 16.992 1.00 85.94 248 SER A C 1
ATOM 1969 O O . SER A 1 248 ? -10.763 -7.676 17.811 1.00 85.94 248 SER A O 1
ATOM 1971 N N . LEU A 1 249 ? -10.968 -8.435 15.700 1.00 89.12 249 LEU A N 1
ATOM 1972 C CA . LEU A 1 249 ? -11.433 -7.215 15.056 1.00 89.12 249 LEU A CA 1
ATOM 1973 C C . LEU A 1 249 ? -12.838 -7.450 14.484 1.00 89.12 249 LEU A C 1
ATOM 1975 O O . LEU A 1 249 ? -13.010 -8.138 13.485 1.00 89.12 249 LEU A O 1
ATOM 1979 N N . GLN A 1 250 ? -13.851 -6.854 15.112 1.00 91.31 250 GLN A N 1
ATOM 1980 C CA . GLN A 1 250 ? -15.268 -7.020 14.752 1.00 91.31 250 GLN A CA 1
ATOM 1981 C C . GLN A 1 250 ? -15.662 -6.144 13.547 1.00 91.31 250 GLN A C 1
ATOM 1983 O O . GLN A 1 250 ? -16.633 -5.386 13.591 1.00 91.31 250 GLN A O 1
ATOM 1988 N N . TRP A 1 251 ? -14.866 -6.192 12.483 1.00 93.12 251 TRP A N 1
ATOM 1989 C CA . TRP A 1 251 ? -15.088 -5.430 11.259 1.00 93.12 251 TRP A CA 1
ATOM 1990 C C . TRP A 1 251 ? -15.582 -6.342 10.139 1.00 93.12 251 TRP A C 1
ATOM 1992 O O . TRP A 1 251 ? -15.168 -7.490 10.033 1.00 93.12 251 TRP A O 1
ATOM 2002 N N . SER A 1 252 ? -16.440 -5.808 9.275 1.00 94.06 252 SER A N 1
ATOM 2003 C CA . SER A 1 252 ? -16.678 -6.367 7.945 1.00 94.06 252 SER A CA 1
ATOM 2004 C C . SER A 1 252 ? -15.807 -5.599 6.964 1.00 94.06 252 SER A C 1
ATOM 2006 O O . SER A 1 252 ? -16.002 -4.398 6.799 1.00 94.06 252 SER A O 1
ATOM 2008 N N . PHE A 1 253 ? -14.865 -6.272 6.314 1.00 95.12 253 PHE A N 1
ATOM 2009 C CA . PHE A 1 253 ? -14.002 -5.685 5.293 1.00 95.12 253 PHE A CA 1
ATOM 2010 C C . PHE A 1 253 ? -14.100 -6.536 4.028 1.00 95.12 253 PHE A C 1
ATOM 2012 O O . PHE A 1 253 ? -13.789 -7.723 4.064 1.00 95.12 253 PHE A O 1
ATOM 2019 N N . VAL A 1 254 ? -14.586 -5.941 2.936 1.00 96.00 254 VAL A N 1
ATOM 2020 C CA . VAL A 1 254 ? -14.872 -6.639 1.671 1.00 96.00 254 VAL A CA 1
ATOM 2021 C C . VAL A 1 254 ? -14.496 -5.775 0.464 1.00 96.00 254 VAL A C 1
ATOM 2023 O O . VAL A 1 254 ? -14.690 -4.559 0.510 1.00 96.00 254 VAL A O 1
ATOM 2026 N N . PRO A 1 255 ? -13.981 -6.346 -0.640 1.00 96.31 255 PRO A N 1
ATOM 2027 C CA . PRO A 1 255 ? -13.804 -5.608 -1.882 1.00 96.31 255 PRO A CA 1
ATOM 2028 C C . PRO A 1 255 ? -15.168 -5.337 -2.526 1.00 96.31 255 PRO A C 1
ATOM 2030 O O . PRO A 1 255 ? -16.002 -6.240 -2.617 1.00 96.31 255 PRO A O 1
ATOM 2033 N N . GLN A 1 256 ? -15.382 -4.124 -3.042 1.00 94.69 256 GLN A N 1
ATOM 2034 C CA . GLN A 1 256 ? -16.588 -3.822 -3.826 1.00 94.69 256 GLN A CA 1
ATOM 2035 C C . GLN A 1 256 ? -16.597 -4.585 -5.161 1.00 94.69 256 GLN A C 1
ATOM 2037 O O . GLN A 1 256 ? -17.645 -5.025 -5.629 1.00 94.69 256 GLN A O 1
ATOM 2042 N N . GLN A 1 257 ? -15.417 -4.801 -5.752 1.00 94.19 257 GLN A N 1
ATOM 2043 C CA . GLN A 1 257 ? -15.230 -5.569 -6.983 1.00 94.19 257 GLN A CA 1
ATOM 2044 C C . GLN A 1 257 ? -14.298 -6.759 -6.739 1.00 94.19 257 GLN A C 1
ATOM 2046 O O . GLN A 1 257 ? -13.202 -6.596 -6.218 1.00 94.19 257 GLN A O 1
ATOM 2051 N N . ARG A 1 258 ? -14.710 -7.972 -7.128 1.00 94.44 258 ARG A N 1
ATOM 2052 C CA . ARG A 1 258 ? -13.918 -9.200 -6.892 1.00 94.44 258 ARG A CA 1
ATOM 2053 C C . ARG A 1 258 ? -12.691 -9.330 -7.798 1.00 94.44 258 ARG A C 1
ATOM 2055 O O . ARG A 1 258 ? -11.744 -10.029 -7.441 1.00 94.44 258 ARG A O 1
ATOM 2062 N N . GLN A 1 259 ? -12.721 -8.708 -8.975 1.00 96.00 259 GLN A N 1
ATOM 2063 C CA . GLN A 1 259 ? -11.619 -8.715 -9.934 1.00 96.00 259 GLN A CA 1
ATOM 2064 C C . GLN A 1 259 ? -11.707 -7.532 -10.903 1.00 96.00 259 GLN A C 1
ATOM 2066 O O . GLN A 1 259 ? -12.809 -7.076 -11.202 1.00 96.00 259 GLN A O 1
ATOM 2071 N N . ILE A 1 260 ? -10.567 -7.116 -11.452 1.00 95.44 260 ILE A N 1
ATOM 2072 C CA . ILE A 1 260 ? -10.460 -6.258 -12.644 1.00 95.44 260 ILE A CA 1
ATOM 2073 C C . ILE A 1 260 ? -9.433 -6.836 -13.623 1.00 95.44 260 ILE A C 1
ATOM 2075 O O . ILE A 1 260 ? -8.630 -7.685 -13.245 1.00 95.44 260 ILE A O 1
ATOM 2079 N N . SER A 1 261 ? -9.469 -6.416 -14.889 1.00 95.56 261 SER A N 1
ATOM 2080 C CA . SER A 1 261 ? -8.555 -6.899 -15.938 1.00 95.56 261 SER A CA 1
ATOM 2081 C C . SER A 1 261 ? -7.790 -5.732 -16.555 1.00 95.56 261 SER A C 1
ATOM 2083 O O . SER A 1 261 ? -8.382 -4.948 -17.293 1.00 95.56 261 SER A O 1
ATOM 2085 N N . VAL A 1 262 ? -6.495 -5.628 -16.259 1.00 94.31 262 VAL A N 1
ATOM 2086 C CA . VAL A 1 262 ? -5.641 -4.474 -16.599 1.00 94.31 262 VAL A CA 1
ATOM 2087 C C . VAL A 1 262 ? -4.501 -4.879 -17.531 1.00 94.31 262 VAL A C 1
ATOM 2089 O O . VAL A 1 262 ? -4.031 -6.016 -17.481 1.00 94.31 262 VAL A O 1
ATOM 2092 N N . LEU A 1 263 ? -4.050 -3.968 -18.385 1.00 93.75 263 LEU A N 1
ATOM 2093 C CA . LEU A 1 263 ? -2.812 -4.108 -19.148 1.00 93.75 263 LEU A CA 1
ATOM 2094 C C . LEU A 1 263 ? -1.596 -3.712 -18.285 1.00 93.75 263 LEU A C 1
ATOM 2096 O O . LEU A 1 263 ? -1.720 -2.866 -17.397 1.00 93.75 263 LEU A O 1
ATOM 2100 N N . PRO A 1 264 ? -0.399 -4.262 -18.542 1.00 92.81 264 PRO A N 1
ATOM 2101 C CA . PRO A 1 264 ? 0.848 -3.690 -18.037 1.00 92.81 264 PRO A CA 1
ATOM 2102 C C . PRO A 1 264 ? 0.971 -2.215 -18.458 1.00 92.81 264 PRO A C 1
ATOM 2104 O O . PRO A 1 264 ? 0.712 -1.874 -19.611 1.00 92.81 264 PRO A O 1
ATOM 2107 N N . GLY A 1 265 ? 1.299 -1.336 -17.513 1.00 88.56 265 GLY A N 1
ATOM 2108 C CA . GLY A 1 265 ? 1.271 0.125 -17.652 1.00 88.56 265 GLY A CA 1
ATOM 2109 C C . GLY A 1 265 ? -0.094 0.790 -17.413 1.00 88.56 265 GLY A C 1
ATOM 2110 O O . GLY A 1 265 ? -0.142 1.993 -17.170 1.00 88.56 265 GLY A O 1
ATOM 2111 N N . GLU A 1 266 ? -1.209 0.050 -17.420 1.00 90.56 266 GLU A N 1
ATOM 2112 C CA . GLU A 1 266 ? -2.543 0.607 -17.148 1.00 90.56 266 GLU A CA 1
ATOM 2113 C C . GLU A 1 266 ? -2.738 0.844 -15.641 1.00 90.56 266 GLU A C 1
ATOM 2115 O O . GLU A 1 266 ? -2.633 -0.073 -14.820 1.00 90.56 266 GLU A O 1
ATOM 2120 N N . THR A 1 267 ? -3.040 2.091 -15.267 1.00 91.00 267 THR A N 1
ATOM 2121 C CA . THR A 1 267 ? -3.386 2.431 -13.878 1.00 91.00 267 THR A CA 1
ATOM 2122 C C . THR A 1 267 ? -4.834 2.087 -13.561 1.00 91.00 267 THR A C 1
ATOM 2124 O O . THR A 1 267 ? -5.732 2.317 -14.369 1.00 91.00 267 THR A O 1
ATOM 2127 N N . ALA A 1 268 ? -5.071 1.561 -12.362 1.00 92.44 268 ALA A N 1
ATOM 2128 C CA . ALA A 1 268 ? -6.385 1.128 -11.926 1.00 92.44 268 ALA A CA 1
ATOM 2129 C C . ALA A 1 268 ? -6.679 1.493 -10.469 1.00 92.44 268 ALA A C 1
ATOM 2131 O O . ALA A 1 268 ? -5.810 1.493 -9.593 1.00 92.44 268 ALA A O 1
ATOM 2132 N N . LEU A 1 269 ? -7.957 1.776 -10.224 1.00 93.06 269 LEU A N 1
ATOM 2133 C CA . LEU A 1 269 ? -8.520 2.095 -8.921 1.00 93.06 269 LEU A CA 1
ATOM 2134 C C . LEU A 1 269 ? -9.474 0.971 -8.503 1.00 93.06 269 LEU A C 1
ATOM 2136 O O . LEU A 1 269 ? -10.315 0.532 -9.288 1.00 93.06 269 LEU A O 1
ATOM 2140 N N . ALA A 1 270 ? -9.357 0.511 -7.262 1.00 93.62 270 ALA A N 1
ATOM 2141 C CA . ALA A 1 270 ? -10.316 -0.406 -6.659 1.00 93.62 270 ALA A CA 1
ATOM 2142 C C . ALA A 1 270 ? -10.721 0.073 -5.265 1.00 93.62 270 ALA A C 1
ATOM 2144 O O . ALA A 1 270 ? -9.950 0.743 -4.582 1.00 93.62 270 ALA A O 1
ATOM 2145 N N . PHE A 1 271 ? -11.931 -0.286 -4.846 1.00 93.94 271 PHE A N 1
ATOM 2146 C CA . PHE A 1 271 ? -12.487 0.099 -3.554 1.00 93.94 271 PHE A CA 1
ATOM 2147 C C . PHE A 1 271 ? -12.736 -1.133 -2.691 1.00 93.94 271 PHE A C 1
ATOM 2149 O O . PHE A 1 271 ? -13.248 -2.152 -3.164 1.00 93.94 271 PHE A O 1
ATOM 2156 N N . TYR A 1 272 ? -12.405 -1.008 -1.412 1.00 94.19 272 TYR A N 1
ATOM 2157 C CA . TYR A 1 272 ? -12.868 -1.908 -0.366 1.00 94.19 272 TYR A CA 1
ATOM 2158 C C . TYR A 1 272 ? -13.775 -1.145 0.585 1.00 94.19 272 TYR A C 1
ATOM 2160 O O . TYR A 1 272 ? -13.478 -0.011 0.942 1.00 94.19 272 TYR A O 1
ATOM 2168 N N . THR A 1 273 ? -14.827 -1.792 1.058 1.00 95.12 273 THR A N 1
ATOM 2169 C CA . THR A 1 273 ? -15.713 -1.253 2.084 1.00 95.12 273 THR A CA 1
ATOM 2170 C C . THR A 1 273 ? -15.331 -1.865 3.424 1.00 95.12 273 THR A C 1
ATOM 2172 O O . THR A 1 273 ? -15.373 -3.088 3.581 1.00 95.12 273 THR A O 1
ATOM 2175 N N . ALA A 1 274 ? -14.966 -1.025 4.392 1.00 94.69 274 ALA A N 1
ATOM 2176 C CA . ALA A 1 274 ? -14.782 -1.415 5.785 1.00 94.69 274 ALA A CA 1
ATOM 2177 C C . ALA A 1 274 ? -15.943 -0.892 6.631 1.00 94.69 274 ALA A C 1
ATOM 2179 O O . ALA A 1 274 ? -16.360 0.254 6.485 1.00 94.69 274 ALA A O 1
ATOM 2180 N N . LYS A 1 275 ? -16.453 -1.726 7.536 1.00 95.56 275 LYS A N 1
ATOM 2181 C CA . LYS A 1 275 ? -17.500 -1.368 8.491 1.00 95.56 275 LYS A CA 1
ATOM 2182 C C . LYS A 1 275 ? -17.169 -1.899 9.876 1.00 95.56 275 LYS A C 1
ATOM 2184 O O . LYS A 1 275 ? -16.942 -3.099 10.032 1.00 95.56 275 LYS A O 1
ATOM 2189 N N . ASN A 1 276 ? -17.206 -1.033 10.882 1.00 95.81 276 ASN A N 1
ATOM 2190 C CA . ASN A 1 276 ? -17.088 -1.434 12.277 1.00 95.81 276 ASN A CA 1
ATOM 2191 C C . ASN A 1 276 ? -18.450 -1.917 12.797 1.00 95.81 276 ASN A C 1
ATOM 2193 O O . ASN A 1 276 ? -19.373 -1.124 12.956 1.00 95.81 276 ASN A O 1
ATOM 2197 N N . ASN A 1 277 ? -18.581 -3.214 13.081 1.00 94.12 277 ASN A N 1
ATOM 2198 C CA . ASN A 1 277 ? -19.817 -3.796 13.615 1.00 94.12 277 ASN A CA 1
ATOM 2199 C C . ASN A 1 277 ? -19.855 -3.811 15.157 1.00 94.12 277 ASN A C 1
ATOM 2201 O O . ASN A 1 277 ? -20.827 -4.292 15.738 1.00 94.12 277 ASN A O 1
ATOM 2205 N N . SER A 1 278 ? -18.811 -3.307 15.827 1.00 92.25 278 SER A N 1
ATOM 2206 C CA . SER A 1 278 ? -18.774 -3.195 17.288 1.00 92.25 278 SER A CA 1
ATOM 2207 C C . SER A 1 278 ? -19.423 -1.902 17.796 1.00 92.25 278 SER A C 1
ATOM 2209 O O . SER A 1 278 ? -19.700 -0.971 17.037 1.00 92.25 278 SER A O 1
ATOM 2211 N N . LYS A 1 279 ? -19.658 -1.851 19.112 1.00 92.06 279 LYS A N 1
ATOM 2212 C CA . LYS A 1 279 ? -20.208 -0.686 19.829 1.00 92.06 279 LYS A CA 1
ATOM 2213 C C . LYS A 1 279 ? -19.142 0.327 20.261 1.00 92.06 279 LYS A C 1
ATOM 2215 O O . LYS A 1 279 ? -19.489 1.377 20.796 1.00 92.06 279 LYS A O 1
ATOM 2220 N N . ASP A 1 280 ? -17.873 0.009 20.030 1.00 90.19 280 ASP A N 1
ATOM 2221 C CA . ASP A 1 280 ? -16.728 0.805 20.450 1.00 90.19 280 ASP A CA 1
ATOM 2222 C C . ASP A 1 280 ? -15.975 1.353 19.238 1.00 90.19 280 ASP A C 1
ATOM 2224 O O . ASP A 1 280 ? -16.033 0.809 18.133 1.00 90.19 280 ASP A O 1
ATOM 2228 N N . ASP A 1 281 ? -15.227 2.428 19.460 1.00 90.88 281 ASP A N 1
ATOM 2229 C CA . ASP A 1 281 ? -14.267 2.916 18.480 1.00 90.88 281 ASP A CA 1
ATOM 2230 C C . ASP A 1 281 ? -13.105 1.921 18.413 1.00 90.88 281 ASP A C 1
ATOM 2232 O O . ASP A 1 281 ? -12.468 1.631 19.430 1.00 90.88 281 ASP A O 1
ATOM 2236 N N . VAL A 1 282 ? -12.795 1.409 17.223 1.00 90.44 282 VAL A N 1
ATOM 2237 C CA . VAL A 1 282 ? -11.700 0.449 17.040 1.00 90.44 282 VAL A CA 1
ATOM 2238 C C . VAL A 1 282 ? -10.676 1.008 16.063 1.00 90.44 282 VAL A C 1
ATOM 2240 O O . VAL A 1 282 ? -11.015 1.718 15.118 1.00 90.44 282 VAL A O 1
ATOM 2243 N N . ILE A 1 283 ? -9.408 0.682 16.307 1.00 91.00 283 ILE A N 1
ATOM 2244 C CA . ILE A 1 283 ? -8.296 0.998 15.415 1.00 91.00 283 ILE A CA 1
ATOM 2245 C C . ILE A 1 283 ? -7.816 -0.304 14.769 1.00 91.00 283 ILE A C 1
ATOM 2247 O O . ILE A 1 283 ? -7.504 -1.277 15.464 1.00 91.00 283 ILE A O 1
ATOM 2251 N N . GLY A 1 284 ? -7.782 -0.319 13.441 1.00 90.94 284 GLY A N 1
ATOM 2252 C CA . GLY A 1 284 ? -7.291 -1.417 12.620 1.00 90.94 284 GLY A CA 1
ATOM 2253 C C . GLY A 1 284 ? -6.024 -1.031 11.859 1.00 90.94 284 GLY A C 1
ATOM 2254 O O . GLY A 1 284 ? -5.843 0.120 11.469 1.00 90.94 284 GLY A O 1
ATOM 2255 N N . ILE A 1 285 ? -5.159 -2.010 11.618 1.00 90.62 285 ILE A N 1
ATOM 2256 C CA . ILE A 1 285 ? -4.021 -1.920 10.694 1.00 90.62 285 ILE A CA 1
ATOM 2257 C C . ILE A 1 285 ? -4.116 -3.079 9.699 1.00 90.62 285 ILE A C 1
ATOM 2259 O O . ILE A 1 285 ? -4.568 -4.163 10.072 1.00 90.62 285 ILE A O 1
ATOM 2263 N N . ALA A 1 286 ? -3.726 -2.870 8.439 1.00 90.81 286 ALA A N 1
ATOM 2264 C CA . ALA A 1 286 ? -3.877 -3.883 7.396 1.00 90.81 286 ALA A CA 1
ATOM 2265 C C . ALA A 1 286 ? -2.548 -4.273 6.758 1.00 90.81 286 ALA A C 1
ATOM 2267 O O . ALA A 1 286 ? -1.840 -3.436 6.203 1.00 90.81 286 ALA A O 1
ATOM 2268 N N . THR A 1 287 ? -2.247 -5.567 6.743 1.00 90.31 287 THR A N 1
ATOM 2269 C CA . THR A 1 287 ? -1.181 -6.100 5.892 1.00 90.31 287 THR A CA 1
ATOM 2270 C C . THR A 1 287 ? -1.747 -6.463 4.520 1.00 90.31 287 THR A C 1
ATOM 2272 O O . THR A 1 287 ? -2.963 -6.573 4.331 1.00 90.31 287 THR A O 1
ATOM 2275 N N . TYR A 1 288 ? -0.866 -6.616 3.534 1.00 91.00 288 TYR A N 1
ATOM 2276 C CA . TYR A 1 288 ? -1.237 -7.093 2.206 1.00 91.00 288 TYR A CA 1
ATOM 2277 C C . TYR A 1 288 ? -0.184 -8.059 1.672 1.00 91.00 288 TYR A C 1
ATOM 2279 O O . TYR A 1 288 ? 0.991 -7.958 2.026 1.00 91.00 288 TYR A O 1
ATOM 2287 N N . ASN A 1 289 ? -0.601 -8.943 0.775 1.00 91.94 289 ASN A N 1
ATOM 2288 C CA . ASN A 1 289 ? 0.287 -9.795 -0.001 1.00 91.94 289 ASN A CA 1
ATOM 2289 C C . ASN A 1 289 ? -0.174 -9.863 -1.461 1.00 91.94 289 ASN A C 1
ATOM 2291 O O . ASN A 1 289 ? -1.357 -9.720 -1.771 1.00 91.94 289 ASN A O 1
ATOM 2295 N N . VAL A 1 290 ? 0.789 -10.083 -2.354 1.00 93.56 290 VAL A N 1
ATOM 2296 C CA . VAL A 1 290 ? 0.570 -10.292 -3.790 1.00 93.56 290 VAL A CA 1
ATOM 2297 C C . VAL A 1 290 ? 0.919 -11.743 -4.110 1.00 93.56 290 VAL A C 1
ATOM 2299 O O . VAL A 1 290 ? 1.870 -12.298 -3.556 1.00 93.56 290 VAL A O 1
ATOM 2302 N N . THR A 1 291 ? 0.125 -12.401 -4.947 1.00 93.44 291 THR A N 1
ATOM 2303 C CA . THR A 1 291 ? 0.310 -13.817 -5.295 1.00 93.44 291 THR A CA 1
ATOM 2304 C C . THR A 1 291 ? 0.028 -14.038 -6.787 1.00 93.44 291 THR A C 1
ATOM 2306 O O . THR A 1 291 ? -0.998 -13.550 -7.256 1.00 93.44 291 THR A O 1
ATOM 2309 N N . PRO A 1 292 ? 0.879 -14.766 -7.539 1.00 94.56 292 PRO A N 1
ATOM 2310 C CA . PRO A 1 292 ? 2.115 -15.417 -7.093 1.00 94.56 292 PRO A CA 1
ATOM 2311 C C . PRO A 1 292 ? 3.220 -14.415 -6.713 1.00 94.56 292 PRO A C 1
ATOM 2313 O O . PRO A 1 292 ? 3.254 -13.288 -7.200 1.00 94.56 292 PRO A O 1
ATOM 2316 N N . SER A 1 293 ? 4.112 -14.815 -5.802 1.00 89.81 293 SER A N 1
ATOM 2317 C CA . SER A 1 293 ? 5.119 -13.928 -5.187 1.00 89.81 293 SER A CA 1
ATOM 2318 C C . SER A 1 293 ? 6.083 -13.301 -6.196 1.00 89.81 293 SER A C 1
ATOM 2320 O O . SER A 1 293 ? 6.498 -12.161 -6.006 1.00 89.81 293 SER A O 1
ATOM 2322 N N . LYS A 1 294 ? 6.372 -13.999 -7.302 1.00 89.06 294 LYS A N 1
ATOM 2323 C CA . LYS A 1 294 ? 7.199 -13.500 -8.411 1.00 89.06 294 LYS A CA 1
ATOM 2324 C C . LYS A 1 294 ? 6.661 -12.221 -9.077 1.00 89.06 294 LYS A C 1
ATOM 2326 O O . LYS A 1 294 ? 7.432 -11.478 -9.663 1.00 89.06 294 LYS A O 1
ATOM 2331 N N . VAL A 1 295 ? 5.373 -11.908 -8.910 1.00 91.38 295 VAL A N 1
ATOM 2332 C CA . VAL A 1 295 ? 4.740 -10.675 -9.422 1.00 91.38 295 VAL A CA 1
ATOM 2333 C C . VAL A 1 295 ? 4.983 -9.468 -8.509 1.00 91.38 295 VAL A C 1
ATOM 2335 O O . VAL A 1 295 ? 4.833 -8.327 -8.936 1.00 91.38 295 VAL A O 1
ATOM 2338 N N . ALA A 1 296 ? 5.355 -9.682 -7.243 1.00 89.50 296 ALA A N 1
ATOM 2339 C CA . ALA A 1 296 ? 5.487 -8.605 -6.261 1.00 89.50 296 ALA A CA 1
ATOM 2340 C C . ALA A 1 296 ? 6.446 -7.455 -6.662 1.00 89.50 296 ALA A C 1
ATOM 2342 O O . ALA A 1 296 ? 6.116 -6.314 -6.336 1.00 89.50 296 ALA A O 1
ATOM 2343 N N . PRO A 1 297 ? 7.571 -7.672 -7.384 1.00 89.88 297 PRO A N 1
ATOM 2344 C CA . PRO A 1 297 ? 8.413 -6.578 -7.882 1.00 89.88 297 PRO A CA 1
ATOM 2345 C C . PRO A 1 297 ? 7.684 -5.657 -8.875 1.00 89.88 297 PRO A C 1
ATOM 2347 O O . PRO A 1 297 ? 7.824 -4.430 -8.795 1.00 89.88 297 PRO A O 1
ATOM 2350 N N . HIS A 1 298 ? 6.870 -6.264 -9.747 1.00 90.12 298 HIS A N 1
ATOM 2351 C CA . HIS A 1 298 ? 6.113 -5.641 -10.841 1.00 90.12 298 HIS A CA 1
ATOM 2352 C C . HIS A 1 298 ? 4.771 -5.036 -10.403 1.00 90.12 298 HIS A C 1
ATOM 2354 O O . HIS A 1 298 ? 4.171 -4.254 -11.139 1.00 90.12 298 HIS A O 1
ATOM 2360 N N . PHE A 1 299 ? 4.266 -5.383 -9.216 1.00 91.62 299 PHE A N 1
ATOM 2361 C CA . PHE A 1 299 ? 3.009 -4.842 -8.697 1.00 91.62 299 PHE A CA 1
ATOM 2362 C C . PHE A 1 299 ? 3.239 -3.514 -7.961 1.00 91.62 299 PHE A C 1
ATOM 2364 O O . PHE A 1 299 ? 3.719 -3.481 -6.825 1.00 91.62 299 PHE A O 1
ATOM 2371 N N . ASN A 1 300 ? 2.858 -2.399 -8.585 1.00 89.62 300 ASN A N 1
ATOM 2372 C CA . ASN A 1 300 ? 3.110 -1.062 -8.059 1.00 89.62 300 ASN A CA 1
ATOM 2373 C C . ASN A 1 300 ? 1.870 -0.455 -7.402 1.00 89.62 300 ASN A C 1
ATOM 2375 O O . ASN A 1 300 ? 0.908 -0.059 -8.056 1.00 89.62 300 ASN A O 1
ATOM 2379 N N . LYS A 1 301 ? 1.923 -0.332 -6.076 1.00 86.00 301 LYS A N 1
ATOM 2380 C CA . LYS A 1 301 ? 0.851 0.198 -5.232 1.00 86.00 301 LYS A CA 1
ATOM 2381 C C . LYS A 1 301 ? 1.101 1.673 -4.907 1.00 86.00 301 LYS A C 1
ATOM 2383 O O . LYS A 1 301 ? 1.913 1.983 -4.041 1.00 86.00 301 LYS A O 1
ATOM 2388 N N . ILE A 1 302 ? 0.407 2.573 -5.600 1.00 77.19 302 ILE A N 1
ATOM 2389 C CA . ILE A 1 302 ? 0.594 4.027 -5.484 1.00 77.19 302 ILE A CA 1
ATOM 2390 C C . ILE A 1 302 ? -0.055 4.569 -4.198 1.00 77.19 302 ILE A C 1
ATOM 2392 O O . ILE A 1 302 ? 0.527 5.422 -3.532 1.00 77.19 302 ILE A O 1
ATOM 2396 N N . GLN A 1 303 ? -1.250 4.085 -3.826 1.00 67.56 303 GLN A N 1
ATOM 2397 C CA . GLN A 1 303 ? -1.958 4.508 -2.603 1.00 67.56 303 GLN A CA 1
ATOM 2398 C C . GLN A 1 303 ? -2.571 3.319 -1.845 1.00 67.56 303 GLN A C 1
ATOM 2400 O O . GLN A 1 303 ? -3.032 2.347 -2.444 1.00 67.56 303 GLN A O 1
ATOM 2405 N N . CYS A 1 304 ? -2.505 3.377 -0.510 1.00 71.31 304 CYS A N 1
ATOM 2406 C CA . CYS A 1 304 ? -2.652 2.225 0.384 1.00 71.31 304 CYS A CA 1
ATOM 2407 C C . CYS A 1 304 ? -3.000 2.675 1.813 1.00 71.31 304 CYS A C 1
ATOM 2409 O O . CYS A 1 304 ? -2.157 3.247 2.494 1.00 71.31 304 CYS A O 1
ATOM 2411 N N . PHE A 1 305 ? -4.191 2.320 2.303 1.00 71.25 305 PHE A N 1
ATOM 2412 C CA . PHE A 1 305 ? -4.638 2.506 3.702 1.00 71.25 305 PHE A CA 1
ATOM 2413 C C . PHE A 1 305 ? -3.870 1.651 4.737 1.00 71.25 305 PHE A C 1
ATOM 2415 O O . PHE A 1 305 ? -4.193 1.628 5.918 1.00 71.25 305 PHE A O 1
ATOM 2422 N N . CYS A 1 306 ? -2.902 0.863 4.280 1.00 62.62 306 CYS A N 1
ATOM 2423 C CA . CYS A 1 306 ? -2.413 -0.333 4.959 1.00 62.62 306 CYS A CA 1
ATOM 2424 C C . CYS A 1 306 ? -1.312 -0.042 5.991 1.00 62.62 306 CYS A C 1
ATOM 2426 O O . CYS A 1 306 ? -1.202 -0.728 7.002 1.00 62.62 306 CYS A O 1
ATOM 2428 N N . PHE A 1 307 ? -0.520 1.005 5.752 1.00 65.62 307 PHE A N 1
ATOM 2429 C CA . PHE A 1 307 ? 0.566 1.427 6.641 1.00 65.62 307 PHE A CA 1
ATOM 2430 C C . PHE A 1 307 ? 0.150 2.511 7.645 1.00 65.62 307 PHE A C 1
ATOM 2432 O O . PHE A 1 307 ? 0.992 3.031 8.374 1.00 65.62 307 PHE A O 1
ATOM 2439 N N . GLU A 1 308 ? -1.139 2.852 7.692 1.00 79.81 308 GLU A N 1
ATOM 2440 C CA . GLU A 1 308 ? -1.694 3.852 8.598 1.00 79.81 308 GLU A CA 1
ATOM 2441 C C . GLU A 1 308 ? -2.791 3.224 9.462 1.00 79.81 308 GLU A C 1
ATOM 2443 O O . GLU A 1 308 ? -3.629 2.467 8.972 1.00 79.81 308 GLU A O 1
ATOM 2448 N N . GLU A 1 309 ? -2.780 3.549 10.754 1.00 87.94 309 GLU A N 1
ATOM 2449 C CA . GLU A 1 309 ? -3.812 3.151 11.711 1.00 87.94 309 GLU A CA 1
ATOM 2450 C C . GLU A 1 309 ? -5.168 3.749 11.307 1.00 87.94 309 GLU A C 1
ATOM 2452 O O . GLU A 1 309 ? -5.396 4.952 11.437 1.00 87.94 309 GLU A O 1
ATOM 2457 N N . GLN A 1 310 ? -6.084 2.905 10.832 1.00 89.06 310 GLN A N 1
ATOM 2458 C CA . GLN A 1 310 ? -7.443 3.310 10.490 1.00 89.06 310 GLN A CA 1
ATOM 2459 C C . GLN A 1 310 ? -8.302 3.264 11.751 1.00 89.06 310 GLN A C 1
ATOM 2461 O O . GLN A 1 310 ? -8.501 2.193 12.325 1.00 89.06 310 GLN A O 1
ATOM 2466 N N . LYS A 1 311 ? -8.829 4.408 12.193 1.00 90.31 311 LYS A N 1
ATOM 2467 C CA . LYS A 1 311 ? -9.851 4.459 13.245 1.00 90.31 311 LYS A CA 1
ATOM 2468 C C . LYS A 1 311 ? -11.233 4.444 12.595 1.00 90.31 311 LYS A C 1
ATOM 2470 O O . LYS A 1 311 ? -11.516 5.323 11.792 1.00 90.31 311 LYS A O 1
ATOM 2475 N N . LEU A 1 312 ? -12.088 3.506 13.001 1.00 92.56 312 LEU A N 1
ATOM 2476 C CA . LEU A 1 312 ? -13.521 3.528 12.702 1.00 92.56 312 LEU A CA 1
ATOM 2477 C C . LEU A 1 312 ? -14.311 3.643 14.008 1.00 92.56 312 LEU A C 1
ATOM 2479 O O . LEU A 1 312 ? -14.107 2.861 14.944 1.00 92.56 312 LEU A O 1
ATOM 2483 N N . MET A 1 313 ? -15.219 4.611 14.072 1.00 94.12 313 MET A N 1
ATOM 2484 C CA . MET A 1 313 ? -16.190 4.764 15.154 1.00 94.12 313 MET A CA 1
ATOM 2485 C C . MET A 1 313 ? -17.164 3.579 15.183 1.00 94.12 313 MET A C 1
ATOM 2487 O O . MET A 1 313 ? -17.273 2.808 14.225 1.00 94.12 313 MET A O 1
ATOM 2491 N N . ALA A 1 314 ? -17.876 3.410 16.294 1.00 94.69 314 ALA A N 1
ATOM 2492 C CA . ALA A 1 314 ? -18.919 2.394 16.422 1.00 94.69 314 ALA A CA 1
ATOM 2493 C C . ALA A 1 314 ? -19.973 2.503 15.297 1.00 94.69 314 ALA A C 1
ATOM 2495 O O . ALA A 1 314 ? -20.570 3.561 15.103 1.00 94.69 314 ALA A O 1
ATOM 2496 N N . GLY A 1 315 ? -20.210 1.417 14.556 1.00 93.31 315 GLY A N 1
ATOM 2497 C CA . GLY A 1 315 ? -21.167 1.379 13.440 1.00 93.31 315 GLY A CA 1
ATOM 2498 C C . GLY A 1 315 ? -20.718 2.060 12.136 1.00 93.31 315 GLY A C 1
ATOM 2499 O O . GLY A 1 315 ? -21.428 1.940 11.135 1.00 93.31 315 GLY A O 1
ATOM 2500 N N . GLU A 1 316 ? -19.573 2.752 12.121 1.00 94.94 316 GLU A N 1
ATOM 2501 C CA . GLU A 1 316 ? -19.094 3.521 10.965 1.00 94.94 316 GLU A CA 1
ATOM 2502 C C . GLU A 1 316 ? -18.734 2.618 9.777 1.00 94.94 316 GLU A C 1
ATOM 2504 O O . GLU A 1 316 ? -18.205 1.516 9.947 1.00 94.94 316 GLU A O 1
ATOM 2509 N N . GLN A 1 317 ? -19.008 3.107 8.565 1.00 95.38 317 GLN A N 1
ATOM 2510 C CA . GLN A 1 317 ? -18.702 2.449 7.299 1.00 95.38 317 GLN A CA 1
ATOM 2511 C C . GLN A 1 317 ? -17.967 3.426 6.374 1.00 95.38 317 GLN A C 1
ATOM 2513 O O . GLN A 1 317 ? -18.447 4.533 6.144 1.00 95.38 317 GLN A O 1
ATOM 2518 N N . VAL A 1 318 ? -16.815 3.007 5.846 1.00 93.38 318 VAL A N 1
ATOM 2519 C CA . VAL A 1 318 ? -15.926 3.819 5.002 1.00 93.38 318 VAL A CA 1
ATOM 2520 C C . VAL A 1 318 ? -15.475 3.008 3.792 1.00 93.38 318 VAL A C 1
ATOM 2522 O O . VAL A 1 318 ? -15.082 1.845 3.918 1.00 93.38 318 VAL A O 1
ATOM 2525 N N . ASP A 1 319 ? -15.483 3.647 2.624 1.00 93.00 319 ASP A N 1
ATOM 2526 C CA . ASP A 1 319 ? -14.889 3.103 1.407 1.00 93.00 319 ASP A CA 1
ATOM 2527 C C . ASP A 1 319 ? -13.427 3.547 1.287 1.00 93.00 319 ASP A C 1
ATOM 2529 O O . ASP A 1 319 ? -13.103 4.734 1.253 1.00 93.00 319 ASP A O 1
ATOM 2533 N N . MET A 1 320 ? -12.532 2.566 1.232 1.00 91.69 320 MET A N 1
ATOM 2534 C CA . MET A 1 320 ? -11.087 2.742 1.202 1.00 91.69 320 MET A CA 1
ATOM 2535 C C . MET A 1 320 ? -10.563 2.477 -0.219 1.00 91.69 320 MET A C 1
ATOM 2537 O O . MET A 1 320 ? -10.580 1.324 -0.673 1.00 91.69 320 MET A O 1
ATOM 2541 N N . PRO A 1 321 ? -10.097 3.513 -0.941 1.00 92.56 321 PRO A N 1
ATOM 2542 C CA . PRO A 1 321 ? -9.526 3.353 -2.271 1.00 92.56 321 PRO A CA 1
ATOM 2543 C C . PRO A 1 321 ? -8.128 2.727 -2.219 1.00 92.56 321 PRO A C 1
ATOM 2545 O O . PRO A 1 321 ? -7.328 2.995 -1.319 1.00 92.56 321 PRO A O 1
ATOM 2548 N N . ILE A 1 322 ? -7.807 1.940 -3.243 1.00 91.56 322 ILE A N 1
ATOM 2549 C CA . ILE A 1 322 ? -6.454 1.483 -3.560 1.00 91.56 322 ILE A CA 1
ATOM 2550 C C . ILE A 1 322 ? -6.136 1.810 -5.017 1.00 91.56 322 ILE A C 1
ATOM 2552 O O . ILE A 1 322 ? -6.871 1.430 -5.928 1.00 91.56 322 ILE A O 1
ATOM 2556 N N . PHE A 1 323 ? -5.033 2.519 -5.239 1.00 92.19 323 PHE A N 1
ATOM 2557 C CA . PHE A 1 323 ? -4.586 2.913 -6.574 1.00 92.19 323 PHE A CA 1
ATOM 2558 C C . PHE A 1 323 ? -3.284 2.189 -6.901 1.00 92.19 323 PHE A C 1
ATOM 2560 O O . PHE A 1 323 ? -2.343 2.222 -6.101 1.00 92.19 323 PHE A O 1
ATOM 2567 N N . PHE A 1 324 ? -3.242 1.493 -8.035 1.00 92.88 324 PHE A N 1
ATOM 2568 C CA . PHE A 1 324 ? -2.121 0.637 -8.417 1.00 92.88 324 PHE A CA 1
ATOM 2569 C C . PHE A 1 324 ? -1.994 0.488 -9.939 1.00 92.88 324 PHE A C 1
ATOM 2571 O O . PHE A 1 324 ? -2.882 0.884 -10.690 1.00 92.88 324 PHE A O 1
ATOM 2578 N N . PHE A 1 325 ? -0.892 -0.107 -10.387 1.00 92.69 325 PHE A N 1
ATOM 2579 C CA . PHE A 1 325 ? -0.678 -0.565 -11.761 1.00 92.69 325 PHE A CA 1
ATOM 2580 C C . PHE A 1 325 ? 0.262 -1.776 -11.769 1.00 92.69 325 PHE A C 1
ATOM 2582 O O . PHE A 1 325 ? 0.960 -2.043 -10.785 1.00 92.69 325 PHE A O 1
ATOM 2589 N N . LEU A 1 326 ? 0.276 -2.509 -12.880 1.00 92.81 326 LEU A N 1
ATOM 2590 C CA . LEU A 1 326 ? 1.338 -3.466 -13.189 1.00 92.81 326 LEU A CA 1
ATOM 2591 C C . LEU A 1 326 ? 2.408 -2.751 -14.006 1.00 92.81 326 LEU A C 1
ATOM 2593 O O . LEU A 1 326 ? 2.079 -2.010 -14.927 1.00 92.81 326 LEU A O 1
ATOM 2597 N N . ASP A 1 327 ? 3.672 -2.961 -13.673 1.00 91.06 327 ASP A N 1
ATOM 2598 C CA . ASP A 1 327 ? 4.798 -2.375 -14.395 1.00 91.06 327 ASP A CA 1
ATOM 2599 C C . ASP A 1 327 ? 4.848 -2.859 -15.864 1.00 91.06 327 ASP A C 1
ATOM 2601 O O . ASP A 1 327 ? 4.651 -4.054 -16.087 1.00 91.06 327 ASP A O 1
ATOM 2605 N N . PRO A 1 328 ? 5.112 -2.003 -16.875 1.00 89.62 328 PRO A N 1
ATOM 2606 C CA . PRO A 1 328 ? 5.301 -2.444 -18.261 1.00 89.62 328 PRO A CA 1
ATOM 2607 C C . PRO A 1 328 ? 6.331 -3.566 -18.446 1.00 89.62 328 PRO A C 1
ATOM 2609 O O . PRO A 1 328 ? 6.134 -4.412 -19.315 1.00 89.62 328 PRO A O 1
ATOM 2612 N N . GLU A 1 329 ? 7.372 -3.620 -17.606 1.00 88.31 329 GLU A N 1
ATOM 2613 C CA . GLU A 1 329 ? 8.385 -4.692 -17.612 1.00 88.31 329 GLU A CA 1
ATOM 2614 C C . GLU A 1 329 ? 7.773 -6.093 -17.391 1.00 88.31 329 GLU A C 1
ATOM 2616 O O . GLU A 1 329 ? 8.310 -7.075 -17.894 1.00 88.31 329 GLU A O 1
ATOM 2621 N N . PHE A 1 330 ? 6.593 -6.200 -16.762 1.00 90.31 330 PHE A N 1
ATOM 2622 C CA . PHE A 1 330 ? 5.836 -7.455 -16.637 1.00 90.31 330 PHE A CA 1
ATOM 2623 C C . PHE A 1 330 ? 5.517 -8.106 -17.995 1.00 90.31 330 PHE A C 1
ATOM 2625 O O . PHE A 1 330 ? 5.387 -9.323 -18.072 1.00 90.31 330 PHE A O 1
ATOM 2632 N N . ALA A 1 331 ? 5.358 -7.313 -19.062 1.00 89.56 331 ALA A N 1
ATOM 2633 C CA . ALA A 1 331 ? 5.089 -7.823 -20.409 1.00 89.56 331 ALA A CA 1
ATOM 2634 C C . ALA A 1 331 ? 6.345 -8.343 -21.130 1.00 89.56 331 ALA A C 1
ATOM 2636 O O . ALA A 1 331 ? 6.228 -9.043 -22.135 1.00 89.56 331 ALA A O 1
ATOM 2637 N N . GLU A 1 332 ? 7.526 -7.943 -20.657 1.00 88.44 332 GLU A N 1
ATOM 2638 C CA . GLU A 1 332 ? 8.828 -8.212 -21.275 1.00 88.44 332 GLU A CA 1
ATOM 2639 C C . GLU A 1 332 ? 9.600 -9.306 -20.502 1.00 88.44 332 GLU A C 1
ATOM 2641 O O . GLU A 1 332 ? 10.478 -9.956 -21.066 1.00 88.44 332 GLU A O 1
ATOM 2646 N N . ASP A 1 333 ? 9.232 -9.552 -19.238 1.00 89.69 333 ASP A N 1
ATOM 2647 C CA . ASP A 1 333 ? 9.790 -10.571 -18.343 1.00 89.69 333 ASP A CA 1
ATOM 2648 C C . ASP A 1 333 ? 9.295 -12.004 -18.678 1.00 89.69 333 ASP A C 1
ATOM 2650 O O . ASP A 1 333 ? 8.106 -12.308 -18.502 1.00 89.69 333 ASP A O 1
ATOM 2654 N N . PRO A 1 334 ? 10.184 -12.933 -19.097 1.00 90.69 334 PRO A N 1
ATOM 2655 C CA . PRO A 1 334 ? 9.823 -14.324 -19.371 1.00 90.69 334 PRO A CA 1
ATOM 2656 C C . PRO A 1 334 ? 9.225 -15.067 -18.169 1.00 90.69 334 PRO A C 1
ATOM 2658 O O . PRO A 1 334 ? 8.374 -15.937 -18.363 1.00 90.69 334 PRO A O 1
ATOM 2661 N N . ASP A 1 335 ? 9.608 -14.717 -16.936 1.00 89.62 335 ASP A N 1
ATOM 2662 C CA . ASP A 1 335 ? 9.097 -15.370 -15.725 1.00 89.62 335 ASP A CA 1
ATOM 2663 C C . ASP A 1 335 ? 7.636 -14.986 -15.424 1.00 89.62 335 ASP A C 1
ATOM 2665 O O . ASP A 1 335 ? 7.002 -15.616 -14.572 1.00 89.62 335 ASP A O 1
ATOM 2669 N N . MET A 1 336 ? 7.079 -13.978 -16.109 1.00 91.75 336 MET A N 1
ATOM 2670 C CA . MET A 1 336 ? 5.669 -13.569 -16.011 1.00 91.75 336 MET A CA 1
ATOM 2671 C C . MET A 1 336 ? 4.784 -14.159 -17.125 1.00 91.75 336 MET A C 1
ATOM 2673 O O . MET A 1 336 ? 3.558 -14.005 -17.091 1.00 91.75 336 MET A O 1
ATOM 2677 N N . ALA A 1 337 ? 5.361 -14.879 -18.095 1.00 88.44 337 ALA A N 1
ATOM 2678 C CA . ALA A 1 337 ? 4.654 -15.390 -19.275 1.00 88.44 337 ALA A CA 1
ATOM 2679 C C . ALA A 1 337 ? 3.546 -16.426 -18.969 1.00 88.44 337 ALA A C 1
ATOM 2681 O O . ALA A 1 337 ? 2.648 -16.642 -19.782 1.00 88.44 337 ALA A O 1
ATOM 2682 N N . ASP A 1 338 ? 3.534 -17.027 -17.780 1.00 92.31 338 ASP A N 1
ATOM 2683 C CA . ASP A 1 338 ? 2.495 -17.928 -17.248 1.00 92.31 338 ASP A CA 1
ATOM 2684 C C . ASP A 1 338 ? 1.492 -17.229 -16.301 1.00 92.31 338 ASP A C 1
ATOM 2686 O O . ASP A 1 338 ? 0.490 -17.823 -15.902 1.00 92.31 338 ASP A O 1
ATOM 2690 N N . VAL A 1 339 ? 1.723 -15.963 -15.933 1.00 92.12 339 VAL A N 1
ATOM 2691 C CA . VAL A 1 339 ? 0.884 -15.231 -14.974 1.00 92.12 339 VAL A CA 1
ATOM 2692 C C . VAL A 1 339 ? -0.290 -14.534 -15.674 1.00 92.12 339 VAL A C 1
ATOM 2694 O O . VAL A 1 339 ? -0.202 -13.389 -16.114 1.00 92.12 339 VAL A O 1
ATOM 2697 N N . ASP A 1 340 ? -1.442 -15.206 -15.708 1.00 92.94 340 ASP A N 1
ATOM 2698 C CA . ASP A 1 340 ? -2.727 -14.609 -16.115 1.00 92.94 340 ASP A CA 1
ATOM 2699 C C . ASP A 1 340 ? -3.480 -13.917 -14.968 1.00 92.94 340 ASP A C 1
ATOM 2701 O O . ASP A 1 340 ? -4.349 -13.072 -15.200 1.00 92.94 340 ASP A O 1
ATOM 2705 N N . THR A 1 341 ? -3.231 -14.332 -13.723 1.00 95.06 341 THR A N 1
ATOM 2706 C CA . THR A 1 341 ? -4.014 -13.919 -12.550 1.00 95.06 341 THR A CA 1
ATOM 2707 C C . THR A 1 341 ? -3.110 -13.539 -11.389 1.00 95.06 341 THR A C 1
ATOM 2709 O O . THR A 1 341 ? -2.268 -14.323 -10.959 1.00 95.06 341 THR A O 1
ATOM 2712 N N . VAL A 1 342 ? -3.349 -12.350 -10.845 1.00 94.75 342 VAL A N 1
ATOM 2713 C CA . VAL A 1 342 ? -2.662 -11.797 -9.679 1.00 94.75 342 VAL A CA 1
ATOM 2714 C C . VAL A 1 342 ? -3.689 -11.642 -8.569 1.00 94.75 342 VAL A C 1
ATOM 2716 O O . VAL A 1 342 ? -4.710 -10.989 -8.758 1.00 94.75 342 VAL A O 1
ATOM 2719 N N . VAL A 1 343 ? -3.454 -12.236 -7.407 1.00 95.81 343 VAL A N 1
ATOM 2720 C CA . VAL A 1 343 ? -4.307 -12.062 -6.229 1.00 95.81 343 VAL A CA 1
ATOM 2721 C C . VAL A 1 343 ? -3.669 -11.020 -5.321 1.00 95.81 343 VAL A C 1
ATOM 2723 O O . VAL A 1 343 ? -2.552 -11.213 -4.841 1.00 95.81 343 VAL A O 1
ATOM 2726 N N . LEU A 1 344 ? -4.384 -9.920 -5.090 1.00 94.25 344 LEU A N 1
ATOM 2727 C CA . LEU A 1 344 ? -4.081 -8.946 -4.051 1.00 94.25 344 LEU A CA 1
ATOM 2728 C C . LEU A 1 344 ? -4.944 -9.277 -2.831 1.00 94.25 344 LEU A C 1
ATOM 2730 O O . LEU A 1 344 ? -6.140 -8.975 -2.805 1.00 94.25 344 LEU A O 1
ATOM 2734 N N . SER A 1 345 ? -4.324 -9.907 -1.839 1.00 92.62 345 SER A N 1
ATOM 2735 C CA . SER A 1 345 ? -4.952 -10.233 -0.561 1.00 92.62 345 SER A CA 1
ATOM 2736 C C . SER A 1 345 ? -4.627 -9.169 0.479 1.00 92.62 345 SER A C 1
ATOM 2738 O O . SER A 1 345 ? -3.516 -8.637 0.525 1.00 92.62 345 SER A O 1
ATOM 2740 N N . TYR A 1 346 ? -5.605 -8.884 1.329 1.00 92.06 346 TYR A N 1
ATOM 2741 C CA . TYR A 1 346 ? -5.504 -7.952 2.442 1.00 92.06 346 TYR A CA 1
ATOM 2742 C C . TYR A 1 346 ? -6.013 -8.588 3.724 1.00 92.06 346 TYR A C 1
ATOM 2744 O O . TYR A 1 346 ? -7.082 -9.192 3.716 1.00 92.06 346 TYR A O 1
ATOM 2752 N N . THR A 1 347 ? -5.316 -8.373 4.838 1.00 92.38 347 THR A N 1
ATOM 2753 C CA . THR A 1 347 ? -5.779 -8.830 6.152 1.00 92.38 347 THR A CA 1
ATOM 2754 C C . THR A 1 347 ? -5.724 -7.700 7.168 1.00 92.38 347 THR A C 1
ATOM 2756 O O . THR A 1 347 ? -4.665 -7.118 7.406 1.00 92.38 347 THR A O 1
ATOM 2759 N N . PHE A 1 348 ? -6.868 -7.390 7.777 1.00 92.19 348 PHE A N 1
ATOM 2760 C CA . PHE A 1 348 ? -6.972 -6.403 8.851 1.00 92.19 348 PHE A CA 1
ATOM 2761 C C . PHE A 1 348 ? -6.801 -7.037 10.235 1.00 92.19 348 PHE A C 1
ATOM 2763 O O . PHE A 1 348 ? -7.414 -8.059 10.551 1.00 92.19 348 PHE A O 1
ATOM 2770 N N . PHE A 1 349 ? -6.028 -6.364 11.085 1.00 91.38 349 PHE A N 1
ATOM 2771 C CA . PHE A 1 349 ? -5.759 -6.727 12.473 1.00 91.38 349 PHE A CA 1
ATOM 2772 C C . PHE A 1 349 ? -6.123 -5.577 13.409 1.00 91.38 349 PHE A C 1
ATOM 2774 O O . PHE A 1 349 ? -5.940 -4.407 13.070 1.00 91.38 349 PHE A O 1
ATOM 2781 N N . LYS A 1 350 ? -6.596 -5.895 14.618 1.00 91.31 350 LYS A N 1
ATOM 2782 C CA . LYS A 1 350 ? -6.788 -4.890 15.673 1.00 91.31 350 LYS A CA 1
ATOM 2783 C C . LYS A 1 350 ? -5.430 -4.333 16.115 1.00 91.31 350 LYS A C 1
ATOM 2785 O O . LYS A 1 350 ? -4.582 -5.088 16.593 1.00 91.31 350 LYS A O 1
ATOM 2790 N N . ALA A 1 351 ? -5.235 -3.022 15.998 1.00 87.12 351 ALA A N 1
ATOM 2791 C CA . ALA A 1 351 ? -4.024 -2.363 16.474 1.00 87.12 351 ALA A CA 1
ATOM 2792 C C . ALA A 1 351 ? -3.956 -2.406 18.013 1.00 87.12 351 ALA A C 1
ATOM 2794 O O . ALA A 1 351 ? -4.955 -2.172 18.702 1.00 87.12 351 ALA A O 1
ATOM 2795 N N . ARG A 1 352 ? -2.771 -2.683 18.575 1.00 75.06 352 ARG A N 1
ATOM 2796 C CA . ARG A 1 352 ? -2.523 -2.585 20.024 1.00 75.06 352 ARG A CA 1
ATOM 2797 C C . ARG A 1 352 ? -2.290 -1.124 20.423 1.00 75.06 352 ARG A C 1
ATOM 2799 O O . ARG A 1 352 ? -1.165 -0.710 20.677 1.00 75.06 352 ARG A O 1
ATOM 2806 N N . GLY A 1 353 ? -3.377 -0.361 20.490 1.00 60.94 353 GLY A N 1
ATOM 2807 C CA . GLY A 1 353 ? -3.426 0.953 21.128 1.00 60.94 353 GLY A CA 1
ATOM 2808 C C . GLY A 1 353 ? -4.133 0.876 22.481 1.00 60.94 353 GLY A C 1
ATOM 2809 O O . GLY A 1 353 ? -5.145 0.187 22.614 1.00 60.94 353 GLY A O 1
ATOM 2810 N N . MET A 1 354 ? -3.611 1.595 23.479 1.00 45.72 354 MET A N 1
ATOM 2811 C CA . MET A 1 354 ? -4.335 1.899 24.721 1.00 45.72 354 MET A CA 1
ATOM 2812 C C . MET A 1 354 ? -5.703 2.510 24.357 1.00 45.72 354 MET A C 1
ATOM 2814 O O . MET A 1 354 ? -5.737 3.327 23.430 1.00 45.72 354 MET A O 1
ATOM 2818 N N . PRO A 1 355 ? -6.821 2.126 25.010 1.00 48.81 355 PRO A N 1
ATOM 2819 C CA . PRO A 1 355 ? -8.131 2.679 24.680 1.00 48.81 355 PRO A CA 1
ATOM 2820 C C . PRO A 1 355 ? -8.071 4.205 24.761 1.00 48.81 355 PRO A C 1
ATOM 2822 O O . PRO A 1 355 ? -7.724 4.765 25.798 1.00 48.81 355 PRO A O 1
ATOM 2825 N N . PHE A 1 356 ? -8.358 4.873 23.642 1.00 52.06 356 PHE A N 1
ATOM 2826 C CA . PHE A 1 356 ? -8.362 6.328 23.601 1.00 52.06 356 PHE A CA 1
ATOM 2827 C C . PHE A 1 356 ? -9.561 6.809 24.410 1.00 52.06 356 PHE A C 1
ATOM 2829 O O . PHE A 1 356 ? -10.704 6.675 23.967 1.00 52.06 356 PHE A O 1
ATOM 2836 N N . GLU A 1 357 ? -9.295 7.322 25.609 1.00 47.59 357 GLU A N 1
ATOM 2837 C CA . GLU A 1 357 ? -10.336 7.808 26.502 1.00 47.59 357 GLU A CA 1
ATOM 2838 C C . GLU A 1 357 ? -11.161 8.877 25.780 1.00 47.59 357 GLU A C 1
ATOM 2840 O O . GLU A 1 357 ? -10.633 9.892 25.312 1.00 47.59 357 GLU A O 1
ATOM 2845 N N . LYS A 1 358 ? -12.463 8.610 25.618 1.00 46.91 358 LYS A N 1
ATOM 2846 C CA . LYS A 1 358 ? -13.389 9.546 24.978 1.00 46.91 358 LYS A CA 1
ATOM 2847 C C . LYS A 1 358 ? -13.359 10.833 25.793 1.00 46.91 358 LYS A C 1
ATOM 2849 O O . LYS A 1 358 ? -13.796 10.816 26.939 1.00 46.91 358 LYS A O 1
ATOM 2854 N N . GLN A 1 359 ? -12.864 11.931 25.215 1.00 41.91 359 GLN A N 1
ATOM 2855 C CA . GLN A 1 359 ? -12.918 13.236 25.873 1.00 41.91 359 GLN A CA 1
ATOM 2856 C C . GLN A 1 359 ? -14.386 13.549 26.208 1.00 41.91 359 GLN A C 1
ATOM 2858 O O . GLN A 1 359 ? -15.196 13.661 25.282 1.00 41.91 359 GLN A O 1
ATOM 2863 N N . PRO A 1 360 ? -14.761 13.660 27.494 1.00 46.69 360 PRO A N 1
ATOM 2864 C CA . PRO A 1 360 ? -16.140 13.928 27.855 1.00 46.69 360 PRO A CA 1
ATOM 2865 C C . PRO A 1 360 ? -16.436 15.409 27.606 1.00 46.69 360 PRO A C 1
ATOM 2867 O O . PRO A 1 360 ? -15.810 16.278 28.208 1.00 46.69 360 PRO A O 1
ATOM 2870 N N . GLY A 1 361 ? -17.408 15.694 26.737 1.00 45.03 361 GLY A N 1
ATOM 2871 C CA . GLY A 1 361 ? -17.973 17.039 26.601 1.00 45.03 361 GLY A CA 1
ATOM 2872 C C . GLY A 1 361 ? -17.982 17.622 25.191 1.00 45.03 361 GLY A C 1
ATOM 2873 O O . GLY A 1 361 ? -17.263 18.575 24.907 1.00 45.03 361 GLY A O 1
ATOM 2874 N N . LEU A 1 362 ? -18.909 17.146 24.357 1.00 46.12 362 LEU A N 1
ATOM 2875 C CA . LEU A 1 362 ? -19.695 18.057 23.524 1.00 46.12 362 LEU A CA 1
ATOM 2876 C C . LEU A 1 362 ? -21.103 17.474 23.352 1.00 46.12 362 LEU A C 1
ATOM 2878 O O . LEU A 1 362 ? -21.372 16.707 22.434 1.00 46.12 362 LEU A O 1
ATOM 2882 N N . SER A 1 363 ? -21.972 17.777 24.315 1.00 48.84 363 SER A N 1
ATOM 2883 C CA . SER A 1 363 ? -23.373 17.359 24.307 1.00 48.84 363 SER A CA 1
ATOM 2884 C C . SER A 1 363 ? -24.156 18.076 23.210 1.00 48.84 363 SER A C 1
ATOM 2886 O O . SER A 1 363 ? -24.066 19.299 23.095 1.00 48.84 363 SER A O 1
ATOM 2888 N N . ASP A 1 364 ? -24.940 17.294 22.473 1.00 49.81 364 ASP A N 1
ATOM 2889 C CA . ASP A 1 364 ? -26.146 17.647 21.718 1.00 49.81 364 ASP A CA 1
ATOM 2890 C C . ASP A 1 364 ? -26.465 19.149 21.600 1.00 49.81 364 ASP A C 1
ATOM 2892 O O . ASP A 1 364 ? -27.180 19.726 22.424 1.00 49.81 364 ASP A O 1
ATOM 2896 N N . GLN A 1 365 ? -26.017 19.781 20.510 1.00 42.31 365 GLN A N 1
ATOM 2897 C CA . GLN A 1 365 ? -26.673 20.998 20.034 1.00 42.31 365 GLN A CA 1
ATOM 2898 C C . GLN A 1 365 ? -27.857 20.623 19.146 1.00 42.31 365 GLN A C 1
ATOM 2900 O O . GLN A 1 365 ? -27.727 20.360 17.952 1.00 42.31 365 GLN A O 1
ATOM 2905 N N . GLN A 1 366 ? -29.014 20.607 19.806 1.00 45.91 366 GLN A N 1
ATOM 2906 C CA . GLN A 1 366 ? -30.367 20.588 19.265 1.00 45.91 366 GLN A CA 1
ATOM 2907 C C . GLN A 1 366 ? -30.480 21.252 17.877 1.00 45.91 366 GLN A C 1
ATOM 2909 O O . GLN A 1 366 ? -30.185 22.438 17.723 1.00 45.91 366 GLN A O 1
ATOM 2914 N N . SER A 1 367 ? -31.000 20.528 16.883 1.00 34.66 367 SER A N 1
ATOM 2915 C CA . SER A 1 367 ? -31.461 21.155 15.639 1.00 34.66 367 SER A CA 1
ATOM 2916 C C . SER A 1 367 ? -32.669 22.063 15.925 1.00 34.66 367 SER A C 1
ATOM 2918 O O . SER A 1 367 ? -33.629 21.593 16.547 1.00 34.66 367 SER A O 1
ATOM 2920 N N . PRO A 1 368 ? -32.682 23.331 15.474 1.00 51.03 368 PRO A N 1
ATOM 2921 C CA . PRO A 1 368 ? -33.920 24.093 15.380 1.00 51.03 368 PRO A CA 1
ATOM 2922 C C . PRO A 1 368 ? -34.795 23.530 14.246 1.00 51.03 368 PRO A C 1
ATOM 2924 O O . PRO A 1 368 ? -34.283 22.937 13.295 1.00 51.03 368 PRO A O 1
ATOM 2927 N N . LYS A 1 369 ? -36.114 23.691 14.395 1.00 45.44 369 LYS A N 1
ATOM 2928 C CA . LYS A 1 369 ? -37.131 23.315 13.398 1.00 45.44 369 LYS A CA 1
ATOM 2929 C C . LYS A 1 369 ? -37.151 24.270 12.207 1.00 45.44 369 LYS A C 1
ATOM 2931 O O . LYS A 1 369 ? -36.845 25.460 12.435 1.00 45.44 369 LYS A O 1
#

Foldseek 3Di:
DDDDDDDDDDDDDDDDDDDDDDDDDDDDDDDDDDDDDDPPPDPPPPDDDDPVLVVVLVVVCVVPLDDDQVVLVVSCVVRVHDSVVSVVVSVVVVVVVVVVVVVVVVVVVVVVVVVVVVVVVVPPPDDDDDDDDDDDDDDDDDDDDDDDDDDDDDDDDDDDYDDDDDDPPPPVVVVVVCVVVVVVVVVVVVVVVVCVVVVVVVVVVVCLVPVPPVPDNPDPPVVDLVQLDFPPVAFWAKEAEAEAEDPVAQKDKAWPDGIDTHGRSHKDKTKIKIWRQDQAWFKKAKDKDKPPNVQVVQKFWPDDPHHDTDIDGHGDMDIDMTMIGGTNCCRVDPVNVPRRYMYIYMYMYTDPDDRDPDDPDDDDPDDDD

Secondary structure (DSSP, 8-state):
-----PPPPPPP--PPP-----------------PPPPP-------PPPPHHHHHHHHHHHTT-SS--HHHHHHHHHHHT--HHHHHHHHHHHHHHHHHHHHHHHHHHHHHHHHHHHHHHHGGGSS----------------------------------------SSSHHHHHHHHHHHHHHHHHHHHHHHHHHHHHHHHHHHHHHHHH-TTS---S-GGGG-GGGGS--TTSPPEEEEEEEEE-TTS-EEEEESSSEEEE-TT-EEEEEEEEEE-SSS-EEEEEEEEEESGGGTTTEEEEE-GGGS-EEE-TT-EEEEEEEEEE-GGGGT-GGGTT--EEEEEEEEEE-------------------

pLDDT: mean 70.57, std 24.0, range [27.52, 96.94]

Mean predicted aligned error: 22.55 Å

Nearest PDB structures (foldseek):
  1sp0-assembly1_A  TM=8.140E-01  e=1.852E-13  Sinorhizobium meliloti
  5zjr-assembly1_A  TM=9.233E-01  e=2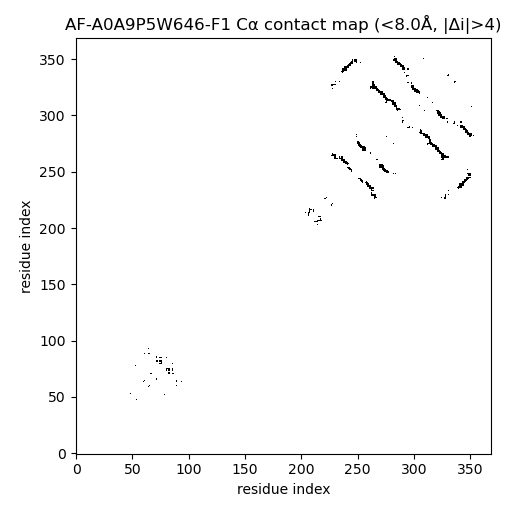.681E-03  Drosophila melanogaster
  2r5y-assembly1_A  TM=7.897E-01  e=2.369E-03  Drosophila melanogaster
  5hcd-assembly1_A  TM=5.416E-01  e=1.594E-01  Homo sapiens
  1nug-assembly1_A  TM=5.444E-01  e=3.983E+00  Homo sapiens

Solvent-accessible surface area (backbone atoms only — not comparable to full-atom values): 23553 Å² total; per-residue (Å²): 140,90,80,88,83,79,84,87,81,84,88,79,87,84,80,80,82,89,76,90,79,90,76,84,92,79,91,79,92,76,98,67,87,82,75,81,75,77,79,82,75,74,81,73,75,81,79,75,76,51,72,67,64,47,50,54,51,52,58,49,38,78,76,44,72,76,67,52,75,65,58,38,46,53,51,15,64,73,69,76,44,58,51,65,57,51,51,51,48,45,52,52,50,53,57,45,52,62,49,53,56,51,50,54,52,58,51,49,55,59,56,49,58,59,58,54,59,65,60,57,68,71,72,76,79,82,85,85,87,79,90,87,80,91,84,91,80,88,84,79,79,88,83,81,92,75,86,83,90,85,86,92,87,85,88,83,89,90,83,85,90,87,90,87,89,84,84,72,71,68,69,63,68,55,54,70,64,46,51,60,54,49,53,52,53,50,49,52,52,54,49,53,54,51,49,61,64,47,44,60,61,52,47,50,51,50,20,49,75,67,47,60,86,74,44,71,51,97,55,73,58,96,77,28,75,81,50,56,50,60,44,83,92,47,74,65,32,33,42,32,50,45,58,47,62,39,90,88,33,62,50,51,55,42,56,77,53,60,59,50,72,42,32,29,4,31,75,47,78,49,47,29,42,38,29,28,74,40,91,52,72,45,45,34,34,32,53,72,50,54,36,60,63,88,48,46,88,37,52,44,73,78,44,70,69,37,89,44,80,43,74,38,48,48,64,34,72,48,77,48,65,37,34,31,32,36,36,45,62,51,71,75,39,77,93,41,74,82,62,54,59,38,39,44,37,36,40,36,37,58,52,97,64,79,82,78,74,78,80,87,82,84,78,83,81,76,81,81,134

Radius of gyration: 40.89 Å; Cα contacts (8 Å, |Δi|>4): 352; chains: 1; bounding box: 137×85×111 Å

Sequence (369 aa):
MGGHHLPQPQQQHHFGYFQVQVEGGHGFNYGGQAVPSPPVSSLKRRRRLTTEESEFLLRQFGINERPTAQEREGFAKHLKLDRRTIQVWFQNRRAKLKRDERAEDMGKIHGQDEEDEQNSVVRNIASPCPVSATTYNQRVTQRLRSYATSTPPQSSQPSRSPAFTEAAGSRKRVKAKNTNMLYYTASILLGTLGLSYAAVPLYRMFCSATGMGGAPMVGETKFAPERLVPRDNHRRVKVRFNSDTSTSLQWSFVPQQRQISVLPGETALAFYTAKNNSKDDVIGIATYNVTPSKVAPHFNKIQCFCFEEQKLMAGEQVDMPIFFFLDPEFAEDPDMADVDTVVLSYTFFKARGMPFEKQPGLSDQQSPK